Protein AF-0000000075751344 (afdb_homodimer)

Nearest PDB structures (foldseek):
  6lii-assembly2_D  TM=8.776E-01  e=1.766E-27  Homo sapiens
  4rvu-assembly2_B  TM=8.689E-01  e=5.226E-27  Mycobacterium tuberculosis H37Rv
  6eow-assembly1_A  TM=7.547E-01  e=1.156E-22  Rubus idaeus
  4we3-assembly2_D  TM=7.555E-01  e=1.988E-22  Zingiber officinale
  4we3-assembly1_B  TM=7.635E-01  e=4.621E-22  Zingiber officinale

Radius of gyration: 28.81 Å; Cα contacts (8 Å, |Δi|>4): 1585; chains: 2; bounding box: 51×82×68 Å

Solvent-accessible surface area (backbone atoms only — not comparable to full-atom values): 33315 Å² total; per-residue (Å²): 71,51,28,44,42,46,53,87,71,36,44,60,49,81,29,49,43,79,40,82,44,82,68,81,80,71,48,50,66,20,27,33,27,40,33,41,11,23,27,64,54,73,64,49,55,38,39,38,54,66,72,46,90,73,46,86,87,30,62,91,32,45,34,37,14,21,8,28,28,32,65,42,72,27,79,36,95,68,64,71,93,66,46,74,66,43,47,30,23,31,50,42,70,29,26,32,41,26,45,52,33,64,32,50,58,76,40,53,40,79,47,62,84,88,53,52,49,57,62,46,8,55,38,38,58,31,41,28,48,24,38,33,49,44,51,72,67,53,53,65,56,66,59,36,30,35,34,32,39,56,24,45,38,48,36,27,46,37,30,42,37,50,40,50,76,56,38,37,69,38,32,35,29,31,25,88,37,70,72,45,28,58,52,41,36,72,58,52,26,70,45,52,29,31,57,82,81,42,63,48,68,64,51,49,29,60,75,40,76,67,52,36,32,39,33,36,41,34,42,40,33,35,85,41,50,67,59,47,52,70,40,42,13,73,61,10,28,37,37,33,67,42,44,75,65,32,40,63,32,65,46,70,42,74,52,50,48,34,43,79,30,27,23,33,39,31,18,51,70,65,75,77,47,55,70,71,57,48,37,52,37,45,51,50,23,50,71,72,43,43,64,36,41,74,74,55,79,38,80,80,58,66,56,47,78,40,53,50,92,44,43,34,58,53,46,48,48,62,71,63,69,71,61,60,31,31,42,28,28,32,62,125,72,50,27,46,42,46,52,88,71,37,45,61,48,81,29,49,42,79,39,81,44,84,69,79,78,70,48,78,54,20,28,34,28,38,33,41,11,24,26,66,53,72,65,49,56,37,40,38,54,66,73,46,92,73,45,86,87,30,62,90,31,47,33,36,13,21,9,28,28,32,66,41,72,28,83,38,95,67,66,71,94,64,47,74,65,42,49,30,23,28,49,43,70,30,26,32,41,27,45,53,33,65,32,52,57,77,41,54,39,80,47,61,85,86,56,52,48,57,61,47,8,56,39,40,60,31,40,28,48,25,37,32,50,44,51,73,68,52,53,65,55,65,60,37,31,36,33,31,40,56,25,44,38,48,36,26,48,38,32,41,36,49,42,50,76,55,38,37,68,37,33,36,28,32,26,88,40,70,72,45,28,58,51,41,36,73,58,52,29,69,45,51,30,32,58,83,80,43,64,47,67,63,50,49,28,60,73,40,76,68,52,35,32,40,33,37,42,34,42,38,32,36,85,41,51,66,57,48,52,70,39,42,13,72,62,9,27,35,38,34,66,41,43,76,67,33,40,62,32,65,47,71,42,73,53,50,49,34,44,79,27,27,23,32,40,30,17,50,70,64,76,77,47,54,68,71,57,48,38,52,36,44,52,49,24,50,70,72,43,44,64,38,42,74,73,55,79,38,77,80,57,65,56,47,79,37,52,48,91,44,43,34,58,53,46,48,49,61,70,64,70,72,61,59,30,30,42,28,28,32,61,123

Sequence (664 aa):
MRAIGIKGSKGPATSLFIEEVPKPILEEDEVLVKVKAFGLNRMDITQREGRYPVPPQAGPILGVEFSGTVSEIGGTTDPGDWRVGDEVFGLVYGGAYAEYVRVSRHMLIKKPANWSWEHAAAIPETWITATQALHSVAKFQPGEKVLWHAGASSVSLAGIQLAVAAGASAVYTTVGADEKVEFTQSIGATKSFNYRTSDWLESVKEGTNNGGVDVIIDFVGKDYFTKNLDLAAEDARIVILGMMSGSTLPGPMEIAPILRKRITITGSTLRGRDLRYQIGVKEKMVKTALPGIESGKLQVPIERVFSWKNVSEAHQLLEANTSKGKIVCLVDMRAIGIKGSKGPATSLFIEEVPKPILEEDEVLVKVKAFGLNRMDITQREGRYPVPPQAGPILGVEFSGTVSEIGGTTDPGDWRVGDEVFGLVYGGAYAEYVRVSRHMLIKKPANWSWEHAAAIPETWITATQALHSVAKFQPGEKVLWHAGASSVSLAGIQLAVAAGASAVYTTVGADEKVEFTQSIGATKSFNYRTSDWLESVKEGTNNGGVDVIIDFVGKDYFTKNLDLAAEDARIVILGMMSGSTLPGPMEIAPILRKRITITGSTLRGRDLRYQIGVKEKMVKTALPGIESGKLQVPIERVFSWKNVSEAHQLLEANTSKGKIVCLVD

Structure (mmCIF, N/CA/C/O backbone):
data_AF-0000000075751344-model_v1
#
loop_
_entity.id
_entity.type
_entity.pdbx_description
1 polymer 'Pc22g07320 protein'
#
loop_
_atom_site.group_PDB
_atom_site.id
_atom_site.type_symbol
_atom_site.label_atom_id
_atom_site.label_alt_id
_atom_site.label_comp_id
_atom_site.label_asym_id
_atom_site.label_entity_id
_atom_site.label_seq_id
_atom_site.pdbx_PDB_ins_code
_atom_site.Cartn_x
_atom_site.Cartn_y
_atom_site.Cartn_z
_atom_site.occupancy
_atom_site.B_iso_or_equiv
_atom_site.auth_seq_id
_atom_site.auth_comp_id
_atom_site.auth_asym_id
_atom_site.auth_atom_id
_atom_site.pdbx_PDB_model_num
ATOM 1 N N . MET A 1 1 ? -17.812 32.969 23.344 1 97.62 1 MET A N 1
ATOM 2 C CA . MET A 1 1 ? -16.375 33.094 23.109 1 97.62 1 MET A CA 1
ATOM 3 C C . MET A 1 1 ? -16.109 33.656 21.719 1 97.62 1 MET A C 1
ATOM 5 O O . MET A 1 1 ? -16.969 33.594 20.844 1 97.62 1 MET A O 1
ATOM 9 N N . ARG A 1 2 ? -14.984 34.219 21.578 1 98.44 2 ARG A N 1
ATOM 10 C CA . ARG A 1 2 ? -14.594 34.656 20.234 1 98.44 2 ARG A CA 1
ATOM 11 C C . ARG A 1 2 ? -13.992 33.5 19.438 1 98.44 2 ARG A C 1
ATOM 13 O O . ARG A 1 2 ? -13.328 32.625 19.984 1 98.44 2 ARG A O 1
ATOM 20 N N . ALA A 1 3 ? -14.258 33.5 18.188 1 98.75 3 ALA A N 1
ATOM 21 C CA . ALA A 1 3 ? -13.703 32.531 17.234 1 98.75 3 ALA A CA 1
ATOM 22 C C . ALA A 1 3 ? -13.602 33.125 15.836 1 98.75 3 ALA A C 1
ATOM 24 O O . ALA A 1 3 ? -14.156 34.219 15.578 1 98.75 3 ALA A O 1
ATOM 25 N N . ILE A 1 4 ? -12.836 32.562 15.031 1 98.81 4 ILE A N 1
ATOM 26 C CA . ILE A 1 4 ? -12.75 33 13.641 1 98.81 4 ILE A CA 1
ATOM 27 C C . ILE A 1 4 ? -13.898 32.406 12.844 1 98.81 4 ILE A C 1
ATOM 29 O O . ILE A 1 4 ? -14.039 31.172 12.758 1 98.81 4 ILE A O 1
ATOM 33 N N . GLY A 1 5 ? -14.734 33.188 12.344 1 98.12 5 GLY A N 1
ATOM 34 C CA . GLY A 1 5 ? -15.781 32.781 11.422 1 98.12 5 GLY A CA 1
ATOM 35 C C . GLY A 1 5 ? -15.43 33.062 9.969 1 98.12 5 GLY A C 1
ATOM 36 O O . GLY A 1 5 ? -14.375 33.625 9.672 1 98.12 5 GLY A O 1
ATOM 37 N N . ILE A 1 6 ? -16.219 32.562 9.062 1 98.19 6 ILE A N 1
ATOM 38 C CA . ILE A 1 6 ? -16.109 32.781 7.629 1 98.19 6 ILE A CA 1
ATOM 39 C C . ILE A 1 6 ? -17.391 33.438 7.113 1 98.19 6 ILE A C 1
ATOM 41 O O . ILE A 1 6 ? -18.453 32.812 7.086 1 98.19 6 ILE A O 1
ATOM 45 N N . LYS A 1 7 ? -17.281 34.688 6.641 1 97.38 7 LYS A N 1
ATOM 46 C CA . LYS A 1 7 ? -18.453 35.344 6.066 1 97.38 7 LYS A CA 1
ATOM 47 C C . LYS A 1 7 ? -19.031 34.531 4.922 1 97.38 7 LYS A C 1
ATOM 49 O O . LYS A 1 7 ? -18.312 34.156 3.986 1 97.38 7 LYS A O 1
ATOM 54 N N . GLY A 1 8 ? -20.297 34.188 5.004 1 95.62 8 GLY A N 1
ATOM 55 C CA . GLY A 1 8 ? -20.953 33.406 3.961 1 95.62 8 GLY A CA 1
ATOM 56 C C . GLY A 1 8 ? -20.594 31.938 4.008 1 95.62 8 GLY A C 1
ATOM 57 O O . GLY A 1 8 ? -20.844 31.203 3.045 1 95.62 8 GLY A O 1
ATOM 58 N N . SER A 1 9 ? -19.891 31.453 4.938 1 94.69 9 SER A N 1
ATOM 59 C CA . SER A 1 9 ? -19.578 30.062 5.234 1 94.69 9 SER A CA 1
ATOM 60 C C . SER A 1 9 ? -18.359 29.594 4.445 1 94.69 9 SER A C 1
ATOM 62 O O . SER A 1 9 ? -17.703 28.625 4.828 1 94.69 9 SER A O 1
ATOM 64 N N . LYS A 1 10 ? -18.141 30.188 3.303 1 97.06 10 LYS A N 1
ATOM 65 C CA . LYS A 1 10 ? -16.922 29.922 2.52 1 97.06 10 LYS A CA 1
ATOM 66 C C . LYS A 1 10 ? -16.484 31.172 1.758 1 97.06 10 LYS A C 1
ATOM 68 O O . LYS A 1 10 ? -17.297 32.062 1.473 1 97.06 10 LYS A O 1
ATOM 73 N N . GLY A 1 11 ? -15.188 31.234 1.441 1 97.31 11 GLY A N 1
ATOM 74 C CA . GLY A 1 11 ? -14.711 32.375 0.691 1 97.31 11 GLY A CA 1
ATOM 75 C C . GLY A 1 11 ? -13.203 32.562 0.779 1 97.31 11 GLY A C 1
ATOM 76 O O . GLY A 1 11 ? -12.492 31.688 1.267 1 97.31 11 GLY A O 1
ATOM 77 N N . PRO A 1 12 ? -12.734 33.656 0.2 1 98.12 12 PRO A N 1
ATOM 78 C CA . PRO A 1 12 ? -11.305 33.969 0.258 1 98.12 12 PRO A CA 1
ATOM 79 C C . PRO A 1 12 ? -10.836 34.344 1.668 1 98.12 12 PRO A C 1
ATOM 81 O O . PRO A 1 12 ? -11.648 34.375 2.598 1 98.12 12 PRO A O 1
ATOM 84 N N . ALA A 1 13 ? -9.594 34.531 1.846 1 98.56 13 ALA A N 1
ATOM 85 C CA . ALA A 1 13 ? -9.016 34.875 3.146 1 98.56 13 ALA A CA 1
ATOM 86 C C . ALA A 1 13 ? -9.711 36.062 3.77 1 98.56 13 ALA A C 1
ATOM 88 O O . ALA A 1 13 ? -9.859 36.156 4.992 1 98.56 13 ALA A O 1
ATOM 89 N N . THR A 1 14 ? -10.18 36.969 2.947 1 98.19 14 THR A N 1
ATOM 90 C CA . THR A 1 14 ? -10.789 38.219 3.412 1 98.19 14 THR A CA 1
ATOM 91 C C . THR A 1 14 ? -12.172 37.938 4.004 1 98.19 14 THR A C 1
ATOM 93 O O . THR A 1 14 ? -12.781 38.812 4.602 1 98.19 14 THR A O 1
ATOM 96 N N . SER A 1 15 ? -12.641 36.75 3.877 1 98.38 15 SER A N 1
ATOM 97 C CA . SER A 1 15 ? -13.93 36.406 4.445 1 98.38 15 SER A CA 1
ATOM 98 C C . SER A 1 15 ? -13.812 36.062 5.926 1 98.38 15 SER A C 1
ATOM 100 O O . SER A 1 15 ? -14.82 35.875 6.613 1 98.38 15 SER A O 1
ATOM 102 N N . LEU A 1 16 ? -12.641 35.906 6.41 1 98.69 16 LEU A N 1
ATOM 103 C CA . LEU A 1 16 ? -12.422 35.562 7.809 1 98.69 16 LEU A CA 1
ATOM 104 C C . LEU A 1 16 ? -12.648 36.75 8.719 1 98.69 16 LEU A C 1
ATOM 106 O O . LEU A 1 16 ? -12.258 37.875 8.375 1 98.69 16 LEU A O 1
ATOM 110 N N . PHE A 1 17 ? -13.258 36.469 9.836 1 98 17 PHE A N 1
ATOM 111 C CA . PHE A 1 17 ? -13.516 37.531 10.797 1 98 17 PHE A CA 1
ATOM 112 C C . PHE A 1 17 ? -13.719 36.969 12.195 1 98 17 PHE A C 1
ATOM 114 O O . PHE A 1 17 ? -14.031 35.781 12.344 1 98 17 PHE A O 1
ATOM 121 N N . ILE A 1 18 ? -13.547 37.75 13.211 1 98.31 18 ILE A N 1
ATOM 122 C CA . ILE A 1 18 ? -13.789 37.344 14.586 1 98.31 18 ILE A CA 1
ATOM 123 C C . ILE A 1 18 ? -15.266 37.5 14.922 1 98.31 18 ILE A C 1
ATOM 125 O O . ILE A 1 18 ? -15.844 38.562 14.68 1 98.31 18 ILE A O 1
ATOM 129 N N . GLU A 1 19 ? -15.844 36.531 15.414 1 97.81 19 GLU A N 1
ATOM 130 C CA . GLU A 1 19 ? -17.234 36.562 15.852 1 97.81 19 GLU A CA 1
ATOM 131 C C . GLU A 1 19 ? -17.406 35.938 17.234 1 97.81 19 GLU A C 1
ATOM 133 O O . GLU A 1 19 ? -16.5 35.25 17.719 1 97.81 19 GLU A O 1
ATOM 138 N N . GLU A 1 20 ? -18.531 36.312 17.828 1 98.19 20 GLU A N 1
ATOM 139 C CA . GLU A 1 20 ? -18.906 35.688 19.094 1 98.19 20 GLU A CA 1
ATOM 140 C C . GLU A 1 20 ? -19.75 34.438 18.844 1 98.19 20 GLU A C 1
ATOM 142 O O . GLU A 1 20 ? -20.75 34.5 18.125 1 98.19 20 GLU A O 1
ATOM 147 N N . VAL A 1 21 ? -19.312 33.344 19.406 1 97.56 21 VAL A N 1
ATOM 148 C CA . VAL A 1 21 ? -20.016 32.062 19.297 1 97.56 21 VAL A CA 1
ATOM 149 C C . VAL A 1 21 ? -20.109 31.406 20.656 1 97.56 21 VAL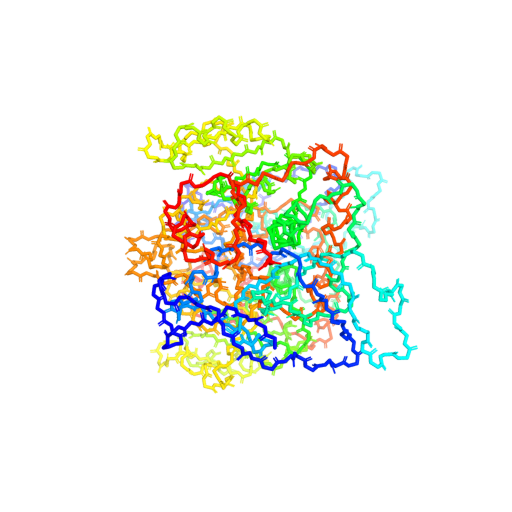 A C 1
ATOM 151 O O . VAL A 1 21 ? -19.422 31.797 21.609 1 97.56 21 VAL A O 1
ATOM 154 N N . PRO A 1 22 ? -20.984 30.422 20.797 1 96.25 22 PRO A N 1
ATOM 155 C CA . PRO A 1 22 ? -21.047 29.719 22.078 1 96.25 22 PRO A CA 1
ATOM 156 C C . PRO A 1 22 ? -19.766 28.953 22.391 1 96.25 22 PRO A C 1
ATOM 158 O O . PRO A 1 22 ? -19.141 28.391 21.5 1 96.25 22 PRO A O 1
ATOM 161 N N . LYS A 1 23 ? -19.453 28.953 23.641 1 95.88 23 LYS A N 1
ATOM 162 C CA . LYS A 1 23 ? -18.359 28.109 24.109 1 95.88 23 LYS A CA 1
ATOM 163 C C . LYS A 1 23 ? -18.688 26.625 23.922 1 95.88 23 LYS A C 1
ATOM 165 O O . LYS A 1 23 ? -19.828 26.203 24.109 1 95.88 23 LYS A O 1
ATOM 170 N N . PRO A 1 24 ? -17.719 25.812 23.609 1 94.5 24 PRO A N 1
ATOM 171 C CA . PRO A 1 24 ? -18 24.391 23.422 1 94.5 24 PRO A CA 1
ATOM 172 C C . PRO A 1 24 ? -18.438 23.703 24.703 1 94.5 24 PRO A C 1
ATOM 174 O O . PRO A 1 24 ? -17.922 24.031 25.781 1 94.5 24 PRO A O 1
ATOM 177 N N . ILE A 1 25 ? -19.281 22.766 24.5 1 90.19 25 ILE A N 1
ATOM 178 C CA . ILE A 1 25 ? -19.703 21.938 25.625 1 90.19 25 ILE A CA 1
ATOM 179 C C . ILE A 1 25 ? -18.844 20.688 25.688 1 90.19 25 ILE A C 1
ATOM 181 O O . ILE A 1 25 ? -18.672 19.984 24.688 1 90.19 25 ILE A O 1
ATOM 185 N N . LEU A 1 26 ? -18.406 20.391 26.875 1 91.44 26 LEU A N 1
ATOM 186 C CA . LEU A 1 26 ? -17.484 19.281 27.047 1 91.44 26 LEU A CA 1
ATOM 187 C C . LEU A 1 26 ? -18.25 17.953 27.125 1 91.44 26 LEU A C 1
ATOM 189 O O . LEU A 1 26 ? -19.297 17.875 27.75 1 91.44 26 LEU A O 1
ATOM 193 N N . GLU A 1 27 ? -17.703 17.062 26.453 1 87.12 27 GLU A N 1
ATOM 194 C CA . GLU A 1 27 ? -18.078 15.672 26.703 1 87.12 27 GLU A CA 1
ATOM 195 C C . GLU A 1 27 ? -17.203 15.039 27.781 1 87.12 27 GLU A C 1
ATOM 197 O O . GLU A 1 27 ? -16.234 15.656 28.234 1 87.12 27 GLU A O 1
ATOM 202 N N . GLU A 1 28 ? -17.531 13.867 28.281 1 82.06 28 GLU A N 1
ATOM 203 C CA . GLU A 1 28 ? -16.875 13.227 29.422 1 82.06 28 GLU A CA 1
ATOM 204 C C . GLU A 1 28 ? -15.375 13.109 29.203 1 82.06 28 GLU A C 1
ATOM 206 O O . GLU A 1 28 ? -14.586 13.375 30.125 1 82.06 28 GLU A O 1
ATOM 211 N N . ASP A 1 29 ? -14.797 12.773 28.062 1 87.88 29 ASP A N 1
ATOM 212 C CA . ASP A 1 29 ? -13.375 12.523 27.875 1 87.88 29 ASP A CA 1
ATOM 213 C C . ASP A 1 29 ? -12.695 13.703 27.188 1 87.88 29 ASP A C 1
ATOM 215 O O . ASP A 1 29 ? -11.594 13.57 26.656 1 87.88 29 ASP A O 1
ATOM 219 N N . GLU A 1 30 ? -13.266 14.859 27.5 1 93.25 30 GLU A N 1
ATOM 220 C CA . GLU A 1 30 ? -12.727 16.047 26.828 1 93.25 30 GLU A CA 1
ATOM 221 C C . GLU A 1 30 ? -12.25 17.078 27.844 1 93.25 30 GLU A C 1
ATOM 223 O O . GLU A 1 30 ? -12.656 17.047 29.016 1 93.25 30 GLU A O 1
ATOM 228 N N . VAL A 1 31 ? -11.367 17.875 27.469 1 94.88 31 VAL A N 1
ATOM 229 C CA . VAL A 1 31 ? -10.828 19.016 28.219 1 94.88 31 VAL A CA 1
ATOM 230 C C . VAL A 1 31 ? -11.039 20.297 27.422 1 94.88 31 VAL A C 1
ATOM 232 O O . VAL A 1 31 ? -10.914 20.297 26.188 1 94.88 31 VAL A O 1
ATOM 235 N N . LEU A 1 32 ? -11.406 21.281 28.172 1 96.44 32 LEU A N 1
ATOM 236 C CA . LEU A 1 32 ? -11.461 22.609 27.547 1 96.44 32 LEU A CA 1
ATOM 237 C C . LEU A 1 32 ? -10.141 23.344 27.719 1 96.44 32 LEU A C 1
ATOM 239 O O . LEU A 1 32 ? -9.617 23.438 28.828 1 96.44 32 LEU A O 1
ATOM 243 N N . VAL A 1 33 ? -9.633 23.812 26.672 1 98.38 33 VAL A N 1
ATOM 244 C CA . VAL A 1 33 ? -8.367 24.531 26.703 1 98.38 33 VAL A CA 1
ATOM 245 C C . VAL A 1 33 ? -8.578 25.984 26.281 1 98.38 33 VAL A C 1
ATOM 247 O O . VAL A 1 33 ? -9.25 26.25 25.281 1 98.38 33 VAL A O 1
ATOM 250 N N . LYS A 1 34 ? -8.094 26.906 27.062 1 98.81 34 LYS A N 1
ATOM 251 C CA . LYS A 1 34 ? -7.984 28.297 26.625 1 98.81 34 LYS A CA 1
ATOM 252 C C . LYS A 1 34 ? -6.809 28.484 25.672 1 98.81 34 LYS A C 1
ATOM 254 O O . LYS A 1 34 ? -5.648 28.391 26.078 1 98.81 34 LYS A O 1
ATOM 259 N N . VAL A 1 35 ? -7.098 28.766 24.453 1 98.94 35 VAL A N 1
ATOM 260 C CA . VAL A 1 35 ? -6.094 28.75 23.391 1 98.94 35 VAL A CA 1
ATOM 261 C C . VAL A 1 35 ? -5.219 30 23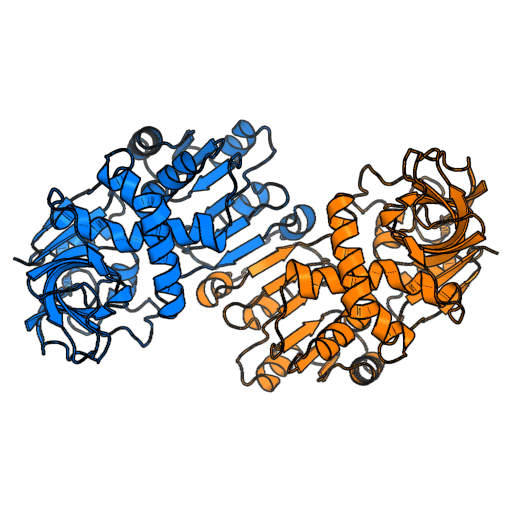.5 1 98.94 35 VAL A C 1
ATOM 263 O O . VAL A 1 35 ? -5.73 31.125 23.656 1 98.94 35 VAL A O 1
ATOM 266 N N . LYS A 1 36 ? -3.957 29.797 23.438 1 98.94 36 LYS A N 1
ATOM 267 C CA . LYS A 1 36 ? -2.996 30.891 23.391 1 98.94 36 LYS A CA 1
ATOM 268 C C . LYS A 1 36 ? -2.494 31.109 21.969 1 98.94 36 LYS A C 1
ATOM 270 O O . LYS A 1 36 ? -2.27 32.25 21.547 1 98.94 36 LYS A O 1
ATOM 275 N N . ALA A 1 37 ? -2.303 30.062 21.234 1 98.94 37 ALA A N 1
ATOM 276 C CA . ALA A 1 37 ? -1.836 30.109 19.859 1 98.94 37 ALA A CA 1
ATOM 277 C C . ALA A 1 37 ? -2.371 28.938 19.062 1 98.94 37 ALA A C 1
ATOM 279 O O . ALA A 1 37 ? -2.717 27.891 19.625 1 98.94 37 ALA A O 1
ATOM 280 N N . PHE A 1 38 ? -2.531 29.094 17.766 1 98.94 38 PHE A N 1
ATOM 281 C CA . PHE A 1 38 ? -2.859 28 16.875 1 98.94 38 PHE A CA 1
ATOM 282 C C . PHE A 1 38 ? -2.047 28.094 15.586 1 98.94 38 PHE A C 1
ATOM 284 O O . PHE A 1 38 ? -1.62 29.188 15.188 1 98.94 38 PHE A O 1
ATOM 291 N N . GLY A 1 39 ? -1.73 26.953 15 1 98.75 39 GLY A N 1
ATOM 292 C CA . GLY A 1 39 ? -1.002 26.906 13.742 1 98.75 39 GLY A CA 1
ATOM 293 C C . GLY A 1 39 ? -1.911 26.844 12.531 1 98.75 39 GLY A C 1
ATOM 294 O O . GLY A 1 39 ? -3.062 26.406 12.633 1 98.75 39 GLY A O 1
ATOM 295 N N . LEU A 1 40 ? -1.413 27.328 11.414 1 98.56 40 LEU A N 1
ATOM 296 C CA . LEU A 1 40 ? -2.135 27.266 10.148 1 98.56 40 LEU A CA 1
ATOM 297 C C . LEU A 1 40 ? -1.632 26.109 9.297 1 98.56 40 LEU A C 1
ATOM 299 O O . LEU A 1 40 ? -0.447 25.766 9.336 1 98.56 40 LEU A O 1
ATOM 303 N N . ASN A 1 41 ? -2.471 25.531 8.539 1 97.06 41 ASN A N 1
ATOM 304 C CA . ASN A 1 41 ? -2.174 24.453 7.602 1 97.06 41 ASN A CA 1
ATOM 305 C C . ASN A 1 41 ? -2.838 24.688 6.246 1 97.06 41 ASN A C 1
ATOM 307 O O . ASN A 1 41 ? -3.865 25.375 6.164 1 97.06 41 ASN A O 1
ATOM 311 N N . ARG A 1 42 ? -2.289 24.109 5.25 1 94.06 42 ARG A N 1
ATOM 312 C CA . ARG A 1 42 ? -2.855 24.234 3.91 1 94.06 42 ARG A CA 1
ATOM 313 C C . ARG A 1 42 ? -4.305 23.766 3.881 1 94.06 42 ARG A C 1
ATOM 315 O O . ARG A 1 42 ? -5.133 24.328 3.16 1 94.06 42 ARG A O 1
ATOM 322 N N . MET A 1 43 ? -4.605 22.766 4.617 1 94.94 43 MET A N 1
ATOM 323 C CA . MET A 1 43 ? -5.969 22.234 4.641 1 94.94 43 MET A CA 1
ATOM 324 C C . MET A 1 43 ? -6.949 23.297 5.148 1 94.94 43 MET A C 1
ATOM 326 O O . MET A 1 43 ? -8.133 23.266 4.801 1 94.94 43 MET A O 1
ATOM 330 N N . ASP A 1 44 ? -6.516 24.281 5.973 1 97.56 44 ASP A N 1
ATOM 331 C CA . ASP A 1 44 ? -7.379 25.359 6.438 1 97.56 44 ASP A CA 1
ATOM 332 C C . ASP A 1 44 ? -7.871 26.219 5.273 1 97.56 44 ASP A C 1
ATOM 334 O O . ASP A 1 44 ? -9.016 26.672 5.27 1 97.56 44 ASP A O 1
ATOM 338 N N . ILE A 1 45 ? -6.973 26.422 4.293 1 96.62 45 ILE A N 1
ATOM 339 C CA . ILE A 1 45 ? -7.332 27.188 3.102 1 96.62 45 ILE A CA 1
ATOM 340 C C . ILE A 1 45 ? -8.414 26.438 2.322 1 96.62 45 ILE A C 1
ATOM 342 O O . ILE A 1 45 ? -9.445 27.031 1.974 1 96.62 45 ILE A O 1
ATOM 346 N N . THR A 1 46 ? -8.109 25.141 2.109 1 95.25 46 THR A N 1
ATOM 347 C CA . THR A 1 46 ? -9.031 24.328 1.319 1 95.25 46 THR A CA 1
ATOM 348 C C . THR A 1 46 ? -10.391 24.234 2.008 1 95.25 46 THR A C 1
ATOM 350 O O . THR A 1 46 ? -11.438 24.266 1.347 1 95.25 46 THR A O 1
ATOM 353 N N . GLN A 1 47 ? -10.352 24.094 3.297 1 96.88 47 GLN A N 1
ATOM 354 C CA . GLN A 1 47 ? -11.602 24.047 4.051 1 96.88 47 GLN A CA 1
ATOM 355 C C . GLN A 1 47 ? -12.328 25.375 3.992 1 96.88 47 GLN A C 1
ATOM 357 O O . GLN A 1 47 ? -13.539 25.422 3.766 1 96.88 47 GLN A O 1
ATOM 362 N N . ARG A 1 48 ? -11.648 26.438 4.195 1 97.94 48 ARG A N 1
ATOM 363 C CA . ARG A 1 48 ? -12.227 27.781 4.133 1 97.94 48 ARG A CA 1
ATOM 364 C C . ARG A 1 48 ? -12.93 28.016 2.799 1 97.94 48 ARG A C 1
ATOM 366 O O . ARG A 1 48 ? -13.992 28.625 2.752 1 97.94 48 ARG A O 1
ATOM 373 N N . GLU A 1 49 ? -12.367 27.453 1.797 1 97.06 49 GLU A N 1
ATOM 374 C CA . GLU A 1 49 ? -12.883 27.641 0.443 1 97.06 49 GLU A CA 1
ATOM 375 C C . GLU A 1 49 ? -14.008 26.656 0.144 1 97.06 49 GLU A C 1
ATOM 377 O O . GLU A 1 49 ? -14.594 26.688 -0.94 1 97.06 49 GLU A O 1
ATOM 382 N N . GLY A 1 50 ? -14.266 25.75 1.022 1 95.12 50 GLY A N 1
ATOM 383 C CA . GLY A 1 50 ? -15.352 24.812 0.854 1 95.12 50 GLY A CA 1
ATOM 384 C C . GLY A 1 50 ? -14.969 23.594 0.025 1 95.12 50 GLY A C 1
ATOM 385 O O . GLY A 1 50 ? -15.836 22.906 -0.524 1 95.12 50 GLY A O 1
ATOM 386 N N . ARG A 1 51 ? -13.688 23.312 -0.07 1 92.25 51 ARG A N 1
ATOM 387 C CA . ARG A 1 51 ? -13.219 22.266 -0.968 1 92.25 51 ARG A CA 1
ATOM 388 C C . ARG A 1 51 ? -12.555 21.141 -0.189 1 92.25 51 ARG A C 1
ATOM 390 O O . ARG A 1 51 ? -11.75 20.391 -0.743 1 92.25 51 ARG A O 1
ATOM 397 N N . TYR A 1 52 ? -12.773 21.031 1.049 1 92.44 52 TYR A N 1
ATOM 398 C CA . TYR A 1 52 ? -12.156 20.031 1.92 1 92.44 52 TYR A CA 1
ATOM 399 C C . TYR A 1 52 ? -13.203 19.109 2.514 1 92.44 52 TYR A C 1
ATOM 401 O O . TYR A 1 52 ? -14.266 19.562 2.949 1 92.44 52 TYR A O 1
ATOM 409 N N . PRO A 1 53 ? -12.898 17.781 2.463 1 90.06 53 PRO A N 1
ATOM 410 C CA . PRO A 1 53 ? -13.812 16.859 3.129 1 90.06 53 PRO A CA 1
ATOM 411 C C . PRO A 1 53 ? -13.711 16.906 4.652 1 90.06 53 PRO A C 1
ATOM 413 O O . PRO A 1 53 ? -12.945 16.156 5.246 1 90.06 53 PRO A O 1
ATOM 416 N N . VAL A 1 54 ? -14.477 17.672 5.32 1 93.56 54 VAL A N 1
ATOM 417 C CA . VAL A 1 54 ? -14.43 17.859 6.766 1 93.56 54 VAL A CA 1
ATOM 418 C C . VAL A 1 54 ? -15.023 16.656 7.473 1 93.56 54 VAL A C 1
ATOM 420 O O . VAL A 1 54 ? -16.141 16.234 7.168 1 93.56 54 VAL A O 1
ATOM 423 N N . PRO A 1 55 ? -14.258 16.078 8.367 1 94.94 55 PRO A N 1
ATOM 424 C CA . PRO A 1 55 ? -14.859 14.945 9.078 1 94.94 55 PRO A CA 1
ATOM 425 C C . PRO A 1 55 ? -16.031 15.359 9.953 1 94.94 55 PRO A C 1
ATOM 427 O O . PRO A 1 55 ? -16.109 16.516 10.398 1 94.94 55 PRO A O 1
ATOM 430 N N . PRO A 1 56 ? -16.891 14.438 10.227 1 91.81 56 PRO A N 1
ATOM 431 C CA . PRO A 1 56 ? -18.109 14.766 10.992 1 91.81 56 PRO A CA 1
ATOM 432 C C . PRO A 1 56 ? -17.797 15.25 12.406 1 91.81 56 PRO A C 1
ATOM 434 O O . PRO A 1 56 ? -18.578 15.984 13 1 91.81 56 PRO A O 1
ATOM 437 N N . GLN A 1 57 ? -16.672 14.914 12.898 1 90.19 57 GLN A N 1
ATOM 438 C CA . GLN A 1 57 ? -16.281 15.281 14.25 1 90.19 57 GLN A CA 1
ATOM 439 C C . GLN A 1 57 ? -15.914 16.766 14.344 1 90.19 57 GLN A C 1
ATOM 441 O O . GLN A 1 57 ? -15.82 17.312 15.445 1 90.19 57 GLN A O 1
ATOM 446 N N . ALA A 1 58 ? -15.766 17.281 13.117 1 92.94 58 ALA A N 1
ATOM 447 C CA . ALA A 1 58 ? -15.273 18.641 13.109 1 92.94 58 ALA A CA 1
ATOM 448 C C . ALA A 1 58 ? -16.422 19.656 13.109 1 92.94 58 ALA A C 1
ATOM 450 O O . ALA A 1 58 ? -17.469 19.406 12.5 1 92.94 58 ALA A O 1
ATOM 451 N N . GLY A 1 59 ? -16.422 20.734 13.781 1 89.88 59 GLY A N 1
ATOM 452 C CA . GLY A 1 59 ? -17.344 21.859 13.711 1 89.88 59 GLY A CA 1
ATOM 453 C C . GLY A 1 59 ? -16.953 22.891 12.656 1 89.88 59 GLY A C 1
ATOM 454 O O . GLY A 1 59 ? -16.016 22.656 11.883 1 89.88 59 GLY A O 1
ATOM 455 N N . PRO A 1 60 ? -17.625 23.906 12.586 1 92.12 60 PRO A N 1
ATOM 456 C CA . PRO A 1 60 ? -17.422 24.906 11.539 1 92.12 60 PRO A CA 1
ATOM 457 C C . PRO A 1 60 ? -16.188 25.75 11.773 1 92.12 60 PRO A C 1
ATOM 459 O O . PRO A 1 60 ? -15.688 26.406 10.844 1 92.12 60 PRO A O 1
ATOM 462 N N . ILE A 1 61 ? -15.719 25.812 13 1 97.5 61 ILE A N 1
ATOM 463 C CA . ILE A 1 61 ? -14.562 26.641 13.305 1 97.5 61 ILE A CA 1
ATOM 464 C C . ILE A 1 61 ? -13.297 25.969 12.789 1 97.5 61 ILE A C 1
ATOM 466 O O . ILE A 1 61 ? -13.078 24.766 13.023 1 97.5 61 ILE A O 1
ATOM 470 N N . LEU A 1 62 ? -12.406 26.688 12.07 1 98.38 62 LEU A N 1
ATOM 471 C CA . LEU A 1 62 ? -11.195 26.172 11.438 1 98.38 62 LEU A CA 1
ATOM 472 C C . LEU A 1 62 ? -10.148 25.828 12.484 1 98.38 62 LEU A C 1
ATOM 474 O O . LEU A 1 62 ? -10.289 26.172 13.656 1 98.38 62 LEU A O 1
ATOM 478 N N . GLY A 1 63 ? -9.117 25.172 11.969 1 98.62 63 GLY A N 1
ATOM 479 C CA . GLY A 1 63 ? -7.91 24.953 12.75 1 98.62 63 GLY A CA 1
ATOM 480 C C . GLY A 1 63 ? -7.879 23.594 13.43 1 98.62 63 GLY A C 1
ATOM 481 O O . GLY A 1 63 ? -8.867 23.172 14.023 1 98.62 63 GLY A O 1
ATOM 482 N N . VAL A 1 64 ? -6.66 22.984 13.438 1 98.81 64 VAL A N 1
ATOM 483 C CA . VAL A 1 64 ? -6.617 21.609 13.93 1 98.81 64 VAL A CA 1
ATOM 484 C C . VAL A 1 64 ? -5.547 21.484 15.008 1 98.81 64 VAL A C 1
ATOM 486 O O . VAL A 1 64 ? -5.363 20.406 15.586 1 98.81 64 VAL A O 1
ATOM 489 N N . GLU A 1 65 ? -4.781 22.516 15.297 1 98.94 65 GLU A N 1
ATOM 490 C CA . GLU A 1 65 ? -3.725 22.438 16.297 1 98.94 65 GLU A CA 1
ATOM 491 C C . GLU A 1 65 ? -3.652 23.703 17.125 1 98.94 65 GLU A C 1
ATOM 493 O O . GLU A 1 65 ? -4.059 24.781 16.672 1 98.94 65 GLU A O 1
ATOM 498 N N . PHE A 1 66 ? -3.107 23.547 18.375 1 98.94 66 PHE A N 1
ATOM 499 C CA . PHE A 1 66 ? -3.154 24.672 19.297 1 98.94 66 PHE A CA 1
ATOM 500 C C . PHE A 1 66 ? -2.158 24.469 20.438 1 98.94 66 PHE A C 1
ATOM 502 O O . PHE A 1 66 ? -1.598 23.391 20.594 1 98.94 66 PHE A O 1
ATOM 509 N N . SER A 1 67 ? -1.91 25.516 21.141 1 98.94 67 SER A N 1
ATOM 510 C CA . SER A 1 67 ? -1.35 25.516 22.484 1 98.94 67 SER A CA 1
ATOM 511 C C . SER A 1 67 ? -2.154 26.406 23.422 1 98.94 67 SER A C 1
ATOM 513 O O . SER A 1 67 ? -2.836 27.328 22.969 1 98.94 67 SER A O 1
ATOM 515 N N . GLY A 1 68 ? -2.148 26.078 24.641 1 98.88 68 GLY A N 1
ATOM 516 C CA . GLY A 1 68 ? -2.902 26.859 25.609 1 98.88 68 GLY A CA 1
ATOM 517 C C . GLY A 1 68 ? -2.898 26.266 27 1 98.88 68 GLY A C 1
ATOM 518 O O . GLY A 1 68 ? -1.986 25.516 27.359 1 98.88 68 GLY A O 1
ATOM 519 N N . THR A 1 69 ? -3.895 26.719 27.797 1 98.69 69 THR A N 1
ATOM 520 C CA . THR A 1 69 ? -3.994 26.25 29.172 1 98.69 69 THR A CA 1
ATOM 521 C C . THR A 1 69 ? -5.32 25.547 29.422 1 98.69 69 THR A C 1
ATOM 523 O O . THR A 1 69 ? -6.363 25.969 28.922 1 98.69 69 THR A O 1
ATOM 526 N N . VAL A 1 70 ? -5.211 24.438 30.172 1 97.38 70 VAL A N 1
ATOM 527 C CA . VAL A 1 70 ? -6.434 23.734 30.547 1 97.38 70 VAL A CA 1
ATOM 528 C C . VAL A 1 70 ? -7.324 24.656 31.375 1 97.38 70 VAL A C 1
ATOM 530 O O . VAL A 1 70 ? -6.891 25.203 32.375 1 97.38 70 VAL A O 1
ATOM 533 N N . SER A 1 71 ? -8.531 24.797 30.906 1 96.75 71 SER A N 1
ATOM 534 C CA . SER A 1 71 ? -9.453 25.688 31.594 1 96.75 71 SER A CA 1
ATOM 535 C C . SER A 1 71 ? -10.531 24.906 32.344 1 96.75 71 SER A C 1
ATOM 537 O O . SER A 1 71 ? -11.055 25.391 33.344 1 96.75 71 SER A O 1
ATOM 539 N N . GLU A 1 72 ? -10.938 23.828 31.781 1 93.38 72 GLU A N 1
ATOM 540 C CA . GLU A 1 72 ? -11.969 22.969 32.375 1 93.38 72 GLU A CA 1
ATOM 541 C C . GLU A 1 72 ? -11.727 21.5 32 1 93.38 72 GLU A C 1
ATOM 543 O O . GLU A 1 72 ? -11.219 21.188 30.938 1 93.38 72 GLU A O 1
ATOM 548 N N . ILE A 1 73 ? -12.008 20.656 32.906 1 91.31 73 ILE A N 1
ATOM 549 C CA . ILE A 1 73 ? -11.914 19.219 32.688 1 91.31 73 ILE A CA 1
ATOM 550 C C . ILE A 1 73 ? -13.305 18.594 32.719 1 91.31 73 ILE A C 1
ATOM 552 O O . ILE A 1 73 ? -14.078 18.828 33.625 1 91.31 73 ILE A O 1
ATOM 556 N N . GLY A 1 74 ? -13.625 17.969 31.641 1 83.06 74 GLY A N 1
ATOM 557 C CA . GLY A 1 74 ? -14.93 17.344 31.562 1 83.06 74 GLY A CA 1
ATOM 558 C C . GLY A 1 74 ? -15.156 16.312 32.656 1 83.06 74 GLY A C 1
ATOM 559 O O . GLY A 1 74 ? -14.227 15.953 33.375 1 83.06 74 GLY A O 1
ATOM 560 N N . GLY A 1 75 ? -16.469 15.953 32.875 1 71.88 75 GLY A N 1
ATOM 561 C CA . GLY A 1 75 ? -16.969 15.125 33.969 1 71.88 75 GLY A CA 1
ATOM 562 C C . GLY A 1 75 ? -16.328 13.75 34 1 71.88 75 GLY A C 1
ATOM 563 O O . GLY A 1 75 ? -16.969 12.766 34.375 1 71.88 75 GLY A O 1
ATOM 564 N N . THR A 1 76 ? -15.086 13.648 33.438 1 62.25 76 THR A N 1
ATOM 565 C CA . THR A 1 76 ? -14.578 12.289 33.531 1 62.25 76 THR A CA 1
ATOM 566 C C . THR A 1 76 ? -14.219 11.938 34.969 1 62.25 76 THR A C 1
ATOM 568 O O . THR A 1 76 ? -13.898 12.812 35.781 1 62.25 76 THR A O 1
ATOM 571 N N . THR A 1 77 ? -14.68 10.734 35.5 1 53.47 77 THR A N 1
ATOM 572 C CA . THR A 1 77 ? -14.328 10.172 36.812 1 53.47 77 THR A CA 1
ATOM 573 C C . THR A 1 77 ? -12.812 10.102 36.969 1 53.47 77 THR A C 1
ATOM 575 O O . THR A 1 77 ? -12.305 10.008 38.094 1 53.47 77 THR A O 1
ATOM 578 N N . ASP A 1 78 ? -12.086 10.086 35.875 1 61.12 78 ASP A N 1
ATOM 579 C CA . ASP A 1 78 ? -10.633 9.969 35.969 1 61.12 78 ASP A CA 1
ATOM 580 C C . ASP A 1 78 ? -9.938 10.945 35.031 1 61.12 78 ASP A C 1
ATOM 582 O O . ASP A 1 78 ? -9.664 10.609 33.875 1 61.12 78 ASP A O 1
ATOM 586 N N . PRO A 1 79 ? -9.828 12.172 35.438 1 62.97 79 PRO A N 1
ATOM 587 C CA . PRO A 1 79 ? -9.203 13.195 34.594 1 62.97 79 PRO A CA 1
ATOM 588 C C . PRO A 1 79 ? -7.777 12.828 34.188 1 62.97 79 PRO A C 1
ATOM 590 O O . PRO A 1 79 ? -7.172 13.523 33.375 1 62.97 79 PRO A O 1
ATOM 593 N N . GLY A 1 80 ? -7.324 11.742 34.625 1 69.25 80 GLY A N 1
ATOM 594 C CA . GLY A 1 80 ? -5.918 11.43 34.406 1 69.25 80 GLY A CA 1
ATOM 595 C C . GLY A 1 80 ? -4.98 12.453 35.031 1 69.25 80 GLY A C 1
ATOM 596 O O . GLY A 1 80 ? -5.184 12.883 36.156 1 69.25 80 GLY A O 1
ATOM 597 N N . ASP A 1 81 ? -3.949 12.852 34.344 1 80.62 81 ASP A N 1
ATOM 598 C CA . ASP A 1 81 ?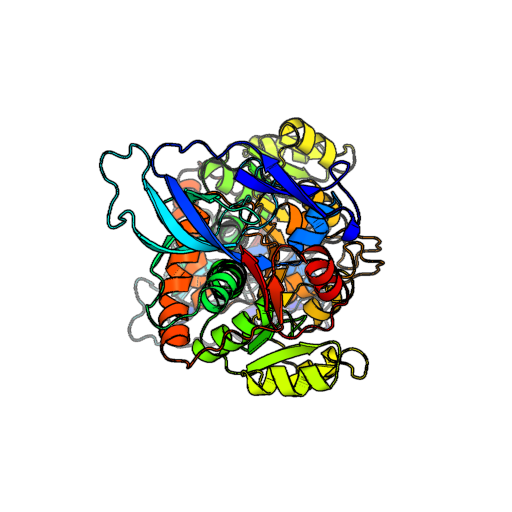 -2.869 13.672 34.875 1 80.62 81 ASP A CA 1
ATOM 599 C C . ASP A 1 81 ? -3.105 15.156 34.594 1 80.62 81 ASP A C 1
ATOM 601 O O . ASP A 1 81 ? -2.229 15.984 34.812 1 80.62 81 ASP A O 1
ATOM 605 N N . TRP A 1 82 ? -4.32 15.523 34.094 1 92.31 82 TRP A N 1
ATOM 606 C CA . TRP A 1 82 ? -4.488 16.922 33.688 1 92.31 82 TRP A CA 1
ATOM 607 C C . TRP A 1 82 ? -5.152 17.734 34.781 1 92.31 82 TRP A C 1
ATOM 609 O O . TRP A 1 82 ? -6.055 17.25 35.469 1 92.31 82 TRP A O 1
ATOM 619 N N . ARG A 1 83 ? -4.746 18.938 34.906 1 94 83 ARG A N 1
ATOM 620 C CA . ARG A 1 83 ? -5.301 19.891 35.875 1 94 83 ARG A CA 1
ATOM 621 C C . ARG A 1 83 ? -5.547 21.25 35.219 1 94 83 ARG A C 1
ATOM 623 O O . ARG A 1 83 ? -4.84 21.625 34.281 1 94 83 ARG A O 1
ATOM 630 N N . VAL A 1 84 ? -6.574 21.828 35.781 1 95.31 84 VAL A N 1
ATOM 631 C CA . VAL A 1 84 ? -6.789 23.203 35.344 1 95.31 84 VAL A CA 1
ATOM 632 C C . VAL A 1 84 ? -5.508 24.016 35.562 1 95.31 84 VAL A C 1
ATOM 634 O O . VAL A 1 84 ? -4.863 23.922 36.594 1 95.31 84 VAL A O 1
ATOM 637 N N . GLY A 1 85 ? -5.098 24.75 34.5 1 97.06 85 GLY A N 1
ATOM 638 C CA . GLY A 1 85 ? -3.881 25.531 34.562 1 97.06 85 GLY A CA 1
ATOM 639 C C . GLY A 1 85 ? -2.711 24.891 33.844 1 97.06 85 GLY A C 1
ATOM 640 O O . GLY A 1 85 ? -1.713 25.547 33.562 1 97.06 85 GLY A O 1
ATOM 641 N N . ASP A 1 86 ? -2.762 23.578 33.594 1 97.69 86 ASP A N 1
ATOM 642 C CA . ASP A 1 86 ? -1.697 22.906 32.844 1 97.69 86 ASP A CA 1
ATOM 643 C C . ASP A 1 86 ? -1.478 23.562 31.5 1 97.69 86 ASP A C 1
ATOM 645 O O . ASP A 1 86 ? -2.438 23.922 30.812 1 97.69 86 ASP A O 1
ATOM 649 N N . GLU A 1 87 ? -0.201 23.812 31.109 1 98.69 87 GLU A N 1
ATOM 650 C CA . GLU A 1 87 ? 0.155 24.297 29.781 1 98.69 87 GLU A CA 1
ATOM 651 C C . GLU A 1 87 ? 0.271 23.125 28.797 1 98.69 87 GLU A C 1
ATOM 653 O O . GLU A 1 87 ? 1.035 22.188 29.016 1 98.69 87 GLU A O 1
ATOM 658 N N . VAL A 1 88 ? -0.491 23.188 27.703 1 98.69 88 VAL A N 1
ATOM 659 C CA . VAL A 1 88 ? -0.627 22.031 26.828 1 98.69 88 VAL A CA 1
ATOM 660 C C . VAL A 1 88 ? -0.625 22.469 25.375 1 98.69 88 VAL A C 1
ATOM 662 O O . VAL A 1 88 ? -0.733 23.656 25.078 1 98.69 88 VAL A O 1
ATOM 665 N N . PHE A 1 89 ? -0.402 21.641 24.5 1 98.88 89 PHE A N 1
ATOM 666 C CA . PHE A 1 89 ? -0.678 21.719 23.078 1 98.88 89 PHE A CA 1
ATOM 667 C C . PHE A 1 89 ? -1.247 20.422 22.547 1 98.88 89 PHE A C 1
ATOM 669 O O . PHE A 1 89 ? -1.235 19.406 23.25 1 98.88 89 PHE A O 1
ATOM 676 N N . GLY A 1 90 ? -1.859 20.453 21.406 1 98.75 90 GLY A N 1
ATOM 677 C CA . GLY A 1 90 ? -2.518 19.234 20.938 1 98.75 90 GLY A CA 1
ATOM 678 C C . GLY A 1 90 ? -3.139 19.391 19.562 1 98.75 90 GLY A C 1
ATOM 679 O O . GLY A 1 90 ? -2.951 20.422 18.906 1 98.75 90 GLY A O 1
ATOM 680 N N . LEU A 1 91 ? -3.76 18.328 19.109 1 98.81 91 LEU A N 1
ATOM 681 C CA . LEU A 1 91 ? -4.418 18.203 17.812 1 98.81 91 LEU A CA 1
ATOM 682 C C . LEU A 1 91 ? -5.906 17.922 17.984 1 98.81 91 LEU A C 1
ATOM 684 O O . LEU A 1 91 ? -6.301 17.156 18.859 1 98.81 91 LEU A O 1
ATOM 688 N N . VAL A 1 92 ? -6.699 18.578 17.203 1 98.44 92 VAL A N 1
ATOM 689 C CA . VAL A 1 92 ? -8.148 18.422 17.203 1 98.44 92 VAL A CA 1
ATOM 690 C C . VAL A 1 92 ? -8.656 18.234 15.773 1 98.44 92 VAL A C 1
ATOM 692 O O . VAL A 1 92 ? -7.914 18.469 14.82 1 98.44 92 VAL A O 1
ATOM 695 N N . TYR A 1 93 ? -9.891 17.812 15.648 1 98 93 TYR A N 1
ATOM 696 C CA . TYR A 1 93 ? -10.508 17.672 14.328 1 98 93 TYR A CA 1
ATOM 697 C C . TYR A 1 93 ? -10.836 19.047 13.742 1 98 93 TYR A C 1
ATOM 699 O O . TYR A 1 93 ? -10.984 19.188 12.523 1 98 93 TYR A O 1
ATOM 707 N N . GLY A 1 94 ? -11.047 20.047 14.57 1 97.88 94 GLY A N 1
ATOM 708 C CA . GLY A 1 94 ? -11.406 21.422 14.258 1 97.88 94 GLY A CA 1
ATOM 709 C C . GLY A 1 94 ? -11.695 22.25 15.484 1 97.88 94 GLY A C 1
ATOM 710 O O . GLY A 1 94 ? -11.828 21.719 16.594 1 97.88 94 GLY A O 1
ATOM 711 N N . GLY A 1 95 ? -11.68 23.609 15.312 1 98 95 GLY A N 1
ATOM 712 C CA . GLY A 1 95 ? -12.117 24.469 16.391 1 98 95 GLY A CA 1
ATOM 713 C C . GLY A 1 95 ? -10.984 25.266 17.016 1 98 95 GLY A C 1
ATOM 714 O O . GLY A 1 95 ? -11.219 26.109 17.891 1 98 95 GLY A O 1
ATOM 715 N N . ALA A 1 96 ? -9.781 25.094 16.516 1 98.75 96 ALA A N 1
ATOM 716 C CA . ALA A 1 96 ? -8.625 25.703 17.172 1 98.75 96 ALA A CA 1
ATOM 717 C C . ALA A 1 96 ? -8.594 27.203 16.953 1 98.75 96 ALA A C 1
ATOM 719 O O . ALA A 1 96 ? -7.969 27.938 17.719 1 98.75 96 ALA A O 1
ATOM 720 N N . TYR A 1 97 ? -9.211 27.641 15.867 1 98.88 97 TYR A N 1
ATOM 721 C CA . TYR A 1 97 ? -9.273 29.078 15.586 1 98.88 97 TYR A CA 1
ATOM 722 C C . TYR A 1 97 ? -10.266 29.766 16.516 1 98.88 97 TYR A C 1
ATOM 724 O O . TYR A 1 97 ? -11.211 30.406 16.062 1 98.88 97 TYR A O 1
ATOM 732 N N . ALA A 1 98 ? -10.039 29.688 17.875 1 98.81 98 ALA A N 1
ATOM 733 C CA . ALA A 1 98 ? -10.977 30.234 18.859 1 98.81 98 ALA A CA 1
ATOM 734 C C . ALA A 1 98 ? -10.281 30.469 20.188 1 98.81 98 ALA A C 1
ATOM 736 O O . ALA A 1 98 ? -9.141 30.047 20.391 1 98.81 98 ALA A O 1
ATOM 737 N N . GLU A 1 99 ? -10.969 31.172 21.047 1 98.81 99 GLU A N 1
ATOM 738 C CA . GLU A 1 99 ? -10.445 31.422 22.391 1 98.81 99 GLU A CA 1
ATOM 739 C C . GLU A 1 99 ? -10.391 30.141 23.203 1 98.81 99 GLU A C 1
ATOM 741 O O . GLU A 1 99 ? -9.531 30 24.078 1 98.81 99 GLU A O 1
ATOM 746 N N . TYR A 1 100 ? -11.344 29.234 22.922 1 98.62 100 TYR A N 1
ATOM 747 C CA . TYR A 1 100 ? -11.398 27.953 23.609 1 98.62 100 TYR A CA 1
ATOM 748 C C . TYR A 1 100 ? -11.602 26.812 22.609 1 98.62 100 TYR A C 1
ATOM 750 O O . TYR A 1 100 ? -12.289 26.984 21.594 1 98.62 100 TYR A O 1
ATOM 758 N N . VAL A 1 101 ? -11.094 25.672 22.922 1 98.31 101 VAL A N 1
ATOM 759 C CA . VAL A 1 101 ? -11.266 24.5 22.094 1 98.31 101 VAL A CA 1
ATOM 760 C C . VAL A 1 101 ? -11.445 23.266 22.969 1 98.31 101 VAL A C 1
ATOM 762 O O . VAL A 1 101 ? -10.781 23.125 24 1 98.31 101 VAL A O 1
ATOM 765 N N . ARG A 1 102 ? -12.383 22.469 22.703 1 96.5 102 ARG A N 1
ATOM 766 C CA . ARG A 1 102 ? -12.508 21.172 23.375 1 96.5 102 ARG A CA 1
ATOM 767 C C . ARG A 1 102 ? -11.648 20.125 22.703 1 96.5 102 ARG A C 1
ATOM 769 O O . ARG A 1 102 ? -11.523 20.094 21.469 1 96.5 102 ARG A O 1
ATOM 776 N N . VAL A 1 103 ? -11.016 19.281 23.453 1 96.56 103 VAL A N 1
ATOM 777 C CA . VAL A 1 103 ? -10.078 18.297 22.938 1 96.56 103 VAL A CA 1
ATOM 778 C C . VAL A 1 103 ? -10.125 17.031 23.797 1 96.56 103 VAL A C 1
ATOM 780 O O . VAL A 1 103 ? -10.297 17.125 25.016 1 96.56 103 VAL A O 1
ATOM 783 N N . SER A 1 104 ? -10.023 15.875 23.141 1 95.19 104 SER A N 1
ATOM 784 C CA . SER A 1 104 ? -9.828 14.664 23.922 1 95.19 104 SER A CA 1
ATOM 785 C C . SER A 1 104 ? -8.602 14.773 24.812 1 95.19 104 SER A C 1
ATOM 787 O O . SER A 1 104 ? -7.527 15.18 24.375 1 95.19 104 SER A O 1
ATOM 789 N N . ARG A 1 105 ? -8.727 14.391 26.031 1 94.06 105 ARG A N 1
ATOM 790 C CA . ARG A 1 105 ? -7.598 14.461 26.953 1 94.06 105 ARG A CA 1
ATOM 791 C C . ARG A 1 105 ? -6.426 13.625 26.453 1 94.06 105 ARG A C 1
ATOM 793 O O . ARG A 1 105 ? -5.27 13.914 26.766 1 94.06 105 ARG A O 1
ATOM 800 N N . HIS A 1 106 ? -6.691 12.594 25.547 1 95.25 106 HIS A N 1
ATOM 801 C CA . HIS A 1 106 ? -5.664 11.688 25.047 1 95.25 106 HIS A CA 1
ATOM 802 C C . HIS A 1 106 ? -4.871 12.336 23.906 1 95.25 106 HIS A C 1
ATOM 804 O O . HIS A 1 106 ? -3.82 11.82 23.516 1 95.25 106 HIS A O 1
ATOM 810 N N . MET A 1 107 ? -5.332 13.484 23.438 1 97.56 107 MET A N 1
ATOM 811 C CA . MET A 1 107 ? -4.648 14.156 22.328 1 97.56 107 MET A CA 1
ATOM 812 C C . MET A 1 107 ? -3.836 15.344 22.844 1 97.56 107 MET A C 1
ATOM 814 O O . MET A 1 107 ? -3.197 16.047 22.062 1 97.56 107 MET A O 1
ATOM 818 N N . LEU A 1 108 ? -3.828 15.523 24.141 1 97.25 108 LEU A N 1
ATOM 819 C CA . LEU A 1 108 ? -3.053 16.594 24.75 1 97.25 108 LEU A CA 1
ATOM 820 C C . LEU A 1 108 ? -1.616 16.156 25 1 97.25 108 LEU A C 1
ATOM 822 O O . LEU A 1 108 ? -1.369 14.984 25.312 1 97.25 108 LEU A O 1
ATOM 826 N N . ILE A 1 109 ? -0.759 17.062 24.891 1 98.44 109 ILE A N 1
ATOM 827 C CA . ILE A 1 109 ? 0.646 16.922 25.25 1 98.44 109 ILE A CA 1
ATOM 828 C C . ILE A 1 109 ? 1.048 18.062 26.203 1 98.44 109 ILE A C 1
ATOM 830 O O . ILE A 1 109 ? 0.69 19.219 25.984 1 98.44 109 ILE A O 1
ATOM 834 N N . LYS A 1 110 ? 1.745 17.734 27.219 1 97.94 110 LYS A N 1
ATOM 835 C CA . LYS A 1 110 ? 2.238 18.766 28.125 1 97.94 110 LYS A CA 1
ATOM 836 C C . LYS A 1 110 ? 3.252 19.656 27.422 1 97.94 110 LYS A C 1
ATOM 838 O O . LYS A 1 110 ? 4.16 19.188 26.75 1 97.94 110 LYS A O 1
ATOM 843 N N . LYS A 1 111 ? 3.109 20.891 27.578 1 98.5 111 LYS A N 1
ATOM 844 C CA . LYS A 1 111 ? 4.062 21.828 27 1 98.5 111 LYS A CA 1
ATOM 845 C C . LYS A 1 111 ? 5.301 21.969 27.875 1 98.5 111 LYS A C 1
ATOM 847 O O . LYS A 1 111 ? 5.191 22.266 29.062 1 98.5 111 LYS A O 1
ATOM 852 N N . PRO A 1 112 ? 6.457 21.75 27.328 1 97.94 112 PRO A N 1
ATOM 853 C CA . PRO A 1 112 ? 7.645 22.094 28.109 1 97.94 112 PRO A CA 1
ATOM 854 C C . PRO A 1 112 ? 7.66 23.562 28.547 1 97.94 112 PRO A C 1
ATOM 856 O O . PRO A 1 112 ? 7.258 24.438 27.781 1 97.94 112 PRO A O 1
ATOM 859 N N . ALA A 1 113 ? 8.156 23.844 29.672 1 96.31 113 ALA A N 1
ATOM 860 C CA . ALA A 1 113 ? 8.055 25.156 30.297 1 96.31 113 ALA A CA 1
ATOM 861 C C . ALA A 1 113 ? 8.812 26.203 29.5 1 96.31 113 ALA A C 1
ATOM 863 O O . ALA A 1 113 ? 8.414 27.375 29.453 1 96.31 113 ALA A O 1
ATOM 864 N N . ASN A 1 114 ? 9.828 25.781 28.875 1 96.5 114 ASN A N 1
ATOM 865 C CA . ASN A 1 114 ? 10.68 26.734 28.188 1 96.5 114 ASN A CA 1
ATOM 866 C C . ASN A 1 114 ? 10.18 27.016 26.766 1 96.5 114 ASN A C 1
ATOM 868 O O . ASN A 1 114 ? 10.766 27.828 26.047 1 96.5 114 ASN A O 1
ATOM 872 N N . TRP A 1 115 ? 9.133 26.391 26.328 1 98.44 115 TRP A N 1
ATOM 873 C CA . TRP A 1 115 ? 8.609 26.609 24.984 1 98.44 115 TRP A CA 1
ATOM 874 C C . TRP A 1 115 ? 7.668 27.812 24.969 1 98.44 115 TRP A C 1
ATOM 876 O O . TRP A 1 115 ? 6.887 28.016 25.906 1 98.44 115 TRP A O 1
ATOM 886 N N . SER A 1 116 ? 7.797 28.625 23.938 1 98.75 116 SER A N 1
ATOM 887 C CA . SER A 1 116 ? 6.758 29.609 23.672 1 98.75 116 SER A CA 1
ATOM 888 C C . SER A 1 116 ? 5.465 28.953 23.219 1 98.75 116 SER A C 1
ATOM 890 O O . SER A 1 116 ? 5.465 27.781 22.812 1 98.75 116 SER A O 1
ATOM 892 N N . TRP A 1 117 ? 4.344 29.656 23.328 1 98.81 117 TRP A N 1
ATOM 893 C CA . TRP A 1 117 ? 3.051 29.156 22.859 1 98.81 117 TRP A CA 1
ATOM 894 C C . TRP A 1 117 ? 3.064 28.906 21.359 1 98.81 117 TRP A C 1
ATOM 896 O O . TRP A 1 117 ? 2.512 27.922 20.891 1 98.81 117 TRP A O 1
ATOM 906 N N . GLU A 1 118 ? 3.713 29.844 20.609 1 98.62 118 GLU A N 1
ATOM 907 C CA . GLU A 1 118 ? 3.768 29.703 19.156 1 98.62 118 GLU A CA 1
ATOM 908 C C . GLU A 1 118 ? 4.574 28.484 18.75 1 98.62 118 GLU A C 1
ATOM 910 O O . GLU A 1 118 ? 4.195 27.766 17.812 1 98.62 118 GLU A O 1
ATOM 915 N N . HIS A 1 119 ? 5.664 28.219 19.484 1 98.62 119 HIS A N 1
ATOM 916 C CA . HIS A 1 119 ? 6.477 27.047 19.203 1 98.62 119 HIS A CA 1
ATOM 917 C C . HIS A 1 119 ? 5.676 25.766 19.422 1 98.62 119 HIS A C 1
ATOM 919 O O . HIS A 1 119 ? 5.688 24.875 18.562 1 98.62 119 HIS A O 1
ATOM 925 N N . ALA A 1 120 ? 4.98 25.703 20.484 1 98.88 120 ALA A N 1
ATOM 926 C CA . ALA A 1 120 ? 4.207 24.516 20.828 1 98.88 120 ALA A CA 1
ATOM 927 C C . ALA A 1 120 ? 3.074 24.297 19.828 1 98.88 120 ALA A C 1
ATOM 929 O O . ALA A 1 120 ? 2.836 23.172 19.375 1 98.88 120 ALA A O 1
ATOM 930 N N . ALA A 1 121 ? 2.402 25.344 19.406 1 98.88 121 ALA A N 1
ATOM 931 C CA . ALA A 1 121 ? 1.252 25.25 18.516 1 98.88 121 ALA A CA 1
ATOM 932 C C . ALA A 1 121 ? 1.68 24.828 17.109 1 98.88 121 ALA A C 1
ATOM 934 O O . ALA A 1 121 ? 0.854 24.391 16.312 1 98.88 121 ALA A O 1
ATOM 935 N N . ALA A 1 122 ? 2.975 24.984 16.812 1 98.75 122 ALA A N 1
ATOM 936 C CA . ALA A 1 122 ? 3.496 24.734 15.469 1 98.75 122 ALA A CA 1
ATOM 937 C C . ALA A 1 122 ? 3.822 23.25 15.281 1 98.75 122 ALA A C 1
ATOM 939 O O . ALA A 1 122 ? 4.199 22.828 14.18 1 98.75 122 ALA A O 1
ATOM 940 N N . ILE A 1 123 ? 3.562 22.391 16.25 1 98.81 123 ILE A N 1
ATOM 941 C CA . ILE A 1 123 ? 4.156 21.047 16.234 1 98.81 123 ILE A CA 1
ATOM 942 C C . ILE A 1 123 ? 3.096 20.016 15.875 1 98.81 123 ILE A C 1
ATOM 944 O O . ILE A 1 123 ? 3.32 19.172 15.008 1 98.81 123 ILE A O 1
ATOM 948 N N . PRO A 1 124 ? 1.916 19.953 16.484 1 98.81 124 PRO A N 1
ATOM 949 C CA . PRO A 1 124 ? 1.066 18.766 16.469 1 98.81 124 PRO A CA 1
ATOM 950 C C . PRO A 1 124 ? 0.745 18.266 15.062 1 98.81 124 PRO A C 1
ATOM 952 O O . PRO A 1 124 ? 1.117 17.156 14.695 1 98.81 124 PRO A O 1
ATOM 955 N N . GLU A 1 125 ? 0.157 19.109 14.242 1 98.69 125 GLU A N 1
ATOM 956 C CA . GLU A 1 125 ? -0.367 18.656 12.961 1 98.69 125 GLU A CA 1
ATOM 957 C C . GLU A 1 125 ? 0.754 18.156 12.055 1 98.69 125 GLU A C 1
ATOM 959 O O . GLU A 1 125 ? 0.689 17.047 11.531 1 98.69 125 GLU A O 1
ATOM 964 N N . THR A 1 126 ? 1.828 18.906 11.867 1 98.19 126 THR A N 1
ATOM 965 C CA . THR A 1 126 ? 2.85 18.594 10.875 1 98.19 126 THR A CA 1
ATOM 966 C C . THR A 1 126 ? 3.717 17.422 11.328 1 98.19 126 THR A C 1
ATOM 968 O O . THR A 1 126 ? 4.035 16.531 10.539 1 98.19 126 THR A O 1
ATOM 971 N N . TRP A 1 127 ? 4.062 17.406 12.648 1 98.81 127 TRP A N 1
ATOM 972 C CA . TRP A 1 127 ? 4.941 16.344 13.125 1 98.81 127 TRP A CA 1
ATOM 973 C C . TRP A 1 127 ? 4.18 15.023 13.281 1 98.81 127 TRP A C 1
ATOM 975 O O . TRP A 1 127 ? 4.73 13.953 13.031 1 98.81 127 TRP A O 1
ATOM 985 N N . ILE A 1 128 ? 2.9 15.102 13.68 1 98.94 128 ILE A N 1
ATOM 986 C CA . ILE A 1 128 ? 2.088 13.891 13.727 1 98.94 128 ILE A CA 1
ATOM 987 C C . ILE A 1 128 ? 1.868 13.352 12.32 1 98.94 128 ILE A C 1
ATOM 989 O O . ILE A 1 128 ? 1.993 12.148 12.078 1 98.94 128 ILE A O 1
ATOM 993 N N . THR A 1 129 ? 1.619 14.219 11.352 1 98.88 129 THR A N 1
ATOM 994 C CA . THR A 1 129 ? 1.422 13.82 9.961 1 98.88 129 THR A CA 1
ATOM 995 C C . THR A 1 129 ? 2.693 13.195 9.391 1 98.88 129 THR A C 1
ATOM 997 O O . THR A 1 129 ? 2.645 12.148 8.75 1 98.88 129 THR A O 1
ATOM 1000 N N . ALA A 1 130 ? 3.84 13.852 9.602 1 98.88 130 ALA A N 1
ATOM 1001 C CA . ALA A 1 130 ? 5.109 13.328 9.109 1 98.88 130 ALA A CA 1
ATOM 1002 C C . ALA A 1 130 ? 5.434 11.977 9.734 1 98.88 130 ALA A C 1
ATOM 1004 O O . ALA A 1 130 ? 5.906 11.062 9.047 1 98.88 130 ALA A O 1
ATOM 1005 N N . THR A 1 131 ? 5.18 11.891 11.055 1 98.88 131 THR A N 1
ATOM 1006 C CA . THR A 1 131 ? 5.398 10.625 11.758 1 98.88 131 THR A CA 1
ATOM 1007 C C . THR A 1 131 ? 4.504 9.531 11.188 1 98.88 131 THR A C 1
ATOM 1009 O O . THR A 1 131 ? 4.957 8.406 10.953 1 98.88 131 THR A O 1
ATOM 1012 N N . GLN A 1 132 ? 3.275 9.891 10.977 1 98.88 132 GLN A N 1
ATOM 1013 C CA . GLN A 1 132 ? 2.346 8.938 10.375 1 98.88 132 GLN A CA 1
ATOM 1014 C C . GLN A 1 132 ? 2.861 8.445 9.031 1 98.88 132 GLN A C 1
ATOM 1016 O O . GLN A 1 132 ? 2.938 7.238 8.789 1 98.88 132 GLN A O 1
ATOM 1021 N N . ALA A 1 133 ? 3.215 9.344 8.172 1 98.94 133 ALA A N 1
ATOM 1022 C CA . ALA A 1 133 ? 3.617 9.016 6.805 1 98.94 133 ALA A CA 1
ATOM 1023 C C . ALA A 1 133 ? 4.871 8.148 6.797 1 98.94 133 ALA A C 1
ATOM 1025 O O . ALA A 1 133 ? 4.906 7.102 6.141 1 98.94 133 ALA A O 1
ATOM 1026 N N . LEU A 1 134 ? 5.879 8.531 7.562 1 98.94 134 LEU A N 1
ATOM 1027 C CA . LEU A 1 134 ? 7.191 7.898 7.512 1 98.94 134 LEU A CA 1
ATOM 1028 C C . LEU A 1 134 ? 7.18 6.555 8.242 1 98.94 134 LEU A C 1
ATOM 1030 O O . LEU A 1 134 ? 7.676 5.555 7.715 1 98.94 134 LEU A O 1
ATOM 1034 N N . HIS A 1 135 ? 6.586 6.566 9.43 1 98.62 135 HIS A N 1
ATOM 1035 C CA . HIS A 1 135 ? 6.754 5.402 10.289 1 98.62 135 HIS A CA 1
ATOM 1036 C C . HIS A 1 135 ? 5.543 4.48 10.219 1 98.62 135 HIS A C 1
ATOM 1038 O O . HIS A 1 135 ? 5.688 3.262 10.109 1 98.62 135 HIS A O 1
ATOM 1044 N N . SER A 1 136 ? 4.34 5.023 10.297 1 98.31 136 SER A N 1
ATOM 1045 C CA . SER A 1 136 ? 3.15 4.188 10.398 1 98.31 136 SER A CA 1
ATOM 1046 C C . SER A 1 136 ? 2.723 3.67 9.023 1 98.31 136 SER A C 1
ATOM 1048 O O . SER A 1 136 ? 2.275 2.529 8.898 1 98.31 136 SER A O 1
ATOM 1050 N N . VAL A 1 137 ? 2.873 4.496 7.984 1 98.81 137 VAL A N 1
ATOM 1051 C CA . VAL A 1 137 ? 2.369 4.129 6.664 1 98.81 137 VAL A CA 1
ATOM 1052 C C . VAL A 1 137 ? 3.502 3.549 5.824 1 98.81 137 VAL A C 1
ATOM 1054 O O . VAL A 1 137 ? 3.42 2.406 5.367 1 98.81 137 VAL A O 1
ATOM 1057 N N . ALA A 1 138 ? 4.617 4.262 5.684 1 98.88 138 ALA A N 1
ATOM 1058 C CA . ALA A 1 138 ? 5.719 3.812 4.84 1 98.88 138 ALA A CA 1
ATOM 1059 C C . ALA A 1 138 ? 6.539 2.73 5.539 1 98.88 138 ALA A C 1
ATOM 1061 O O . ALA A 1 138 ? 7.305 2.012 4.895 1 98.88 138 ALA A O 1
ATOM 1062 N N . LYS A 1 139 ? 6.441 2.689 6.93 1 98.62 139 LYS A N 1
ATOM 1063 C CA . LYS A 1 139 ? 7.184 1.715 7.723 1 98.62 139 LYS A CA 1
ATOM 1064 C C . LYS A 1 139 ? 8.68 1.772 7.414 1 98.62 139 LYS A C 1
ATOM 1066 O O . LYS A 1 139 ? 9.305 0.739 7.184 1 98.62 139 LYS A O 1
ATOM 1071 N N . PHE A 1 140 ? 9.164 2.971 7.383 1 98.75 140 PHE A N 1
ATOM 1072 C CA . PHE A 1 140 ? 10.562 3.27 7.09 1 98.75 140 PHE A CA 1
ATOM 1073 C C . PHE A 1 140 ? 11.492 2.424 7.957 1 98.75 140 PHE A C 1
ATOM 1075 O O . PHE A 1 140 ? 11.195 2.166 9.125 1 98.75 140 PHE A O 1
ATOM 1082 N N . GLN A 1 141 ? 12.625 2.004 7.363 1 98.75 141 GLN A N 1
ATOM 1083 C CA . GLN A 1 141 ? 13.695 1.307 8.07 1 98.75 141 GLN A CA 1
ATOM 1084 C C . GLN A 1 141 ? 15.023 2.049 7.926 1 98.75 141 GLN A C 1
ATOM 1086 O O . GLN A 1 141 ? 15.297 2.646 6.883 1 98.75 141 GLN A O 1
ATOM 1091 N N . PRO A 1 142 ? 15.836 2.01 9.039 1 98.69 142 PRO A N 1
ATOM 1092 C CA . PRO A 1 142 ? 17.156 2.627 8.922 1 98.69 142 PRO A CA 1
ATOM 1093 C C . PRO A 1 142 ? 17.938 2.127 7.711 1 98.69 142 PRO A C 1
ATOM 1095 O O . PRO A 1 142 ? 17.875 0.942 7.375 1 98.69 142 PRO A O 1
ATOM 1098 N N . GLY A 1 143 ? 18.656 3.045 7.059 1 98.75 143 GLY A N 1
ATOM 1099 C CA . GLY A 1 143 ? 19.453 2.693 5.895 1 98.75 143 GLY A CA 1
ATOM 1100 C C . GLY A 1 143 ? 18.734 2.959 4.582 1 98.75 143 GLY A C 1
ATOM 1101 O O . GLY A 1 143 ? 19.375 2.984 3.521 1 98.75 143 GLY A O 1
ATOM 1102 N N . GLU A 1 144 ? 17.438 3.201 4.582 1 98.88 144 GLU A N 1
ATOM 1103 C CA . GLU A 1 144 ? 16.672 3.455 3.373 1 98.88 144 GLU A CA 1
ATOM 1104 C C . GLU A 1 144 ? 16.844 4.891 2.891 1 98.88 144 GLU A C 1
ATOM 1106 O O . GLU A 1 144 ? 17.203 5.773 3.672 1 98.88 144 GLU A O 1
ATOM 1111 N N . LYS A 1 145 ? 16.688 5.102 1.609 1 98.88 145 LYS A N 1
ATOM 1112 C CA . LYS A 1 145 ? 16.656 6.426 0.994 1 98.88 145 LYS A CA 1
ATOM 1113 C C . LYS A 1 145 ? 15.234 6.969 0.93 1 98.88 145 LYS A C 1
ATOM 1115 O O . LYS A 1 145 ? 14.297 6.234 0.594 1 98.88 145 LYS A O 1
ATOM 1120 N N . VAL A 1 146 ? 15.086 8.266 1.248 1 98.88 146 VAL A N 1
ATOM 1121 C CA . VAL A 1 146 ? 13.75 8.859 1.329 1 98.88 146 VAL A CA 1
ATOM 1122 C C . VAL A 1 146 ? 13.695 10.117 0.465 1 98.88 146 VAL A C 1
ATOM 1124 O O . VAL A 1 146 ? 14.648 10.891 0.421 1 98.88 146 VAL A O 1
ATOM 1127 N N . LEU A 1 147 ? 12.594 10.305 -0.231 1 98.94 147 LEU A N 1
ATOM 1128 C CA . LEU A 1 147 ? 12.297 11.531 -0.963 1 98.94 147 LEU A CA 1
ATOM 1129 C C . LEU A 1 147 ? 11.039 12.195 -0.413 1 98.94 147 LEU A C 1
ATOM 1131 O O . LEU A 1 147 ? 9.953 11.609 -0.445 1 98.94 147 LEU A O 1
ATOM 1135 N N . TRP A 1 148 ? 11.164 13.375 0.148 1 98.88 148 TRP A N 1
ATOM 1136 C CA . TRP A 1 148 ? 10.055 14.227 0.576 1 98.88 148 TRP A CA 1
ATOM 1137 C C . TRP A 1 148 ? 9.789 15.336 -0.437 1 98.88 148 TRP A C 1
ATOM 1139 O O . TRP A 1 148 ? 10.547 16.312 -0.514 1 98.88 148 TRP A O 1
ATOM 1149 N N . HIS A 1 149 ? 8.75 15.195 -1.195 1 98.62 149 HIS A N 1
ATOM 1150 C CA . HIS A 1 149 ? 8.406 16.297 -2.088 1 98.62 149 HIS A CA 1
ATOM 1151 C C . HIS A 1 149 ? 7.891 17.5 -1.308 1 98.62 149 HIS A C 1
ATOM 1153 O O . HIS A 1 149 ? 7.562 17.391 -0.124 1 98.62 149 HIS A O 1
ATOM 1159 N N . ALA A 1 150 ? 7.824 18.688 -2.064 1 96.88 150 ALA A N 1
ATOM 1160 C CA . ALA A 1 150 ? 7.422 19.938 -1.42 1 96.88 150 ALA A CA 1
ATOM 1161 C C . ALA A 1 150 ? 8.219 20.172 -0.14 1 96.88 150 ALA A C 1
ATOM 1163 O O . ALA A 1 150 ? 7.641 20.406 0.922 1 96.88 150 ALA A O 1
ATOM 1164 N N . GLY A 1 151 ? 9.5 20.156 -0.277 1 97.19 151 GLY A N 1
ATOM 1165 C CA . GLY A 1 151 ? 10.445 20.016 0.82 1 97.19 151 GLY A CA 1
ATOM 1166 C C . GLY A 1 151 ? 10.375 21.141 1.824 1 97.19 151 GLY A C 1
ATOM 1167 O O . GLY A 1 151 ? 10.797 21 2.971 1 97.19 151 GLY A O 1
ATOM 1168 N N . ALA A 1 152 ? 9.852 22.297 1.39 1 95.38 152 ALA A N 1
ATOM 1169 C CA . ALA A 1 152 ? 9.812 23.438 2.295 1 95.38 152 ALA A CA 1
ATOM 1170 C C . ALA A 1 152 ? 8.477 23.516 3.031 1 95.38 152 ALA A C 1
ATOM 1172 O O . ALA A 1 152 ? 8.266 24.422 3.846 1 95.38 152 ALA A O 1
ATOM 1173 N N . SER A 1 153 ? 7.594 22.609 2.68 1 95.5 153 SER A N 1
ATOM 1174 C CA . SER A 1 153 ? 6.375 22.531 3.48 1 95.5 153 SER A CA 1
ATOM 1175 C C . SER A 1 153 ? 6.684 22.141 4.922 1 95.5 153 SER A C 1
ATOM 1177 O O . SER A 1 153 ? 7.68 21.469 5.188 1 95.5 153 SER A O 1
ATOM 1179 N N . SER A 1 154 ? 5.801 22.547 5.84 1 96.75 154 SER A N 1
ATOM 1180 C CA . SER A 1 154 ? 6.035 22.266 7.25 1 96.75 154 SER A CA 1
ATOM 1181 C C . SER A 1 154 ? 6.047 20.766 7.523 1 96.75 154 SER A C 1
ATOM 1183 O O . SER A 1 154 ? 6.812 20.297 8.367 1 96.75 154 SER A O 1
ATOM 1185 N N . VAL A 1 155 ? 5.223 19.984 6.812 1 98.12 155 VAL A N 1
ATOM 1186 C CA . VAL A 1 155 ? 5.203 18.547 6.992 1 98.12 155 VAL A CA 1
ATOM 1187 C C . VAL A 1 155 ? 6.52 17.938 6.496 1 98.12 155 VAL A C 1
ATOM 1189 O O . VAL A 1 155 ? 7.129 17.125 7.184 1 98.12 155 VAL A O 1
ATOM 1192 N N . SER A 1 156 ? 7 18.375 5.359 1 98.44 156 SER A N 1
ATOM 1193 C CA . SER A 1 156 ? 8.227 17.812 4.801 1 98.44 156 SER A CA 1
ATOM 1194 C C . SER A 1 156 ? 9.445 18.234 5.609 1 98.44 156 SER A C 1
ATOM 1196 O O . SER A 1 156 ? 10.414 17.484 5.738 1 98.44 156 SER A O 1
ATOM 1198 N N . LEU A 1 157 ? 9.406 19.484 6.117 1 98.5 157 LEU A N 1
ATOM 1199 C CA . LEU A 1 157 ? 10.492 19.891 7 1 98.5 157 LEU A CA 1
ATOM 1200 C C . LEU A 1 157 ? 10.578 18.984 8.219 1 98.5 157 LEU A C 1
ATOM 1202 O O . LEU A 1 157 ? 11.672 18.562 8.617 1 98.5 157 LEU A O 1
ATOM 1206 N N . ALA A 1 158 ? 9.43 18.656 8.812 1 98.75 158 ALA A N 1
ATOM 1207 C CA . ALA A 1 158 ? 9.398 17.688 9.891 1 98.75 158 ALA A CA 1
ATOM 1208 C C . ALA A 1 158 ? 9.867 16.312 9.414 1 98.75 158 ALA A C 1
ATOM 1210 O O . ALA A 1 158 ? 10.688 15.672 10.062 1 98.75 158 ALA A O 1
ATOM 1211 N N . GLY A 1 159 ? 9.391 15.891 8.242 1 98.88 159 GLY A N 1
ATOM 1212 C CA . GLY A 1 159 ? 9.695 14.578 7.691 1 98.88 159 GLY A CA 1
ATOM 1213 C C . GLY A 1 159 ? 11.172 14.391 7.383 1 98.88 159 GLY A C 1
ATOM 1214 O O . GLY A 1 159 ? 11.727 13.32 7.641 1 98.88 159 GLY A O 1
ATOM 1215 N N . ILE A 1 160 ? 11.805 15.43 6.797 1 98.88 160 ILE A N 1
ATOM 1216 C CA . ILE A 1 160 ? 13.234 15.391 6.496 1 98.88 160 ILE A CA 1
ATOM 1217 C C . ILE A 1 160 ? 14.023 15.109 7.773 1 98.88 160 ILE A C 1
ATOM 1219 O O . ILE A 1 160 ? 14.852 14.203 7.809 1 98.88 160 ILE A O 1
ATOM 1223 N N . GLN A 1 161 ? 13.719 15.812 8.797 1 98.88 161 GLN A N 1
ATOM 1224 C CA . GLN A 1 161 ? 14.445 15.664 10.055 1 98.88 161 GLN A CA 1
ATOM 1225 C C . GLN A 1 161 ? 14.172 14.305 10.695 1 98.88 161 GLN A C 1
ATOM 1227 O O . GLN A 1 161 ? 15.078 13.664 11.219 1 98.88 161 GLN A O 1
ATOM 1232 N N . LEU A 1 162 ? 12.898 13.852 10.641 1 98.88 162 LEU A N 1
ATOM 1233 C CA . LEU A 1 162 ? 12.539 12.539 11.18 1 98.88 162 LEU A CA 1
ATOM 1234 C C . LEU A 1 162 ? 13.297 11.43 10.445 1 98.88 162 LEU A C 1
ATOM 1236 O O . LEU A 1 162 ? 13.766 10.477 11.078 1 98.88 162 LEU A O 1
ATOM 1240 N N . ALA A 1 163 ? 13.367 11.531 9.133 1 98.94 163 ALA A N 1
ATOM 1241 C CA . ALA A 1 163 ? 14.062 10.523 8.336 1 98.94 163 ALA A CA 1
ATOM 1242 C C . ALA A 1 163 ? 15.539 10.445 8.727 1 98.94 163 ALA A C 1
ATOM 1244 O O . ALA A 1 163 ? 16.078 9.352 8.914 1 98.94 163 ALA A O 1
ATOM 1245 N N . VAL A 1 164 ? 16.172 11.625 8.852 1 98.88 164 VAL A N 1
ATOM 1246 C CA . VAL A 1 164 ? 17.562 11.672 9.25 1 98.88 164 VAL A CA 1
ATOM 1247 C C . VAL A 1 164 ? 17.734 11.039 10.633 1 98.88 164 VAL A C 1
ATOM 1249 O O . VAL A 1 164 ? 18.594 10.18 10.828 1 98.88 164 VAL A O 1
ATOM 1252 N N . ALA A 1 165 ? 16.891 11.438 11.547 1 98.56 165 ALA A N 1
ATOM 1253 C CA . ALA A 1 165 ? 16.984 10.945 12.922 1 98.56 165 ALA A CA 1
ATOM 1254 C C . ALA A 1 165 ? 16.766 9.438 12.977 1 98.56 165 ALA A C 1
ATOM 1256 O O . ALA A 1 165 ? 17.312 8.758 13.852 1 98.56 165 ALA A O 1
ATOM 1257 N N . ALA A 1 166 ? 16.016 8.922 12.062 1 98.5 166 ALA A N 1
ATOM 1258 C CA . ALA A 1 166 ? 15.672 7.504 12.055 1 98.5 166 ALA A CA 1
ATOM 1259 C C . ALA A 1 166 ? 16.734 6.688 11.328 1 98.5 166 ALA A C 1
ATOM 1261 O O . ALA A 1 166 ? 16.656 5.457 11.266 1 98.5 166 ALA A O 1
ATOM 1262 N N . GLY A 1 167 ? 17.688 7.34 10.727 1 98.69 167 GLY A N 1
ATOM 1263 C CA . GLY A 1 167 ? 18.812 6.617 10.172 1 98.69 167 GLY A CA 1
ATOM 1264 C C . GLY A 1 167 ? 18.75 6.473 8.664 1 98.69 167 GLY A C 1
ATOM 1265 O O . GLY A 1 167 ? 19.297 5.531 8.094 1 98.69 167 GLY A O 1
ATOM 1266 N N . ALA A 1 168 ? 18.109 7.379 7.969 1 98.81 168 ALA A N 1
ATOM 1267 C CA . ALA A 1 168 ? 18.094 7.352 6.508 1 98.81 168 ALA A CA 1
ATOM 1268 C C . ALA A 1 168 ? 19.516 7.457 5.938 1 98.81 168 ALA A C 1
ATOM 1270 O O . ALA A 1 168 ? 20.328 8.219 6.445 1 98.81 168 ALA A O 1
ATOM 1271 N N . SER A 1 169 ? 19.797 6.676 4.879 1 98.69 169 SER A N 1
ATOM 1272 C CA . SER A 1 169 ? 21.094 6.77 4.223 1 98.69 169 SER A CA 1
ATOM 1273 C C . SER A 1 169 ? 21.188 8.008 3.336 1 98.69 169 SER A C 1
ATOM 1275 O O . SER A 1 169 ? 22.266 8.539 3.105 1 98.69 169 SER A O 1
ATOM 1277 N N . ALA A 1 170 ? 20.031 8.453 2.85 1 98.75 170 ALA A N 1
ATOM 1278 C CA . ALA A 1 170 ? 19.922 9.695 2.086 1 98.75 170 ALA A CA 1
ATOM 1279 C C . ALA A 1 170 ? 18.5 10.25 2.158 1 98.75 170 ALA A C 1
ATOM 1281 O O . ALA A 1 170 ? 17.531 9.492 2.189 1 98.75 170 ALA A O 1
ATOM 1282 N N . VAL A 1 171 ? 18.406 11.523 2.223 1 98.88 171 VAL A N 1
ATOM 1283 C CA . VAL A 1 171 ? 17.125 12.234 2.178 1 98.88 171 VAL A CA 1
ATOM 1284 C C . VAL A 1 171 ? 17.141 13.25 1.04 1 98.88 171 VAL A C 1
ATOM 1286 O O . VAL A 1 171 ? 17.953 14.18 1.043 1 98.88 171 VAL A O 1
ATOM 1289 N N . TYR A 1 172 ? 16.266 13.07 0.073 1 98.81 172 TYR A N 1
ATOM 1290 C CA . TYR A 1 172 ? 16.125 13.984 -1.052 1 98.81 172 TYR A CA 1
ATOM 1291 C C . TYR A 1 172 ? 14.844 14.805 -0.921 1 98.81 172 TYR A C 1
ATOM 1293 O O . TYR A 1 172 ? 13.898 14.391 -0.24 1 98.81 172 TYR A O 1
ATOM 1301 N N . THR A 1 173 ? 14.836 15.984 -1.495 1 98.5 173 THR A N 1
ATOM 1302 C CA . THR A 1 173 ? 13.609 16.766 -1.481 1 98.5 173 THR A CA 1
ATOM 1303 C C . THR A 1 173 ? 13.516 17.656 -2.721 1 98.5 173 THR A C 1
ATOM 1305 O O . THR A 1 173 ? 14.523 17.922 -3.383 1 98.5 173 THR A O 1
ATOM 1308 N N . THR A 1 174 ? 12.328 17.969 -3.127 1 98.25 174 THR A N 1
ATOM 1309 C CA . THR A 1 174 ? 12.07 18.938 -4.184 1 98.25 174 THR A CA 1
ATOM 1310 C C . THR A 1 174 ? 11.477 20.219 -3.607 1 98.25 174 THR A C 1
ATOM 1312 O O . THR A 1 174 ? 10.664 20.188 -2.684 1 98.25 174 THR A O 1
ATOM 1315 N N . VAL A 1 175 ? 11.93 21.344 -4.102 1 97.25 175 VAL A N 1
ATOM 1316 C CA . VAL A 1 175 ? 11.453 22.641 -3.639 1 97.25 175 VAL A CA 1
ATOM 1317 C C . VAL A 1 175 ? 11.227 23.562 -4.832 1 97.25 175 VAL A C 1
ATOM 1319 O O . VAL A 1 175 ? 11.625 23.25 -5.957 1 97.25 175 VAL A O 1
ATOM 1322 N N . GLY A 1 176 ? 10.57 24.734 -4.594 1 95.06 176 GLY A N 1
ATOM 1323 C CA . GLY A 1 176 ? 10.172 25.609 -5.688 1 95.06 176 GLY A CA 1
ATOM 1324 C C . GLY A 1 176 ? 11.039 26.844 -5.816 1 95.06 176 GLY A C 1
ATOM 1325 O O . GLY A 1 176 ? 10.75 27.734 -6.613 1 95.06 176 GLY A O 1
ATOM 1326 N N . ALA A 1 177 ? 12.102 26.984 -4.98 1 95.06 177 ALA A N 1
ATOM 1327 C CA . ALA A 1 177 ? 12.984 28.141 -5.004 1 95.06 177 ALA A CA 1
ATOM 1328 C C . ALA A 1 177 ? 14.391 27.766 -4.535 1 95.06 177 ALA A C 1
ATOM 1330 O O . ALA A 1 177 ? 14.562 26.844 -3.744 1 95.06 177 ALA A O 1
ATOM 1331 N N . ASP A 1 178 ? 15.367 28.516 -5.027 1 95.31 178 ASP A N 1
ATOM 1332 C CA . ASP A 1 178 ? 16.766 28.219 -4.711 1 95.31 178 ASP A CA 1
ATOM 1333 C C . ASP A 1 178 ? 17.031 28.406 -3.221 1 95.31 178 ASP A C 1
ATOM 1335 O O . ASP A 1 178 ? 17.812 27.656 -2.623 1 95.31 178 ASP A O 1
ATOM 1339 N N . GLU A 1 179 ? 16.453 29.422 -2.691 1 94.81 179 GLU A N 1
ATOM 1340 C CA . GLU A 1 179 ? 16.656 29.672 -1.27 1 94.81 179 GLU A CA 1
ATOM 1341 C C . GLU A 1 179 ? 16.156 28.516 -0.424 1 94.81 179 GLU A C 1
ATOM 1343 O O . GLU A 1 179 ? 16.688 28.234 0.655 1 94.81 179 GLU A O 1
ATOM 1348 N N . LYS A 1 180 ? 15.203 27.797 -0.912 1 96.56 180 LYS A N 1
ATOM 1349 C CA . LYS A 1 180 ? 14.633 26.656 -0.192 1 96.56 180 LYS A CA 1
ATOM 1350 C C . LYS A 1 180 ? 15.547 25.438 -0.287 1 96.56 180 LYS A C 1
ATOM 1352 O O . LYS A 1 180 ? 15.484 24.547 0.561 1 96.56 180 LYS A O 1
ATOM 1357 N N . VAL A 1 181 ? 16.344 25.406 -1.337 1 97.56 181 VAL A N 1
ATOM 1358 C CA . VAL A 1 181 ? 17.344 24.344 -1.46 1 97.56 181 VAL A CA 1
ATOM 1359 C C . VAL A 1 181 ? 18.312 24.406 -0.282 1 97.56 181 VAL A C 1
ATOM 1361 O O . VAL A 1 181 ? 18.5 23.406 0.431 1 97.56 181 VAL A O 1
ATOM 1364 N N . GLU A 1 182 ? 18.844 25.562 -0.036 1 96.81 182 GLU A N 1
ATOM 1365 C CA . GLU A 1 182 ? 19.797 25.75 1.052 1 96.81 182 GLU A CA 1
ATOM 1366 C C . GLU A 1 182 ? 19.156 25.469 2.408 1 96.81 182 GLU A C 1
ATOM 1368 O O . GLU A 1 182 ? 19.75 24.812 3.262 1 96.81 182 GLU A O 1
ATOM 1373 N N . PHE A 1 183 ? 18.016 25.953 2.545 1 96.94 183 PHE A N 1
ATOM 1374 C CA . PHE A 1 183 ? 17.312 25.828 3.82 1 96.94 183 PHE A CA 1
ATOM 1375 C C . PHE A 1 183 ? 17.062 24.359 4.148 1 96.94 183 PHE A C 1
ATOM 1377 O O . PHE A 1 183 ? 17.375 23.891 5.25 1 96.94 183 PHE A O 1
ATOM 1384 N N . THR A 1 184 ? 16.5 23.562 3.199 1 98.19 184 THR A N 1
ATOM 1385 C CA . THR A 1 184 ? 16.156 22.172 3.459 1 98.19 184 THR A CA 1
ATOM 1386 C C . THR A 1 184 ? 17.422 21.344 3.689 1 98.19 184 THR A C 1
ATOM 1388 O O . THR A 1 184 ? 17.406 20.406 4.496 1 98.19 184 THR A O 1
ATOM 1391 N N . GLN A 1 185 ? 18.5 21.672 3.008 1 98.31 185 GLN A N 1
ATOM 1392 C CA . GLN A 1 185 ? 19.75 20.984 3.252 1 98.31 185 GLN A CA 1
ATOM 1393 C C . GLN A 1 185 ? 20.312 21.312 4.637 1 98.31 185 GLN A C 1
ATOM 1395 O O . GLN A 1 185 ? 20.891 20.453 5.297 1 98.31 185 GLN A O 1
ATOM 1400 N N . SER A 1 186 ? 20.062 22.516 5.07 1 97.19 186 SER A N 1
ATOM 1401 C CA . SER A 1 186 ? 20.531 22.922 6.391 1 97.19 186 SER A CA 1
ATOM 1402 C C . SER A 1 186 ? 19.812 22.172 7.496 1 97.19 186 SER A C 1
ATOM 1404 O O . SER A 1 186 ? 20.328 22.031 8.609 1 97.19 186 SER A O 1
ATOM 1406 N N . ILE A 1 187 ? 18.641 21.672 7.145 1 96.25 187 ILE A N 1
ATOM 1407 C CA . ILE A 1 187 ? 17.891 20.984 8.188 1 96.25 187 ILE A CA 1
ATOM 1408 C C . ILE A 1 187 ? 18.031 19.469 8.031 1 96.25 187 ILE A C 1
ATOM 1410 O O . ILE A 1 187 ? 17.422 18.703 8.773 1 96.25 187 ILE A O 1
ATOM 1414 N N . GLY A 1 188 ? 18.781 19 7.02 1 98.06 188 GLY A N 1
ATOM 1415 C CA . GLY A 1 188 ? 19.109 17.578 7.055 1 98.06 188 GLY A CA 1
ATOM 1416 C C . GLY A 1 188 ? 19.016 16.906 5.695 1 98.06 188 GLY A C 1
ATOM 1417 O O . GLY A 1 188 ? 19.5 15.789 5.512 1 98.06 188 GLY A O 1
ATOM 1418 N N . ALA A 1 189 ? 18.406 17.531 4.695 1 98.69 189 ALA A N 1
ATOM 1419 C CA . ALA A 1 189 ? 18.328 16.906 3.379 1 98.69 189 ALA A CA 1
ATOM 1420 C C . ALA A 1 189 ? 19.703 16.656 2.791 1 98.69 189 ALA A C 1
ATOM 1422 O O . ALA A 1 189 ? 20.578 17.531 2.852 1 98.69 189 ALA A O 1
ATOM 1423 N N . THR A 1 190 ? 19.922 15.469 2.26 1 98.56 190 THR A N 1
ATOM 1424 C CA . THR A 1 190 ? 21.156 15.148 1.576 1 98.56 190 THR A CA 1
ATOM 1425 C C . THR A 1 190 ? 21.328 15.984 0.313 1 98.56 190 THR A C 1
ATOM 1427 O O . THR A 1 190 ? 22.406 16.516 0.042 1 98.56 190 THR A O 1
ATOM 1430 N N . LYS A 1 191 ? 20.297 16.094 -0.417 1 98.19 191 LYS A N 1
ATOM 1431 C CA . LYS A 1 191 ? 20.25 16.938 -1.618 1 98.19 191 LYS A CA 1
ATOM 1432 C C . LYS A 1 191 ? 18.828 17.406 -1.899 1 98.19 191 LYS A C 1
ATOM 1434 O O . LYS A 1 191 ? 17.875 16.641 -1.769 1 98.19 191 LYS A O 1
ATOM 1439 N N . SER A 1 192 ? 18.719 18.641 -2.223 1 98.19 192 SER A N 1
ATOM 1440 C CA . SER A 1 192 ? 17.453 19.266 -2.586 1 98.19 192 SER A CA 1
ATOM 1441 C C . SER A 1 192 ? 17.5 19.812 -4.008 1 98.19 192 SER A C 1
ATOM 1443 O O . SER A 1 192 ? 18.547 20.25 -4.484 1 98.19 192 SER A O 1
ATOM 1445 N N . PHE A 1 193 ? 16.344 19.781 -4.656 1 98.19 193 PHE A N 1
ATOM 1446 C CA . PHE A 1 193 ? 16.297 20.156 -6.059 1 98.19 193 PHE A CA 1
ATOM 1447 C C . PHE A 1 193 ? 15.195 21.188 -6.309 1 98.19 193 PHE A C 1
ATOM 1449 O O . PHE A 1 193 ? 14.039 20.938 -5.969 1 98.19 193 PHE A O 1
ATOM 1456 N N . ASN A 1 194 ? 15.555 22.328 -6.871 1 97.81 194 ASN A N 1
ATOM 1457 C CA . ASN A 1 194 ? 14.57 23.266 -7.398 1 97.81 194 ASN A CA 1
ATOM 1458 C C . ASN A 1 194 ? 13.938 22.75 -8.688 1 97.81 194 ASN A C 1
ATOM 1460 O O . ASN A 1 194 ? 14.562 22.781 -9.742 1 97.81 194 ASN A O 1
ATOM 1464 N N . TYR A 1 195 ? 12.695 22.312 -8.562 1 95.88 195 TYR A N 1
ATOM 1465 C CA . TYR A 1 195 ? 12.055 21.609 -9.664 1 95.88 195 TYR A CA 1
ATOM 1466 C C . TYR A 1 195 ? 11.781 22.547 -10.836 1 95.88 195 TYR A C 1
ATOM 1468 O O . TYR A 1 195 ? 11.461 22.094 -11.938 1 95.88 195 TYR A O 1
ATOM 1476 N N . ARG A 1 196 ? 11.906 23.859 -10.625 1 95.19 196 ARG A N 1
ATOM 1477 C CA . ARG A 1 196 ? 11.688 24.844 -11.672 1 95.19 196 ARG A CA 1
ATOM 1478 C C . ARG A 1 196 ? 12.922 24.984 -12.562 1 95.19 196 ARG A C 1
ATOM 1480 O O . ARG A 1 196 ? 12.82 25.406 -13.711 1 95.19 196 ARG A O 1
ATOM 1487 N N . THR A 1 197 ? 14.055 24.641 -12.008 1 95.69 197 THR A N 1
ATOM 1488 C CA . THR A 1 197 ? 15.289 24.953 -12.727 1 95.69 197 THR A CA 1
ATOM 1489 C C . THR A 1 197 ? 16.109 23.672 -12.961 1 95.69 197 THR A C 1
ATOM 1491 O O . THR A 1 197 ? 17.172 23.719 -13.586 1 95.69 197 THR A O 1
ATOM 1494 N N . SER A 1 198 ? 15.648 22.609 -12.406 1 93.88 198 SER A N 1
ATOM 1495 C CA . SER A 1 198 ? 16.375 21.359 -12.609 1 93.88 198 SER A CA 1
ATOM 1496 C C . SER A 1 198 ? 15.422 20.188 -12.805 1 93.88 198 SER A C 1
ATOM 1498 O O . SER A 1 198 ? 14.242 20.266 -12.453 1 93.88 198 SER A O 1
ATOM 1500 N N . ASP A 1 199 ? 15.953 19.141 -13.453 1 96.81 199 ASP A N 1
ATOM 1501 C CA . ASP A 1 199 ? 15.25 17.875 -13.539 1 96.81 199 ASP A CA 1
ATOM 1502 C C . ASP A 1 199 ? 15.516 17 -12.312 1 96.81 199 ASP A C 1
ATOM 1504 O O . ASP A 1 199 ? 16.484 16.25 -12.281 1 96.81 199 ASP A O 1
ATOM 1508 N N . TRP A 1 200 ? 14.688 17.094 -11.352 1 97.31 200 TRP A N 1
ATOM 1509 C CA . TRP A 1 200 ? 14.922 16.406 -10.078 1 97.31 200 TRP A CA 1
ATOM 1510 C C . TRP A 1 200 ? 14.945 14.898 -10.258 1 97.31 200 TRP A C 1
ATOM 1512 O O . TRP A 1 200 ? 15.68 14.195 -9.562 1 97.31 200 TRP A O 1
ATOM 1522 N N . LEU A 1 201 ? 14.094 14.375 -11.18 1 98 201 LEU A N 1
ATOM 1523 C CA . LEU A 1 201 ? 14.016 12.938 -11.406 1 98 201 LEU A CA 1
ATOM 1524 C C . LEU A 1 201 ? 15.367 12.375 -11.836 1 98 201 LEU A C 1
ATOM 1526 O O . LEU A 1 201 ? 15.891 11.453 -11.203 1 98 201 LEU A O 1
ATOM 1530 N N . GLU A 1 202 ? 15.914 12.898 -12.852 1 97.56 202 GLU A N 1
ATOM 1531 C CA . GLU A 1 202 ? 17.203 12.438 -13.352 1 97.56 202 GLU A CA 1
ATOM 1532 C C . GLU A 1 202 ? 18.312 12.633 -12.312 1 97.56 202 GLU A C 1
ATOM 1534 O O . GLU A 1 202 ? 19.203 11.797 -12.18 1 97.56 202 GLU A O 1
ATOM 1539 N N . SER A 1 203 ? 18.234 13.75 -11.594 1 96.31 203 SER A N 1
ATOM 1540 C CA . SER A 1 203 ? 19.234 14.031 -10.57 1 96.31 203 SER A CA 1
ATOM 1541 C C . SER A 1 203 ? 19.188 12.977 -9.461 1 96.31 203 SER A C 1
ATOM 1543 O O . SER A 1 203 ? 20.234 12.508 -9.008 1 96.31 203 SER A O 1
ATOM 1545 N N . VAL A 1 204 ? 18 12.625 -9 1 97.56 204 VAL A N 1
ATOM 1546 C CA . VAL A 1 204 ? 17.906 11.625 -7.945 1 97.56 204 VAL A CA 1
ATOM 1547 C C . VAL A 1 204 ? 18.344 10.258 -8.484 1 97.56 204 VAL A C 1
ATOM 1549 O O . VAL A 1 204 ? 19 9.492 -7.781 1 97.56 204 VAL A O 1
ATOM 1552 N N . LYS A 1 205 ? 17.922 9.938 -9.727 1 97.5 205 LYS A N 1
ATOM 1553 C CA . LYS A 1 205 ? 18.375 8.688 -10.344 1 97.5 205 LYS A CA 1
ATOM 1554 C C . LYS A 1 205 ? 19.891 8.586 -10.359 1 97.5 205 LYS A C 1
ATOM 1556 O O . LYS A 1 205 ? 20.453 7.555 -9.992 1 97.5 205 LYS A O 1
ATOM 1561 N N . GLU A 1 206 ? 20.547 9.688 -10.742 1 94.81 206 GLU A N 1
ATOM 1562 C CA . GLU A 1 206 ? 22 9.734 -10.766 1 94.81 206 GLU A CA 1
ATOM 1563 C C . GLU A 1 206 ? 22.578 9.586 -9.359 1 94.81 206 GLU A C 1
ATOM 1565 O O . GLU A 1 206 ? 23.531 8.828 -9.156 1 94.81 206 GLU A O 1
ATOM 1570 N N . GLY A 1 207 ? 22 10.273 -8.469 1 93.94 207 GLY A N 1
ATOM 1571 C CA . GLY A 1 207 ? 22.484 10.258 -7.094 1 93.94 207 GLY A CA 1
ATOM 1572 C C . GLY A 1 207 ? 22.328 8.898 -6.43 1 93.94 207 GLY A C 1
ATOM 1573 O O . GLY A 1 207 ? 22.969 8.625 -5.414 1 93.94 207 GLY A O 1
ATOM 1574 N N . THR A 1 208 ? 21.453 8.023 -6.949 1 96.62 208 THR A N 1
ATOM 1575 C CA . THR A 1 208 ? 21.219 6.707 -6.371 1 96.62 208 THR A CA 1
ATOM 1576 C C . THR A 1 208 ? 21.781 5.609 -7.266 1 96.62 208 THR A C 1
ATOM 1578 O O . THR A 1 208 ? 21.438 4.434 -7.109 1 96.62 208 THR A O 1
ATOM 1581 N N . ASN A 1 209 ? 22.562 5.93 -8.281 1 95.5 209 ASN A N 1
ATOM 1582 C CA . ASN A 1 209 ? 23.109 4.996 -9.258 1 95.5 209 ASN A CA 1
ATOM 1583 C C . ASN A 1 209 ? 22.016 4.156 -9.914 1 95.5 209 ASN A C 1
ATOM 1585 O O . ASN A 1 209 ? 22.141 2.932 -10 1 95.5 209 ASN A O 1
ATOM 1589 N N . ASN A 1 210 ? 20.875 4.828 -10.109 1 94.62 210 ASN A N 1
ATOM 1590 C CA . ASN A 1 210 ? 19.703 4.27 -10.789 1 94.62 210 ASN A CA 1
ATOM 1591 C C . ASN A 1 210 ? 19.016 3.211 -9.938 1 94.62 210 ASN A C 1
ATOM 1593 O O . ASN A 1 210 ? 18.234 2.406 -10.461 1 94.62 210 ASN A O 1
ATOM 1597 N N . GLY A 1 211 ? 19.266 3.162 -8.711 1 96.44 211 GLY A N 1
ATOM 1598 C CA . GLY A 1 211 ? 18.625 2.236 -7.793 1 96.44 211 GLY A CA 1
ATOM 1599 C C . GLY A 1 211 ? 17.297 2.748 -7.266 1 96.44 211 GLY A C 1
ATOM 1600 O O . GLY A 1 211 ? 16.5 1.978 -6.73 1 96.44 211 GLY A O 1
ATOM 1601 N N . GLY A 1 212 ? 17.094 4.113 -7.348 1 98.19 212 GLY A N 1
ATOM 1602 C CA . GLY A 1 212 ? 15.852 4.723 -6.902 1 98.19 212 GLY A CA 1
ATOM 1603 C C . GLY A 1 212 ? 15.82 4.977 -5.406 1 98.19 212 GLY A C 1
ATOM 1604 O O . GLY A 1 212 ? 16.859 4.953 -4.742 1 98.19 212 GLY A O 1
ATOM 1605 N N . VAL A 1 213 ? 14.664 5.348 -4.91 1 98.81 213 VAL A N 1
ATOM 1606 C CA . VAL A 1 213 ? 14.484 5.625 -3.488 1 98.81 213 VAL A CA 1
ATOM 1607 C C . VAL A 1 213 ? 13.461 4.656 -2.896 1 98.81 213 VAL A C 1
ATOM 1609 O O . VAL A 1 213 ? 12.539 4.215 -3.59 1 98.81 213 VAL A O 1
ATOM 1612 N N . ASP A 1 214 ? 13.586 4.348 -1.605 1 98.94 214 ASP A N 1
ATOM 1613 C CA . ASP A 1 214 ? 12.797 3.318 -0.934 1 98.94 214 ASP A CA 1
ATOM 1614 C C . ASP A 1 214 ? 11.461 3.875 -0.465 1 98.94 214 ASP A C 1
ATOM 1616 O O . ASP A 1 214 ? 10.469 3.143 -0.38 1 98.94 214 ASP A O 1
ATOM 1620 N N . VAL A 1 215 ? 11.422 5.152 -0.103 1 98.94 215 VAL A N 1
ATOM 1621 C CA . VAL A 1 215 ? 10.219 5.805 0.392 1 98.94 215 VAL A CA 1
ATOM 1622 C C . VAL A 1 215 ? 10.031 7.148 -0.307 1 98.94 215 VAL A C 1
ATOM 1624 O O . VAL A 1 215 ? 10.969 7.949 -0.384 1 98.94 215 VAL A O 1
ATOM 1627 N N . ILE A 1 216 ? 8.898 7.391 -0.866 1 99 216 ILE A N 1
ATOM 1628 C CA . ILE A 1 216 ? 8.531 8.672 -1.466 1 99 216 ILE A CA 1
ATOM 1629 C C . ILE A 1 216 ? 7.281 9.219 -0.787 1 99 216 ILE A C 1
ATOM 1631 O O . ILE A 1 216 ? 6.25 8.547 -0.734 1 99 216 ILE A O 1
ATOM 1635 N N . ILE A 1 217 ? 7.352 10.391 -0.244 1 98.94 217 ILE A N 1
ATOM 1636 C CA . ILE A 1 217 ? 6.203 11.109 0.297 1 98.94 217 ILE A CA 1
ATOM 1637 C C . ILE A 1 217 ? 5.781 12.211 -0.674 1 98.94 217 ILE A C 1
ATOM 1639 O O . ILE A 1 217 ? 6.543 13.141 -0.938 1 98.94 217 ILE A O 1
ATOM 1643 N N . ASP A 1 218 ? 4.559 12.102 -1.157 1 98.81 218 ASP A N 1
ATOM 1644 C CA . ASP A 1 218 ? 4.129 12.93 -2.275 1 98.81 218 ASP A CA 1
ATOM 1645 C C . ASP A 1 218 ? 2.947 13.812 -1.883 1 98.81 218 ASP A C 1
ATOM 1647 O O . ASP A 1 218 ? 1.938 13.312 -1.376 1 98.81 218 ASP A O 1
ATOM 1651 N N . PHE A 1 219 ? 3.045 15.086 -2.125 1 97.25 219 PHE A N 1
ATOM 1652 C CA . PHE A 1 219 ? 1.999 16.078 -1.909 1 97.25 219 PHE A CA 1
ATOM 1653 C C . PHE A 1 219 ? 1.502 16.641 -3.236 1 97.25 219 PHE A C 1
ATOM 1655 O O . PHE A 1 219 ? 0.529 17.391 -3.273 1 97.25 219 PHE A O 1
ATOM 1662 N N . VAL A 1 220 ? 2.125 16.234 -4.301 1 97.06 220 VAL A N 1
ATOM 1663 C CA . VAL A 1 220 ? 1.979 16.938 -5.574 1 97.06 220 VAL A CA 1
ATOM 1664 C C . VAL A 1 220 ? 0.909 16.25 -6.422 1 97.06 220 VAL A C 1
ATOM 1666 O O . VAL A 1 220 ? 0.025 16.906 -6.969 1 97.06 220 VAL A O 1
ATOM 1669 N N . GLY A 1 221 ? 0.917 14.922 -6.531 1 96.94 221 GLY A N 1
ATOM 1670 C CA . GLY A 1 221 ? -0.102 14.195 -7.266 1 96.94 221 GLY A CA 1
ATOM 1671 C C . GLY A 1 221 ? 0.173 14.125 -8.758 1 96.94 221 GLY A C 1
ATOM 1672 O O . GLY A 1 221 ? 1.234 13.656 -9.18 1 96.94 221 GLY A O 1
ATOM 1673 N N . LYS A 1 222 ? -0.609 14.766 -9.539 1 97.12 222 LYS A N 1
ATOM 1674 C CA . LYS A 1 222 ? -0.696 14.648 -10.992 1 97.12 222 LYS A CA 1
ATOM 1675 C C . LYS A 1 222 ? 0.684 14.75 -11.641 1 97.12 222 LYS A C 1
ATOM 1677 O O . LYS A 1 222 ? 1.091 13.867 -12.391 1 97.12 222 LYS A O 1
ATOM 1682 N N . ASP A 1 223 ? 1.47 15.742 -11.328 1 96.81 223 ASP A N 1
ATOM 1683 C CA . ASP A 1 223 ? 2.699 16.062 -12.047 1 96.81 223 ASP A CA 1
ATOM 1684 C C . ASP A 1 223 ? 3.822 15.102 -11.664 1 96.81 223 ASP A C 1
ATOM 1686 O O . ASP A 1 223 ? 4.836 15.016 -12.367 1 96.81 223 ASP A O 1
ATOM 1690 N N . TYR A 1 224 ? 3.652 14.375 -10.562 1 97.81 224 TYR A N 1
ATOM 1691 C CA . TYR A 1 224 ? 4.789 13.602 -10.062 1 97.81 224 TYR A CA 1
ATOM 1692 C C . TYR A 1 224 ? 4.465 12.117 -10.016 1 97.81 224 TYR A C 1
ATOM 1694 O O . TYR A 1 224 ? 5.359 11.281 -9.852 1 97.81 224 TYR A O 1
ATOM 1702 N N . PHE A 1 225 ? 3.24 11.727 -10.25 1 98.19 225 PHE A N 1
ATOM 1703 C CA . PHE A 1 225 ? 2.812 10.352 -10.039 1 98.19 225 PHE A CA 1
ATOM 1704 C C . PHE A 1 225 ? 3.646 9.391 -10.867 1 98.19 225 PHE A C 1
ATOM 1706 O O . PHE A 1 225 ? 4.262 8.461 -10.336 1 98.19 225 PHE A O 1
ATOM 1713 N N . THR A 1 226 ? 3.713 9.578 -12.195 1 97.19 226 THR A N 1
ATOM 1714 C CA . THR A 1 226 ? 4.457 8.711 -13.094 1 97.19 226 THR A CA 1
ATOM 1715 C C . THR A 1 226 ? 5.953 8.789 -12.812 1 97.19 226 THR A C 1
ATOM 1717 O O . THR A 1 226 ? 6.66 7.777 -12.883 1 97.19 226 THR A O 1
ATOM 1720 N N . LYS A 1 227 ? 6.449 9.992 -12.516 1 97.81 227 LYS A N 1
ATOM 1721 C CA . LYS A 1 227 ? 7.855 10.172 -12.18 1 97.81 227 LYS A CA 1
ATOM 1722 C C . LYS A 1 227 ? 8.219 9.375 -10.922 1 97.81 227 LYS A C 1
ATOM 1724 O O . LYS A 1 227 ? 9.305 8.789 -10.852 1 97.81 227 LYS A O 1
ATOM 1729 N N . ASN A 1 228 ? 7.305 9.391 -9.953 1 98.69 228 ASN A N 1
ATOM 1730 C CA . ASN A 1 228 ? 7.527 8.633 -8.727 1 98.69 228 ASN A CA 1
ATOM 1731 C C . ASN A 1 228 ? 7.617 7.133 -9.008 1 98.69 228 ASN A C 1
ATOM 1733 O O . ASN A 1 228 ? 8.469 6.441 -8.438 1 98.69 228 ASN A O 1
ATOM 1737 N N . LEU A 1 229 ? 6.77 6.625 -9.891 1 98.44 229 LEU A N 1
ATOM 1738 C CA . LEU A 1 229 ? 6.82 5.211 -10.25 1 98.44 229 LEU A CA 1
ATOM 1739 C C . LEU A 1 229 ? 8.148 4.871 -10.922 1 98.44 229 LEU A C 1
ATOM 1741 O O . LEU A 1 229 ? 8.703 3.795 -10.688 1 98.44 229 LEU A O 1
ATOM 1745 N N . ASP A 1 230 ? 8.57 5.742 -11.742 1 97.88 230 ASP A N 1
ATOM 1746 C CA . ASP A 1 230 ? 9.828 5.547 -12.461 1 97.88 230 ASP A CA 1
ATOM 1747 C C . ASP A 1 230 ? 11.016 5.547 -11.492 1 97.88 230 ASP A C 1
ATOM 1749 O O . ASP A 1 230 ? 11.93 4.738 -11.633 1 97.88 230 ASP A O 1
ATOM 1753 N N . LEU A 1 231 ? 10.969 6.363 -10.5 1 98.62 231 LEU A N 1
ATOM 1754 C CA . LEU A 1 231 ? 12.078 6.59 -9.57 1 98.62 231 LEU A CA 1
ATOM 1755 C C . LEU A 1 231 ? 12.094 5.531 -8.477 1 98.62 231 LEU A C 1
ATOM 1757 O O . LEU A 1 231 ? 13.148 5.238 -7.906 1 98.62 231 LEU A O 1
ATOM 1761 N N . ALA A 1 232 ? 10.945 5 -8.094 1 98.88 232 ALA A N 1
ATOM 1762 C CA . ALA A 1 232 ? 10.805 4.105 -6.949 1 98.88 232 ALA A CA 1
ATOM 1763 C C . ALA A 1 232 ? 11.742 2.91 -7.07 1 98.88 232 ALA A C 1
ATOM 1765 O O . ALA A 1 232 ? 11.906 2.342 -8.148 1 98.88 232 ALA A O 1
ATOM 1766 N N . ALA A 1 233 ? 12.406 2.549 -5.977 1 98.81 233 ALA A N 1
ATOM 1767 C CA . ALA A 1 233 ? 13.203 1.327 -5.902 1 98.81 233 ALA A CA 1
ATOM 1768 C C . ALA A 1 233 ? 12.312 0.092 -5.848 1 98.81 233 ALA A C 1
ATOM 1770 O O . ALA A 1 233 ? 11.094 0.207 -5.711 1 98.81 233 ALA A O 1
ATOM 1771 N N . GLU A 1 234 ? 12.898 -1.065 -6.059 1 97.94 234 GLU A N 1
ATOM 1772 C CA . GLU A 1 234 ? 12.18 -2.311 -5.801 1 97.94 234 GLU A CA 1
ATOM 1773 C C . GLU A 1 234 ? 11.625 -2.346 -4.375 1 97.94 234 GLU A C 1
ATOM 1775 O O . GLU A 1 234 ? 12.32 -1.981 -3.428 1 97.94 234 GLU A O 1
ATOM 1780 N N . ASP A 1 235 ? 10.336 -2.68 -4.195 1 98.56 235 ASP A N 1
ATOM 1781 C CA . ASP A 1 235 ? 9.633 -2.799 -2.918 1 98.56 235 ASP A CA 1
ATOM 1782 C C . ASP A 1 235 ? 9.43 -1.431 -2.273 1 98.56 235 ASP A C 1
ATOM 1784 O O . ASP A 1 235 ? 9.234 -1.332 -1.061 1 98.56 235 ASP A O 1
ATOM 1788 N N . ALA A 1 236 ? 9.578 -0.342 -3.092 1 98.94 236 ALA A N 1
ATOM 1789 C CA . ALA A 1 236 ? 9.422 1.009 -2.559 1 98.94 236 ALA A CA 1
ATOM 1790 C C . ALA A 1 236 ? 7.992 1.249 -2.082 1 98.94 236 ALA A C 1
ATOM 1792 O O . ALA A 1 236 ? 7.062 0.564 -2.516 1 98.94 236 ALA A O 1
ATOM 1793 N N . ARG A 1 237 ? 7.828 2.197 -1.165 1 98.94 237 ARG A N 1
ATOM 1794 C CA . ARG A 1 237 ? 6.539 2.695 -0.696 1 98.94 237 ARG A CA 1
ATOM 1795 C C . ARG A 1 237 ? 6.355 4.168 -1.057 1 98.94 237 ARG A C 1
ATOM 1797 O O . ARG A 1 237 ? 7.211 4.996 -0.75 1 98.94 237 ARG A O 1
ATOM 1804 N N . ILE A 1 238 ? 5.324 4.453 -1.733 1 98.94 238 ILE A N 1
ATOM 1805 C CA . ILE A 1 238 ? 4.922 5.812 -2.07 1 98.94 238 ILE A CA 1
ATOM 1806 C C . ILE A 1 238 ? 3.693 6.207 -1.251 1 98.94 238 ILE A C 1
ATOM 1808 O O . ILE A 1 238 ? 2.654 5.543 -1.32 1 98.94 238 ILE A O 1
ATOM 1812 N N . VAL A 1 239 ? 3.789 7.234 -0.466 1 98.94 239 VAL A N 1
ATOM 1813 C CA . VAL A 1 239 ? 2.682 7.734 0.344 1 98.94 239 VAL A CA 1
ATOM 1814 C C . VAL A 1 239 ? 2.174 9.055 -0.23 1 98.94 239 VAL A C 1
ATOM 1816 O O . VAL A 1 239 ? 2.928 10.023 -0.327 1 98.94 239 VAL A O 1
ATOM 1819 N N . ILE A 1 240 ? 0.955 9.102 -0.6 1 98.88 240 ILE A N 1
ATOM 1820 C CA . ILE A 1 240 ? 0.326 10.297 -1.152 1 98.88 240 ILE A CA 1
ATOM 1821 C C . ILE A 1 240 ? -0.435 11.039 -0.053 1 98.88 240 ILE A C 1
ATOM 1823 O O . ILE A 1 240 ? -1.377 10.492 0.53 1 98.88 240 ILE A O 1
ATOM 1827 N N . LEU A 1 241 ? -0.07 12.258 0.187 1 98.44 241 LEU A N 1
ATOM 1828 C CA . LEU A 1 241 ? -0.668 13.039 1.261 1 98.44 241 LEU A CA 1
ATOM 1829 C C . LEU A 1 241 ? -1.459 14.219 0.699 1 98.44 241 LEU A C 1
ATOM 1831 O O . LEU A 1 241 ? -2.176 14.898 1.437 1 98.44 241 LEU A O 1
ATOM 1835 N N . GLY A 1 242 ? -1.304 14.492 -0.547 1 96.62 242 GLY A N 1
ATOM 1836 C CA . GLY A 1 242 ? -1.981 15.594 -1.214 1 96.62 242 GLY A CA 1
ATOM 1837 C C . GLY A 1 242 ? -1.931 15.5 -2.727 1 96.62 242 GLY A C 1
ATOM 1838 O O . GLY A 1 242 ? -1.297 14.594 -3.275 1 96.62 242 GLY A O 1
ATOM 1839 N N . MET A 1 243 ? -2.535 16.375 -3.381 1 96.25 243 MET A N 1
ATOM 1840 C CA . MET A 1 243 ? -2.594 16.453 -4.836 1 96.25 243 MET A CA 1
ATOM 1841 C C . MET A 1 243 ? -2.584 17.922 -5.293 1 96.25 243 MET A C 1
ATOM 1843 O O . MET A 1 243 ? -3.486 18.359 -6.012 1 96.25 243 MET A O 1
ATOM 1847 N N . MET A 1 244 ? -1.503 18.547 -4.973 1 93.5 244 MET A N 1
ATOM 1848 C CA . MET A 1 244 ? -1.378 19.984 -5.156 1 93.5 244 MET A CA 1
ATOM 1849 C C . MET A 1 244 ? -1.444 20.359 -6.637 1 93.5 244 MET A C 1
ATOM 1851 O O . MET A 1 244 ? -1.86 21.469 -6.984 1 93.5 244 MET A O 1
ATOM 1855 N N . SER A 1 245 ? -1.056 19.469 -7.535 1 95.69 245 SER A N 1
ATOM 1856 C CA . SER A 1 245 ? -1.077 19.75 -8.969 1 95.69 245 SER A CA 1
ATOM 1857 C C . SER A 1 245 ? -2.305 19.141 -9.633 1 95.69 245 SER A C 1
ATOM 1859 O O . SER A 1 245 ? -2.41 19.125 -10.859 1 95.69 245 SER A O 1
ATOM 1861 N N . GLY A 1 246 ? -3.154 18.609 -8.836 1 95.88 246 GLY A N 1
ATOM 1862 C CA . GLY A 1 246 ? -4.344 17.969 -9.375 1 95.88 246 GLY A CA 1
ATOM 1863 C C . GLY A 1 246 ? -4.297 16.453 -9.289 1 95.88 246 GLY A C 1
ATOM 1864 O O . GLY A 1 246 ? -3.301 15.883 -8.836 1 95.88 246 GLY A O 1
ATOM 1865 N N . SER A 1 247 ? -5.43 15.867 -9.688 1 96.94 247 SER A N 1
ATOM 1866 C CA . SER A 1 247 ? -5.574 14.422 -9.508 1 96.94 247 SER A CA 1
ATOM 1867 C C . SER A 1 247 ? -5.852 13.727 -10.836 1 96.94 247 SER A C 1
ATOM 1869 O O . SER A 1 247 ? -5.922 12.5 -10.898 1 96.94 247 SER A O 1
ATOM 1871 N N . THR A 1 248 ? -5.98 14.445 -11.922 1 97.44 248 THR A N 1
ATOM 1872 C CA . THR A 1 248 ? -6.281 13.867 -13.227 1 97.44 248 THR A CA 1
ATOM 1873 C C . THR A 1 248 ? -5.004 13.68 -14.039 1 97.44 248 THR A C 1
ATOM 1875 O O . THR A 1 248 ? -4.391 14.648 -14.484 1 97.44 248 THR A O 1
ATOM 1878 N N . LEU A 1 249 ? -4.695 12.461 -14.195 1 96.31 249 LEU A N 1
ATOM 1879 C CA . LEU A 1 249 ? -3.531 12.156 -15.023 1 96.31 249 LEU A CA 1
ATOM 1880 C C . LEU A 1 249 ? -3.887 12.203 -16.5 1 96.31 249 LEU A C 1
ATOM 1882 O O . LEU A 1 249 ? -4.875 11.602 -16.938 1 96.31 249 LEU A O 1
ATOM 1886 N N . PRO A 1 250 ? -3.207 12.914 -17.312 1 91.94 250 PRO A N 1
ATOM 1887 C CA . PRO A 1 250 ? -3.551 13.031 -18.734 1 91.94 250 PRO A CA 1
ATOM 1888 C C . PRO A 1 250 ? -3.373 11.719 -19.5 1 91.94 250 PRO A C 1
ATOM 1890 O O . PRO A 1 250 ? -4.148 11.414 -20.406 1 91.94 250 PRO A O 1
ATOM 1893 N N . GLY A 1 251 ? -2.531 10.781 -19.25 1 84.38 251 GLY A N 1
ATOM 1894 C CA . GLY A 1 251 ? -2.197 9.555 -19.969 1 84.38 251 GLY A CA 1
ATOM 1895 C C . GLY A 1 251 ? -1.408 9.805 -21.234 1 84.38 251 GLY A C 1
ATOM 1896 O O . GLY A 1 251 ? -1.168 10.961 -21.609 1 84.38 251 GLY A O 1
ATOM 1897 N N . PRO A 1 252 ? -0.998 8.922 -21.969 1 93.94 252 PRO A N 1
ATOM 1898 C CA . PRO A 1 252 ? -0.956 7.566 -21.422 1 93.94 252 PRO A CA 1
ATOM 1899 C C . PRO A 1 252 ? -0.038 7.449 -20.203 1 93.94 252 PRO A C 1
ATOM 1901 O O . PRO A 1 252 ? 0.881 8.258 -20.031 1 93.94 252 PRO A O 1
ATOM 1904 N N . MET A 1 253 ? -0.338 6.523 -19.297 1 93.5 253 MET A N 1
ATOM 1905 C CA . MET A 1 253 ? 0.447 6.242 -18.094 1 93.5 253 MET A CA 1
ATOM 1906 C C . MET A 1 253 ? 0.79 4.758 -18.016 1 93.5 253 MET A C 1
ATOM 1908 O O . MET A 1 253 ? -0.066 3.906 -18.25 1 93.5 253 MET A O 1
ATOM 1912 N N . GLU A 1 254 ? 2.047 4.477 -17.688 1 96.25 254 GLU A N 1
ATOM 1913 C CA . GLU A 1 254 ? 2.488 3.096 -17.531 1 96.25 254 GLU A CA 1
ATOM 1914 C C . GLU A 1 254 ? 2.426 2.658 -16.062 1 96.25 254 GLU A C 1
ATOM 1916 O O . GLU A 1 254 ? 3.041 3.281 -15.195 1 96.25 254 GLU A O 1
ATOM 1921 N N . ILE A 1 255 ? 1.732 1.567 -15.789 1 97.5 255 ILE A N 1
ATOM 1922 C CA . ILE A 1 255 ? 1.624 1.104 -14.414 1 97.5 255 ILE A CA 1
ATOM 1923 C C . ILE A 1 255 ? 2.477 -0.148 -14.219 1 97.5 255 ILE A C 1
ATOM 1925 O O . ILE A 1 255 ? 2.518 -0.717 -13.125 1 97.5 255 ILE A O 1
ATOM 1929 N N . ALA A 1 256 ? 3.285 -0.562 -15.203 1 97.62 256 ALA A N 1
ATOM 1930 C CA . ALA A 1 256 ? 4.121 -1.761 -15.156 1 97.62 256 ALA A CA 1
ATOM 1931 C C . ALA A 1 256 ? 5.082 -1.715 -13.977 1 97.62 256 ALA A C 1
ATOM 1933 O O . ALA A 1 256 ? 5.328 -2.736 -13.328 1 97.62 256 ALA A O 1
ATOM 1934 N N . PRO A 1 257 ? 5.625 -0.5 -13.648 1 98.19 257 PRO A N 1
ATOM 1935 C CA . PRO A 1 257 ? 6.578 -0.453 -12.539 1 98.19 257 PRO A CA 1
ATOM 1936 C C . PRO A 1 257 ? 5.969 -0.91 -11.211 1 98.19 257 PRO A C 1
ATOM 1938 O O . PRO A 1 257 ? 6.672 -1.451 -10.359 1 98.19 257 PRO A O 1
ATOM 1941 N N . ILE A 1 258 ? 4.652 -0.697 -11.023 1 98.81 258 ILE A N 1
ATOM 1942 C CA . ILE A 1 258 ? 4.008 -1.104 -9.781 1 98.81 258 ILE A CA 1
ATOM 1943 C C . ILE A 1 258 ? 4.223 -2.6 -9.555 1 98.81 258 ILE A C 1
ATOM 1945 O O . ILE A 1 258 ? 4.605 -3.02 -8.461 1 98.81 258 ILE A O 1
ATOM 1949 N N . LEU A 1 259 ? 4.039 -3.361 -10.586 1 98.19 259 LEU A N 1
ATOM 1950 C CA . LEU A 1 259 ? 4.191 -4.809 -10.477 1 98.19 259 LEU A CA 1
ATOM 1951 C C . LEU A 1 259 ? 5.664 -5.203 -10.539 1 98.19 259 LEU A C 1
ATOM 1953 O O . LEU A 1 259 ? 6.141 -5.965 -9.688 1 98.19 259 LEU A O 1
ATOM 1957 N N . ARG A 1 260 ? 6.418 -4.707 -11.508 1 96.69 260 ARG A N 1
ATOM 1958 C CA . ARG A 1 260 ? 7.801 -5.102 -11.766 1 96.69 260 ARG A CA 1
ATOM 1959 C C . ARG A 1 260 ? 8.68 -4.852 -10.539 1 96.69 260 ARG A C 1
ATOM 1961 O O . ARG A 1 260 ? 9.57 -5.641 -10.242 1 96.69 260 ARG A O 1
ATOM 1968 N N . LYS A 1 261 ? 8.375 -3.74 -9.844 1 98 261 LYS A N 1
ATOM 1969 C CA . LYS A 1 261 ? 9.211 -3.344 -8.711 1 98 261 LYS A CA 1
ATOM 1970 C C . LYS A 1 261 ? 8.516 -3.625 -7.387 1 98 261 LYS A C 1
ATOM 1972 O O . LYS A 1 261 ? 9.055 -3.328 -6.32 1 98 261 LYS A O 1
ATOM 1977 N N . ARG A 1 262 ? 7.316 -4.137 -7.445 1 98.5 262 ARG A N 1
ATOM 1978 C CA . ARG A 1 262 ? 6.523 -4.438 -6.258 1 98.5 262 ARG A CA 1
ATOM 1979 C C . ARG A 1 262 ? 6.34 -3.191 -5.395 1 98.5 262 ARG A C 1
ATOM 1981 O O . ARG A 1 262 ? 6.562 -3.232 -4.184 1 98.5 262 ARG A O 1
ATOM 1988 N N . ILE A 1 263 ? 5.941 -2.098 -6.055 1 98.94 263 ILE A N 1
ATOM 1989 C CA . ILE A 1 263 ? 5.723 -0.821 -5.383 1 98.94 263 ILE A CA 1
ATOM 1990 C C . ILE A 1 263 ?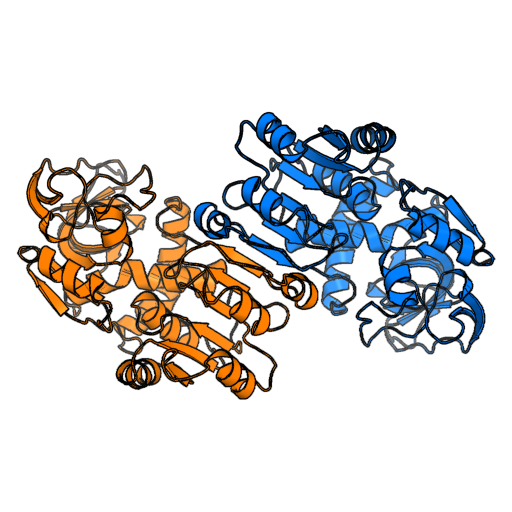 4.41 -0.869 -4.602 1 98.94 263 ILE A C 1
ATOM 1992 O O . ILE A 1 263 ? 3.432 -1.466 -5.055 1 98.94 263 ILE A O 1
ATOM 1996 N N . THR A 1 264 ? 4.375 -0.255 -3.443 1 98.94 264 THR A N 1
ATOM 1997 C CA . THR A 1 264 ? 3.154 -0.001 -2.684 1 98.94 264 THR A CA 1
ATOM 1998 C C . THR A 1 264 ? 2.818 1.487 -2.684 1 98.94 264 THR A C 1
ATOM 2000 O O . THR A 1 264 ? 3.645 2.316 -2.297 1 98.94 264 THR A O 1
ATOM 2003 N N . ILE A 1 265 ? 1.688 1.845 -3.17 1 98.94 265 ILE A N 1
ATOM 2004 C CA . ILE A 1 265 ? 1.168 3.209 -3.172 1 98.94 265 ILE A CA 1
ATOM 2005 C C . ILE A 1 265 ? 0.025 3.326 -2.166 1 98.94 265 ILE A C 1
ATOM 2007 O O . ILE A 1 265 ? -0.938 2.559 -2.217 1 98.94 265 ILE A O 1
ATOM 2011 N N . THR A 1 266 ? 0.088 4.262 -1.243 1 98.94 266 THR A N 1
ATOM 2012 C CA . THR A 1 266 ? -0.947 4.422 -0.227 1 98.94 266 THR A CA 1
ATOM 2013 C C . THR A 1 266 ? -1.375 5.879 -0.113 1 98.94 266 THR A C 1
ATOM 2015 O O . THR A 1 266 ? -0.534 6.77 0.029 1 98.94 266 THR A O 1
ATOM 2018 N N . GLY A 1 267 ? -2.666 6.141 -0.267 1 98.88 267 GLY A N 1
ATOM 2019 C CA . GLY A 1 267 ? -3.188 7.41 0.207 1 98.88 267 GLY A CA 1
ATOM 2020 C C . GLY A 1 267 ? -3.348 7.465 1.715 1 98.88 267 GLY A C 1
ATOM 2021 O O . GLY A 1 267 ? -3.803 6.5 2.332 1 98.88 267 GLY A O 1
ATOM 2022 N N . SER A 1 268 ? -2.961 8.578 2.322 1 98.56 268 SER A N 1
ATOM 2023 C CA . SER A 1 268 ? -3.053 8.648 3.777 1 98.56 268 SER A CA 1
ATOM 2024 C C . SER A 1 268 ? -3.59 10 4.234 1 98.56 268 SER A C 1
ATOM 2026 O O . SER A 1 268 ? -3.158 11.039 3.746 1 98.56 268 SER A O 1
ATOM 2028 N N . THR A 1 269 ? -4.512 9.969 5.121 1 97.62 269 THR A N 1
ATOM 2029 C CA . THR A 1 269 ? -5.035 11.148 5.809 1 97.62 269 THR A CA 1
ATOM 2030 C C . THR A 1 269 ? -4.938 10.977 7.32 1 97.62 269 THR A C 1
ATOM 2032 O O . THR A 1 269 ? -4.953 9.852 7.828 1 97.62 269 THR A O 1
ATOM 2035 N N . LEU A 1 270 ? -4.773 12.016 8.008 1 97.94 270 LEU A N 1
ATOM 2036 C CA . LEU A 1 270 ? -4.734 11.984 9.469 1 97.94 270 LEU A CA 1
ATOM 2037 C C . LEU A 1 270 ? -6.059 12.453 10.055 1 97.94 270 LEU A C 1
ATOM 2039 O O . LEU A 1 270 ? -6.664 11.742 10.867 1 97.94 270 LEU A O 1
ATOM 2043 N N . ARG A 1 271 ? -6.586 13.57 9.586 1 97.5 271 ARG A N 1
ATOM 2044 C CA . ARG A 1 271 ? -7.75 14.219 10.188 1 97.5 271 ARG A CA 1
ATOM 2045 C C . ARG A 1 271 ? -8.984 13.32 10.086 1 97.5 271 ARG A C 1
ATOM 2047 O O . ARG A 1 271 ? -9.805 13.281 11 1 97.5 271 ARG A O 1
ATOM 2054 N N . GLY A 1 272 ? -9.078 12.578 9.039 1 95.31 272 GLY A N 1
ATOM 2055 C CA . GLY A 1 272 ? -10.25 11.758 8.797 1 95.31 272 GLY A CA 1
ATOM 2056 C C . GLY A 1 272 ? -10.227 10.438 9.547 1 95.31 272 GLY A C 1
ATOM 2057 O O . GLY A 1 272 ? -11.18 9.656 9.477 1 95.31 272 GLY A O 1
ATOM 2058 N N . ARG A 1 273 ? -9.164 10.172 10.32 1 97.38 273 ARG A N 1
ATOM 2059 C CA . ARG A 1 273 ? -9.055 8.93 11.078 1 97.38 273 ARG A CA 1
ATOM 2060 C C . ARG A 1 273 ? -9.805 9.023 12.406 1 97.38 273 ARG A C 1
ATOM 2062 O O . ARG A 1 273 ? -10.047 10.117 12.906 1 97.38 273 ARG A O 1
ATOM 2069 N N . ASP A 1 274 ? -10.133 7.91 12.969 1 96.94 274 ASP A N 1
ATOM 2070 C CA . ASP A 1 274 ? -10.82 7.914 14.258 1 96.94 274 ASP A CA 1
ATOM 2071 C C . ASP A 1 274 ? -9.867 8.289 15.391 1 96.94 274 ASP A C 1
ATOM 2073 O O . ASP A 1 274 ? -8.656 8.375 15.18 1 96.94 274 ASP A O 1
ATOM 2077 N N . LEU A 1 275 ? -10.422 8.484 16.5 1 96.94 275 LEU A N 1
ATOM 2078 C CA . LEU A 1 275 ? -9.672 9 17.641 1 96.94 275 LEU A CA 1
ATOM 2079 C C . LEU A 1 275 ? -8.602 8.008 18.078 1 96.94 275 LEU A C 1
ATOM 2081 O O . LEU A 1 275 ? -7.477 8.398 18.391 1 96.94 275 LEU A O 1
ATOM 2085 N N . ARG A 1 276 ? -8.914 6.727 18.141 1 97.81 276 ARG A N 1
ATOM 2086 C CA . ARG A 1 276 ? -7.957 5.715 18.562 1 97.81 276 ARG A CA 1
ATOM 2087 C C . ARG A 1 276 ? -6.711 5.73 17.688 1 97.81 276 ARG A C 1
ATOM 2089 O O . ARG A 1 276 ? -5.59 5.652 18.188 1 97.81 276 ARG A O 1
ATOM 2096 N N . TYR A 1 277 ? -6.961 5.82 16.375 1 98.19 277 TYR A N 1
ATOM 2097 C CA . TYR A 1 277 ? -5.848 5.887 15.438 1 98.19 277 TYR A CA 1
ATOM 2098 C C . TYR A 1 277 ? -5 7.129 15.68 1 98.19 277 TYR A C 1
ATOM 2100 O O . TYR A 1 277 ? -3.771 7.051 15.742 1 98.19 277 TYR A O 1
ATOM 2108 N N . GLN A 1 278 ? -5.621 8.289 15.805 1 98.44 278 GLN A N 1
ATOM 2109 C CA . GLN A 1 278 ? -4.895 9.539 16 1 98.44 278 GLN A CA 1
ATOM 2110 C C . GLN A 1 278 ? -4.062 9.5 17.281 1 98.44 278 GLN A C 1
ATOM 2112 O O . GLN A 1 278 ? -2.926 9.977 17.297 1 98.44 278 GLN A O 1
ATOM 2117 N N . ILE A 1 279 ? -4.656 8.922 18.344 1 98.38 279 ILE A N 1
ATOM 2118 C CA . ILE A 1 279 ? -3.938 8.797 19.609 1 98.38 279 ILE A CA 1
ATOM 2119 C C . ILE A 1 279 ? -2.664 7.977 19.406 1 98.38 279 ILE A C 1
ATOM 2121 O O . ILE A 1 279 ? -1.591 8.359 19.875 1 98.38 279 ILE A O 1
ATOM 2125 N N . GLY A 1 280 ? -2.791 6.895 18.656 1 98.75 280 GLY A N 1
ATOM 2126 C CA . GLY A 1 280 ? -1.634 6.055 18.391 1 98.75 280 GLY A CA 1
ATOM 2127 C C . GLY A 1 280 ? -0.517 6.785 17.672 1 98.75 280 GLY A C 1
ATOM 2128 O O . GLY A 1 280 ? 0.654 6.652 18.031 1 98.75 280 GLY A O 1
ATOM 2129 N N . VAL A 1 281 ? -0.845 7.555 16.641 1 98.75 281 VAL A N 1
ATOM 2130 C CA . VAL A 1 281 ? 0.169 8.266 15.875 1 98.75 281 VAL A CA 1
ATOM 2131 C C . VAL A 1 281 ? 0.769 9.383 16.719 1 98.75 281 VAL A C 1
ATOM 2133 O O . VAL A 1 281 ? 1.973 9.648 16.656 1 98.75 281 VAL A O 1
ATOM 2136 N N . LYS A 1 282 ? -0.097 10.07 17.469 1 98.75 282 LYS A N 1
ATOM 2137 C CA . LYS A 1 282 ? 0.391 11.102 18.375 1 98.75 282 LYS A CA 1
ATOM 2138 C C . LYS A 1 282 ? 1.398 10.531 19.359 1 98.75 282 LYS A C 1
ATOM 2140 O O . LYS A 1 282 ? 2.453 11.125 19.594 1 98.75 282 LYS A O 1
ATOM 2145 N N . GLU A 1 283 ? 1.093 9.383 19.938 1 98.75 283 GLU A N 1
ATOM 2146 C CA . GLU A 1 283 ? 2.002 8.742 20.891 1 98.75 283 GLU A CA 1
ATOM 2147 C C . GLU A 1 283 ? 3.326 8.375 20.219 1 98.75 283 GLU A C 1
ATOM 2149 O O . GLU A 1 283 ? 4.391 8.516 20.828 1 98.75 283 GLU A O 1
ATOM 2154 N N . LYS A 1 284 ? 3.26 7.926 19.047 1 98.62 284 LYS A N 1
ATOM 2155 C CA . LYS A 1 284 ? 4.473 7.617 18.297 1 98.62 284 LYS A CA 1
ATOM 2156 C C . LYS A 1 284 ? 5.305 8.875 18.062 1 98.62 284 LYS A C 1
ATOM 2158 O O . LYS A 1 284 ? 6.531 8.852 18.188 1 98.62 284 LYS A O 1
ATOM 2163 N N . MET A 1 285 ? 4.656 9.938 17.703 1 98.81 285 MET A N 1
ATOM 2164 C CA . MET A 1 285 ? 5.344 11.211 17.484 1 98.81 285 MET A CA 1
ATOM 2165 C C . MET A 1 285 ? 6.012 11.688 18.766 1 98.81 285 MET A C 1
ATOM 2167 O O . MET A 1 285 ? 7.164 12.125 18.75 1 98.81 285 MET A O 1
ATOM 2171 N N . VAL A 1 286 ? 5.277 11.586 19.844 1 98.69 286 VAL A N 1
ATOM 2172 C CA . VAL A 1 286 ? 5.816 12 21.141 1 98.69 286 VAL A CA 1
ATOM 2173 C C . VAL A 1 286 ? 7.07 11.195 21.453 1 98.69 286 VAL A C 1
ATOM 2175 O O . VAL A 1 286 ? 8.078 11.75 21.891 1 98.69 286 VAL A O 1
ATOM 2178 N N . LYS A 1 287 ? 7.027 9.93 21.172 1 98 287 LYS A N 1
ATOM 2179 C CA . LYS A 1 287 ? 8.141 9.039 21.469 1 98 287 LYS A CA 1
ATOM 2180 C C . LYS A 1 287 ? 9.32 9.297 20.531 1 98 287 LYS A C 1
ATOM 2182 O O . LYS A 1 287 ? 10.477 9.312 20.969 1 98 287 LYS A O 1
ATOM 2187 N N . THR A 1 288 ? 9.047 9.594 19.281 1 97.12 288 THR A N 1
ATOM 2188 C CA . THR A 1 288 ? 10.109 9.57 18.281 1 97.12 288 THR A CA 1
ATOM 2189 C C . THR A 1 288 ? 10.648 10.984 18.031 1 97.12 288 THR A C 1
ATOM 2191 O O . THR A 1 288 ? 11.812 11.148 17.656 1 97.12 288 THR A O 1
ATOM 2194 N N . ALA A 1 289 ? 9.812 12.023 18.25 1 98.25 289 ALA A N 1
ATOM 2195 C CA . ALA A 1 289 ? 10.195 13.352 17.781 1 98.25 289 ALA A CA 1
ATOM 2196 C C . ALA A 1 289 ? 10.336 14.32 18.953 1 98.25 289 ALA A C 1
ATOM 2198 O O . ALA A 1 289 ? 11.234 15.172 18.969 1 98.25 289 ALA A O 1
ATOM 2199 N N . LEU A 1 290 ? 9.547 14.195 19.969 1 98.19 290 LEU A N 1
ATOM 2200 C CA . LEU A 1 290 ? 9.414 15.227 20.984 1 98.19 290 LEU A CA 1
ATOM 2201 C C . LEU A 1 290 ? 10.727 15.414 21.75 1 98.19 290 LEU A C 1
ATOM 2203 O O . LEU A 1 290 ? 11.156 16.547 21.984 1 98.19 290 LEU A O 1
ATOM 2207 N N . PRO A 1 291 ? 11.453 14.328 22.172 1 98.06 291 PRO A N 1
ATOM 2208 C CA . PRO A 1 291 ? 12.727 14.531 22.859 1 98.06 291 PRO A CA 1
ATOM 2209 C C . PRO A 1 291 ? 13.734 15.328 22.031 1 98.06 291 PRO A C 1
ATOM 2211 O O . PRO A 1 291 ? 14.453 16.172 22.562 1 98.06 291 PRO A O 1
ATOM 2214 N N . GLY A 1 292 ? 13.75 15.031 20.75 1 98.25 292 GLY A N 1
ATOM 2215 C CA . GLY A 1 292 ? 14.633 15.766 19.859 1 98.25 292 GLY A CA 1
ATOM 2216 C C . GLY A 1 292 ? 14.25 17.234 19.703 1 98.25 292 GLY A C 1
ATOM 2217 O O . GLY A 1 292 ? 15.125 18.094 19.594 1 98.25 292 GLY A O 1
ATOM 2218 N N . ILE A 1 293 ? 12.969 17.469 19.656 1 98.56 293 ILE A N 1
ATOM 2219 C CA . ILE A 1 293 ? 12.508 18.844 19.578 1 98.56 293 ILE A CA 1
ATOM 2220 C C . ILE A 1 293 ? 12.852 19.594 20.859 1 98.56 293 ILE A C 1
ATOM 2222 O O . ILE A 1 293 ? 13.344 20.719 20.812 1 98.56 293 ILE A O 1
ATOM 2226 N N . GLU A 1 294 ? 12.672 18.969 21.953 1 97.81 294 GLU A N 1
ATOM 2227 C CA . GLU A 1 294 ? 12.945 19.562 23.25 1 97.81 294 GLU A CA 1
ATOM 2228 C C . GLU A 1 294 ? 14.43 19.891 23.406 1 97.81 294 GLU A C 1
ATOM 2230 O O . GLU A 1 294 ? 14.789 20.922 23.969 1 97.81 294 GLU A O 1
ATOM 2235 N N . SER A 1 295 ? 15.289 19 22.938 1 97 295 SER A N 1
ATOM 2236 C CA . SER A 1 295 ? 16.734 19.172 23.078 1 97 295 SER A CA 1
ATOM 2237 C C . SER A 1 295 ? 17.266 20.172 22.047 1 97 295 SER A C 1
ATOM 2239 O O . SER A 1 295 ? 18.406 20.625 22.141 1 97 295 SER A O 1
ATOM 2241 N N . GLY A 1 296 ? 16.453 20.406 21.047 1 96.06 296 GLY A N 1
ATOM 2242 C CA . GLY A 1 296 ? 16.891 21.328 20 1 96.06 296 GLY A CA 1
ATOM 2243 C C . GLY A 1 296 ? 17.547 20.609 18.828 1 96.06 296 GLY A C 1
ATOM 2244 O O . GLY A 1 296 ? 17.859 21.25 17.828 1 96.06 296 GLY A O 1
ATOM 2245 N N . LYS A 1 297 ? 17.656 19.344 18.891 1 97.62 297 LYS A N 1
ATOM 2246 C CA . LYS A 1 297 ? 18.219 18.562 17.797 1 97.62 297 LYS A CA 1
ATOM 2247 C C . LYS A 1 297 ? 17.312 18.594 16.562 1 97.62 297 LYS A C 1
ATOM 2249 O O . LYS A 1 297 ? 17.781 18.516 15.43 1 97.62 297 LYS A O 1
ATOM 2254 N N . LEU A 1 298 ? 16.016 18.625 16.797 1 98.5 298 LEU A N 1
ATOM 2255 C CA . LEU A 1 298 ? 15.016 18.828 15.758 1 98.5 298 LEU A CA 1
ATOM 2256 C C . LEU A 1 298 ? 14.438 20.234 15.805 1 98.5 298 LEU A C 1
ATOM 2258 O O . LEU A 1 298 ? 14.047 20.719 16.875 1 98.5 298 LEU A O 1
ATOM 2262 N N . GLN A 1 299 ? 14.391 20.781 14.695 1 98.12 299 GLN A N 1
ATOM 2263 C CA . GLN A 1 299 ? 13.977 22.172 14.617 1 98.12 299 GLN A CA 1
ATOM 2264 C C . GLN A 1 299 ? 12.516 22.297 14.18 1 98.12 299 GLN A C 1
ATOM 2266 O O . GLN A 1 299 ? 12.031 21.484 13.391 1 98.12 299 GLN A O 1
ATOM 2271 N N . VAL A 1 300 ? 11.859 23.297 14.68 1 98.38 300 VAL A N 1
ATOM 2272 C CA . VAL A 1 300 ? 10.508 23.672 14.297 1 98.38 300 VAL A CA 1
ATOM 2273 C C . VAL A 1 300 ? 10.5 25.078 13.719 1 98.38 300 VAL A C 1
ATOM 2275 O O . VAL A 1 300 ? 10.188 26.047 14.422 1 98.38 300 VAL A O 1
ATOM 2278 N N . PRO A 1 301 ? 10.82 25.172 12.484 1 97.44 301 PRO A N 1
ATOM 2279 C CA . PRO A 1 301 ? 10.891 26.5 11.898 1 97.44 301 PRO A CA 1
ATOM 2280 C C . PRO A 1 301 ? 9.539 27.219 11.891 1 97.44 301 PRO A C 1
ATOM 2282 O O . PRO A 1 301 ? 8.539 26.656 11.445 1 97.44 301 PRO A O 1
ATOM 2285 N N . ILE A 1 302 ? 9.484 28.375 12.398 1 97.75 302 ILE A N 1
ATOM 2286 C CA . ILE A 1 302 ? 8.312 29.25 12.344 1 97.75 302 ILE A CA 1
ATOM 2287 C C . ILE A 1 302 ? 8.578 30.422 11.406 1 97.75 302 ILE A C 1
ATOM 2289 O O . ILE A 1 302 ? 9.508 31.203 11.625 1 97.75 302 ILE A O 1
ATOM 2293 N N . GLU A 1 303 ? 7.797 30.484 10.383 1 96.5 303 GLU A N 1
ATOM 2294 C CA . GLU A 1 303 ? 7.934 31.531 9.375 1 96.5 303 GLU A CA 1
ATOM 2295 C C . GLU A 1 303 ? 7.469 32.875 9.906 1 96.5 303 GLU A C 1
ATOM 2297 O O . GLU A 1 303 ? 8.133 33.906 9.703 1 96.5 303 GLU A O 1
ATOM 2302 N N . ARG A 1 304 ? 6.344 32.906 10.523 1 97.81 304 ARG A N 1
ATOM 2303 C CA . ARG A 1 304 ? 5.738 34.156 10.977 1 97.81 304 ARG A CA 1
ATOM 2304 C C . ARG A 1 304 ? 4.691 33.906 12.055 1 97.81 304 ARG A C 1
ATOM 2306 O O . ARG A 1 304 ? 4.023 32.875 12.047 1 97.81 304 ARG A O 1
ATOM 2313 N N . VAL A 1 305 ? 4.656 34.844 13 1 98.62 305 VAL A N 1
ATOM 2314 C CA . VAL A 1 305 ? 3.617 34.875 14.023 1 98.62 305 VAL A CA 1
ATOM 2315 C C . VAL A 1 305 ? 2.713 36.094 13.836 1 98.62 305 VAL A C 1
ATOM 2317 O O . VAL A 1 305 ? 3.197 37.219 13.703 1 98.62 305 VAL A O 1
ATOM 2320 N N . PHE A 1 306 ? 1.434 35.844 13.773 1 98.81 306 PHE A N 1
ATOM 2321 C CA . PHE A 1 306 ? 0.444 36.906 13.641 1 98.81 306 PHE A CA 1
ATOM 2322 C C . PHE A 1 306 ? -0.436 37 14.883 1 98.81 306 PHE A C 1
ATOM 2324 O O . PHE A 1 306 ? -0.554 36.031 15.625 1 98.81 306 PHE A O 1
ATOM 2331 N N . SER A 1 307 ? -0.998 38.219 15.086 1 98.81 307 SER A N 1
ATOM 2332 C CA . SER A 1 307 ? -2.229 38.25 15.875 1 98.81 307 SER A CA 1
ATOM 2333 C C . SER A 1 307 ? -3.375 37.562 15.125 1 98.81 307 SER A C 1
ATOM 2335 O O . SER A 1 307 ? -3.52 37.75 13.914 1 98.81 307 SER A O 1
ATOM 2337 N N . TRP A 1 308 ? -4.223 36.812 15.805 1 98.69 308 TRP A N 1
ATOM 2338 C CA . TRP A 1 308 ? -5.355 36.188 15.133 1 98.69 308 TRP A CA 1
ATOM 2339 C C . TRP A 1 308 ? -6.297 37.25 14.562 1 98.69 308 TRP A C 1
ATOM 2341 O O . TRP A 1 308 ? -7.145 36.938 13.727 1 98.69 308 TRP A O 1
ATOM 2351 N N . LYS A 1 309 ? -6.164 38.469 14.984 1 98.62 309 LYS A N 1
ATOM 2352 C CA . LYS A 1 309 ? -6.91 39.594 14.406 1 98.62 309 LYS A CA 1
ATOM 2353 C C . LYS A 1 309 ? -6.504 39.812 12.953 1 98.62 309 LYS A C 1
ATOM 2355 O O . LYS A 1 309 ? -7.246 40.438 12.188 1 98.62 309 LYS A O 1
ATOM 2360 N N . ASN A 1 310 ? -5.328 39.344 12.625 1 98.56 310 ASN A N 1
ATOM 2361 C CA . ASN A 1 310 ? -4.809 39.469 11.266 1 98.56 310 ASN A CA 1
ATOM 2362 C C . ASN A 1 310 ? -4.801 38.094 10.562 1 98.56 310 ASN A C 1
ATOM 2364 O O . ASN A 1 310 ? -3.906 37.812 9.766 1 98.56 310 ASN A O 1
ATOM 2368 N N . VAL A 1 311 ? -5.727 37.25 10.922 1 98.69 311 VAL A N 1
ATOM 2369 C CA . VAL A 1 311 ? -5.766 35.875 10.414 1 98.69 311 VAL A CA 1
ATOM 2370 C C . VAL A 1 311 ? -5.91 35.906 8.891 1 98.69 311 VAL A C 1
ATOM 2372 O O . VAL A 1 311 ? -5.387 35 8.203 1 98.69 311 VAL A O 1
ATOM 2375 N N . SER A 1 312 ? -6.566 36.875 8.336 1 98.69 312 SER A N 1
ATOM 2376 C CA . SER A 1 312 ? -6.68 37.031 6.887 1 98.69 312 SER A CA 1
ATOM 2377 C C . SER A 1 312 ? -5.309 37.156 6.23 1 98.69 312 SER A C 1
ATOM 2379 O O . SER A 1 312 ? -5.031 36.5 5.223 1 98.69 312 SER A O 1
ATOM 2381 N N . GLU A 1 313 ? -4.484 37.969 6.797 1 98.38 313 GLU A N 1
ATOM 2382 C CA . GLU A 1 313 ? -3.121 38.156 6.297 1 98.38 313 GLU A CA 1
ATOM 2383 C C . GLU A 1 313 ? -2.322 36.844 6.43 1 98.38 313 GLU A C 1
ATOM 2385 O O . GLU A 1 313 ? -1.516 36.531 5.559 1 98.38 313 GLU A O 1
ATOM 2390 N N . ALA A 1 314 ? -2.529 36.188 7.527 1 98.44 314 ALA A N 1
ATOM 2391 C CA . ALA A 1 314 ? -1.848 34.938 7.742 1 98.44 314 ALA A CA 1
ATOM 2392 C C . ALA A 1 314 ? -2.221 33.906 6.664 1 98.44 314 ALA A C 1
ATOM 2394 O O . ALA A 1 314 ? -1.35 33.25 6.113 1 98.44 314 ALA A O 1
ATOM 2395 N N . HIS A 1 315 ? -3.523 33.812 6.359 1 98.62 315 HIS A N 1
ATOM 2396 C CA . HIS A 1 315 ? -3.977 32.938 5.301 1 98.62 315 HIS A CA 1
ATOM 2397 C C . HIS A 1 315 ? -3.408 33.344 3.947 1 98.62 315 HIS A C 1
ATOM 2399 O O . HIS A 1 315 ? -3.035 32.469 3.139 1 98.62 315 HIS A O 1
ATOM 2405 N N . GLN A 1 316 ? -3.334 34.625 3.686 1 98.38 316 GLN A N 1
ATOM 2406 C CA . GLN A 1 316 ? -2.791 35.094 2.424 1 98.38 316 GLN A CA 1
ATOM 2407 C C . GLN A 1 316 ? -1.316 34.75 2.281 1 98.38 316 GLN A C 1
ATOM 2409 O O . GLN A 1 316 ? -0.865 34.375 1.194 1 98.38 316 GLN A O 1
ATOM 2414 N N . LEU A 1 317 ? -0.608 34.875 3.365 1 97.19 317 LEU A N 1
ATOM 2415 C CA . LEU A 1 317 ? 0.791 34.469 3.332 1 97.19 317 LEU A CA 1
ATOM 2416 C C . LEU A 1 317 ? 0.912 32.969 3.033 1 97.19 317 LEU A C 1
ATOM 2418 O O . LEU A 1 317 ? 1.751 32.562 2.227 1 97.19 317 LEU A O 1
ATOM 2422 N N . LEU A 1 318 ? 0.108 32.156 3.701 1 96.38 318 LEU A N 1
ATOM 2423 C CA . LEU A 1 318 ? 0.11 30.719 3.459 1 96.38 318 LEU A CA 1
ATOM 2424 C C . LEU A 1 318 ? -0.214 30.406 2.002 1 96.38 318 LEU A C 1
ATOM 2426 O O . LEU A 1 318 ? 0.431 29.562 1.382 1 96.38 318 LEU A O 1
ATOM 2430 N N . GLU A 1 319 ? -1.121 31.109 1.395 1 95.38 319 GLU A N 1
ATOM 2431 C CA . GLU A 1 319 ? -1.558 30.922 0.015 1 95.38 319 GLU A CA 1
ATOM 2432 C C . GLU A 1 319 ? -0.449 31.281 -0.97 1 95.38 319 GLU A C 1
ATOM 2434 O O . GLU A 1 319 ? -0.371 30.703 -2.061 1 95.38 319 GLU A O 1
ATOM 2439 N N . ALA A 1 320 ? 0.342 32.219 -0.565 1 92.19 320 ALA A N 1
ATOM 2440 C CA . ALA A 1 320 ? 1.383 32.719 -1.454 1 92.19 320 ALA A CA 1
ATOM 2441 C C . ALA A 1 320 ? 2.467 31.672 -1.687 1 92.19 320 ALA A C 1
ATOM 2443 O O . ALA A 1 320 ? 3.27 31.781 -2.613 1 92.19 320 ALA A O 1
ATOM 2444 N N . ASN A 1 321 ? 2.525 30.594 -0.857 1 86.38 321 ASN A N 1
ATOM 2445 C CA . ASN A 1 321 ? 3.453 29.484 -0.998 1 86.38 321 ASN A CA 1
ATOM 2446 C C . ASN A 1 321 ? 4.902 29.953 -1.016 1 86.38 321 ASN A C 1
ATOM 2448 O O . ASN A 1 321 ? 5.719 29.453 -1.788 1 86.38 321 ASN A O 1
ATOM 2452 N N . THR A 1 322 ? 5.191 30.938 -0.273 1 84.38 322 THR A N 1
ATOM 2453 C CA . THR A 1 322 ? 6.539 31.484 -0.206 1 84.38 322 THR A CA 1
ATOM 2454 C C . THR A 1 322 ? 7.18 31.172 1.146 1 84.38 322 THR A C 1
ATOM 2456 O O . THR A 1 322 ? 8.375 31.422 1.344 1 84.38 322 THR A O 1
ATOM 2459 N N . SER A 1 323 ? 6.453 30.609 1.979 1 83.94 323 SER A N 1
ATOM 2460 C CA . SER A 1 323 ? 6.91 30.438 3.355 1 83.94 323 SER A CA 1
ATOM 2461 C C . SER A 1 323 ? 7.805 29.219 3.502 1 83.94 323 SER A C 1
ATOM 2463 O O . SER A 1 323 ? 7.742 28.297 2.688 1 83.94 323 SER A O 1
ATOM 2465 N N . LYS A 1 324 ? 8.734 29.328 4.445 1 90.81 324 LYS A N 1
ATOM 2466 C CA . LYS A 1 324 ? 9.57 28.234 4.934 1 90.81 324 LYS A CA 1
ATOM 2467 C C . LYS A 1 324 ? 9.32 27.969 6.418 1 90.81 324 LYS A C 1
ATOM 2469 O O . LYS A 1 324 ? 9.891 28.656 7.273 1 90.81 324 LYS A O 1
ATOM 2474 N N . GLY A 1 325 ? 8.391 27.172 6.668 1 94.25 325 GLY A N 1
ATOM 2475 C CA . GLY A 1 325 ? 8.062 26.875 8.055 1 94.25 325 GLY A CA 1
ATOM 2476 C C . GLY A 1 325 ? 6.617 27.188 8.398 1 94.25 325 GLY A C 1
ATOM 2477 O O . GLY A 1 325 ? 5.828 27.547 7.527 1 94.25 325 GLY A O 1
ATOM 2478 N N . LYS A 1 326 ? 6.316 27.172 9.656 1 97.81 326 LYS A N 1
ATOM 2479 C CA . LYS A 1 326 ? 4.945 27.266 10.141 1 97.81 326 LYS A CA 1
ATOM 2480 C C . LYS A 1 326 ? 4.516 28.734 10.273 1 97.81 326 LYS A C 1
ATOM 2482 O O . LYS A 1 326 ? 5.32 29.578 10.656 1 97.81 326 LYS A O 1
ATOM 2487 N N . ILE A 1 327 ? 3.307 28.984 9.953 1 98.56 327 ILE A N 1
ATOM 2488 C CA . ILE A 1 327 ? 2.641 30.234 10.289 1 98.56 327 ILE A CA 1
ATOM 2489 C C . ILE A 1 327 ? 1.715 30.016 11.484 1 98.56 327 ILE A C 1
ATOM 2491 O O . ILE A 1 327 ? 0.937 29.062 11.516 1 98.56 327 ILE A O 1
ATOM 2495 N N . VAL A 1 328 ? 1.861 30.875 12.5 1 98.81 328 VAL A N 1
ATOM 2496 C CA . VAL A 1 328 ? 1.135 30.719 13.75 1 98.81 328 VAL A CA 1
ATOM 2497 C C . VAL A 1 328 ? 0.405 32.031 14.094 1 98.81 328 VAL A C 1
ATOM 2499 O O . VAL A 1 328 ? 0.873 33.125 13.75 1 98.81 328 VAL A O 1
ATOM 2502 N N . CYS A 1 329 ? -0.724 31.891 14.719 1 98.94 329 CYS A N 1
ATOM 2503 C CA . CYS A 1 329 ? -1.453 33.062 15.227 1 98.94 329 CYS A CA 1
ATOM 2504 C C . CYS A 1 329 ? -1.533 33 16.75 1 98.94 329 CYS A C 1
ATOM 2506 O O . CYS A 1 329 ? -1.761 31.953 17.344 1 98.94 329 CYS A O 1
ATOM 2508 N N . LEU A 1 330 ? -1.396 34.125 17.328 1 98.81 330 LEU A N 1
ATOM 2509 C CA . LEU A 1 330 ? -1.659 34.312 18.75 1 98.81 330 LEU A CA 1
ATOM 2510 C C . LEU A 1 330 ? -3.1 34.75 18.984 1 98.81 330 LEU A C 1
ATOM 2512 O O . LEU A 1 330 ? -3.633 35.562 18.234 1 98.81 330 LEU A O 1
ATOM 2516 N N . VAL A 1 331 ? -3.641 34.188 20.016 1 98.69 331 VAL A N 1
ATOM 2517 C CA . VAL A 1 331 ? -4.98 34.594 20.406 1 98.69 331 VAL A CA 1
ATOM 2518 C C . VAL A 1 331 ? -4.883 35.719 21.453 1 98.69 331 VAL A C 1
ATOM 2520 O O . VAL A 1 331 ? -4.836 35.438 22.656 1 98.69 331 VAL A O 1
ATOM 2523 N N . ASP A 1 332 ? -4.891 36.938 21.062 1 96.25 332 ASP A N 1
ATOM 2524 C CA . ASP A 1 332 ? -4.707 38.125 21.922 1 96.25 332 ASP A CA 1
ATOM 2525 C C . ASP A 1 332 ? -5.906 39.062 21.844 1 96.25 332 ASP A C 1
ATOM 2527 O O . ASP A 1 332 ? -6.715 38.969 20.922 1 96.25 332 ASP A O 1
ATOM 2531 N N . MET B 1 1 ? 19.688 -36.25 -18.062 1 97.62 1 MET B N 1
ATOM 2532 C CA . MET B 1 1 ? 18.266 -36.406 -17.797 1 97.62 1 MET B CA 1
ATOM 2533 C C . MET B 1 1 ? 17.438 -35.781 -18.906 1 97.62 1 MET B C 1
ATOM 2535 O O . MET B 1 1 ? 17.938 -34.938 -19.672 1 97.62 1 MET B O 1
ATOM 2539 N N . ARG B 1 2 ? 16.25 -36.188 -19.031 1 98.5 2 ARG B N 1
ATOM 2540 C CA . ARG B 1 2 ? 15.359 -35.562 -19.984 1 98.5 2 ARG B CA 1
ATOM 2541 C C . ARG B 1 2 ? 14.719 -34.312 -19.359 1 98.5 2 ARG B C 1
ATOM 2543 O O . ARG B 1 2 ? 14.438 -34.281 -18.172 1 98.5 2 ARG B O 1
ATOM 2550 N N . ALA B 1 3 ? 14.516 -33.344 -20.156 1 98.75 3 ALA B N 1
ATOM 2551 C CA . ALA B 1 3 ? 13.828 -32.094 -19.781 1 98.75 3 ALA B CA 1
ATOM 2552 C C . ALA B 1 3 ? 13.148 -31.453 -20.984 1 98.75 3 ALA B C 1
ATOM 2554 O O . ALA B 1 3 ? 13.398 -31.859 -22.125 1 98.75 3 ALA B O 1
ATOM 2555 N N . ILE B 1 4 ? 12.266 -30.609 -20.75 1 98.81 4 ILE B N 1
ATOM 2556 C CA . ILE B 1 4 ? 11.633 -29.859 -21.828 1 98.81 4 ILE B CA 1
ATOM 2557 C C . ILE B 1 4 ? 12.516 -28.688 -22.234 1 98.81 4 ILE B C 1
ATOM 2559 O O . ILE B 1 4 ? 12.82 -27.812 -21.406 1 98.81 4 ILE B O 1
ATOM 2563 N N . GLY B 1 5 ? 12.977 -28.688 -23.406 1 98.19 5 GLY B N 1
ATOM 2564 C CA . GLY B 1 5 ? 13.688 -27.562 -23.984 1 98.19 5 GLY B CA 1
ATOM 2565 C C . GLY B 1 5 ? 12.82 -26.703 -24.891 1 98.19 5 GLY B C 1
ATOM 2566 O O . GLY B 1 5 ? 11.656 -27.031 -25.125 1 98.19 5 GLY B O 1
ATOM 2567 N N . ILE B 1 6 ? 13.312 -25.578 -25.297 1 98.19 6 ILE B N 1
ATOM 2568 C CA . ILE B 1 6 ? 12.672 -24.672 -26.25 1 98.19 6 ILE B CA 1
ATOM 2569 C C . ILE B 1 6 ? 13.57 -24.484 -27.469 1 98.19 6 ILE B C 1
ATOM 2571 O O . ILE B 1 6 ? 14.648 -23.891 -27.359 1 98.19 6 ILE B O 1
ATOM 2575 N N . LYS B 1 7 ? 13.094 -24.969 -28.625 1 97.44 7 LYS B N 1
ATOM 2576 C CA . LYS B 1 7 ? 13.867 -24.766 -29.844 1 97.44 7 LYS B CA 1
ATOM 2577 C C . LYS B 1 7 ? 14.141 -23.281 -30.078 1 97.44 7 LYS B C 1
ATOM 2579 O O . LYS B 1 7 ? 13.219 -22.469 -30.094 1 97.44 7 LYS B O 1
ATOM 2584 N N . GLY B 1 8 ? 15.406 -22.922 -30.234 1 95.69 8 GLY B N 1
ATOM 2585 C CA . GLY B 1 8 ? 15.773 -21.531 -30.469 1 95.69 8 GLY B CA 1
ATOM 2586 C C . GLY B 1 8 ? 15.711 -20.688 -29.219 1 95.69 8 GLY B C 1
ATOM 2587 O O . GLY B 1 8 ? 15.734 -19.453 -29.297 1 95.69 8 GLY B O 1
ATOM 2588 N N . SER B 1 9 ? 15.461 -21.172 -28.062 1 94.62 9 SER B N 1
ATOM 2589 C CA . SER B 1 9 ? 15.5 -20.547 -26.75 1 94.62 9 SER B CA 1
ATOM 2590 C C . SER B 1 9 ? 14.18 -19.875 -26.422 1 94.62 9 SER B C 1
ATOM 2592 O O . SER B 1 9 ? 13.859 -19.656 -25.25 1 94.62 9 SER B O 1
ATOM 2594 N N . LYS B 1 10 ? 13.477 -19.422 -27.438 1 97.06 10 LYS B N 1
ATOM 2595 C CA . LYS B 1 10 ? 12.141 -18.875 -27.266 1 97.06 10 LYS B CA 1
ATOM 2596 C C . LYS B 1 10 ? 11.258 -19.188 -28.484 1 97.06 10 LYS B C 1
ATOM 2598 O O . LYS B 1 10 ? 11.766 -19.406 -29.578 1 97.06 10 LYS B O 1
ATOM 2603 N N . GLY B 1 11 ? 9.945 -19.203 -28.234 1 97.25 11 GLY B N 1
ATOM 2604 C CA . GLY B 1 11 ? 9.055 -19.453 -29.359 1 97.25 11 GLY B CA 1
ATOM 2605 C C . GLY B 1 11 ? 7.664 -19.891 -28.938 1 97.25 11 GLY B C 1
ATOM 2606 O O . GLY B 1 11 ? 7.32 -19.812 -27.75 1 97.25 11 GLY B O 1
ATOM 2607 N N . PRO B 1 12 ? 6.84 -20.234 -29.922 1 98.12 12 PRO B N 1
ATOM 2608 C CA . PRO B 1 12 ? 5.488 -20.719 -29.625 1 98.12 12 PRO B CA 1
ATOM 2609 C C . PRO B 1 12 ? 5.484 -22.078 -28.938 1 98.12 12 PRO B C 1
ATOM 2611 O O . PRO B 1 12 ? 6.547 -22.672 -28.734 1 98.12 12 PRO B O 1
ATOM 2614 N N . ALA B 1 13 ? 4.371 -22.562 -28.562 1 98.56 13 ALA B N 1
ATOM 2615 C CA . ALA B 1 13 ? 4.23 -23.828 -27.875 1 98.56 13 ALA B CA 1
ATOM 2616 C C . ALA B 1 13 ? 4.883 -24.969 -28.672 1 98.56 13 ALA B C 1
ATOM 2618 O O . ALA B 1 13 ? 5.438 -25.906 -28.094 1 98.56 13 ALA B O 1
ATOM 2619 N N . THR B 1 14 ? 4.887 -24.844 -29.953 1 98.19 14 THR B N 1
ATOM 2620 C CA . THR B 1 14 ? 5.402 -25.891 -30.828 1 98.19 14 THR B CA 1
ATOM 2621 C C . THR B 1 14 ? 6.93 -25.922 -30.781 1 98.19 14 THR B C 1
ATOM 2623 O O . THR B 1 14 ? 7.547 -26.844 -31.312 1 98.19 14 THR B O 1
ATOM 2626 N N . SER B 1 15 ? 7.52 -25 -30.141 1 98.38 15 SER B N 1
ATOM 2627 C CA . SER B 1 15 ? 8.969 -24.984 -30 1 98.38 15 SER B CA 1
ATOM 2628 C C . SER B 1 15 ? 9.43 -25.891 -28.859 1 98.38 15 SER B C 1
ATOM 2630 O O . SER B 1 15 ? 10.625 -26.125 -28.688 1 98.38 15 SER B O 1
ATOM 2632 N N . LEU B 1 16 ? 8.531 -26.359 -28.062 1 98.69 16 LEU B N 1
ATOM 2633 C CA . LEU B 1 16 ? 8.883 -27.203 -26.938 1 98.69 16 LEU B CA 1
ATOM 2634 C C . LEU B 1 16 ? 9.203 -28.625 -27.391 1 98.69 16 LEU B C 1
ATOM 2636 O O . LEU B 1 16 ? 8.547 -29.156 -28.297 1 98.69 16 LEU B O 1
ATOM 2640 N N . PHE B 1 17 ? 10.195 -29.172 -26.766 1 98 17 PHE B N 1
ATOM 2641 C CA . PHE B 1 17 ? 10.594 -30.531 -27.094 1 98 17 PHE B CA 1
ATOM 2642 C C . PHE B 1 17 ? 11.367 -31.156 -25.953 1 98 17 PHE B C 1
ATOM 2644 O O . PHE B 1 17 ? 11.898 -30.453 -25.078 1 98 17 PHE B O 1
ATOM 2651 N N . ILE B 1 18 ? 11.43 -32.469 -25.922 1 98.31 18 ILE B N 1
ATOM 2652 C CA . ILE B 1 18 ? 12.203 -33.188 -24.891 1 98.31 18 ILE B CA 1
ATOM 2653 C C . ILE B 1 18 ? 13.656 -33.312 -25.344 1 98.31 18 ILE B C 1
ATOM 2655 O O . ILE B 1 18 ? 13.93 -33.719 -26.484 1 98.31 18 ILE B O 1
ATOM 2659 N N . GLU B 1 19 ? 14.516 -32.938 -24.531 1 97.81 19 GLU B N 1
ATOM 2660 C CA . GLU B 1 19 ? 15.945 -33.062 -24.812 1 97.81 19 GLU B CA 1
ATOM 2661 C C . GLU B 1 19 ? 16.688 -33.656 -23.625 1 97.81 19 GLU B C 1
ATOM 2663 O O . GLU B 1 19 ? 16.141 -33.719 -22.516 1 97.81 19 GLU B O 1
ATOM 2668 N N . GLU B 1 20 ? 17.875 -34.156 -23.953 1 98.12 20 GLU B N 1
ATOM 2669 C CA . GLU B 1 20 ? 18.766 -34.656 -22.906 1 98.12 20 GLU B CA 1
ATOM 2670 C C . GLU B 1 20 ? 19.656 -33.531 -22.391 1 98.12 20 GLU B C 1
ATOM 2672 O O . GLU B 1 20 ? 20.328 -32.844 -23.188 1 98.12 20 GLU B O 1
ATOM 2677 N N . VAL B 1 21 ? 19.625 -33.312 -21.109 1 97.56 21 VAL B N 1
ATOM 2678 C CA . VAL B 1 21 ? 20.453 -32.281 -20.469 1 97.56 21 VAL B CA 1
ATOM 2679 C C . VAL B 1 21 ? 21.141 -32.875 -19.234 1 97.56 21 VAL B C 1
ATOM 2681 O O . VAL B 1 21 ? 20.75 -33.938 -18.75 1 97.56 21 VAL B O 1
ATOM 2684 N N . PRO B 1 22 ? 22.141 -32.188 -18.719 1 96.19 22 PRO B N 1
ATOM 2685 C CA . PRO B 1 22 ? 22.766 -32.688 -17.484 1 96.19 22 PRO B CA 1
ATOM 2686 C C . PRO B 1 22 ? 21.812 -32.656 -16.281 1 96.19 22 PRO B C 1
ATOM 2688 O O . PRO B 1 22 ? 21.016 -31.719 -16.156 1 96.19 22 PRO B O 1
ATOM 2691 N N . LYS B 1 23 ? 21.953 -33.625 -15.469 1 95.81 23 LYS B N 1
ATOM 2692 C CA . LYS B 1 23 ? 21.25 -33.625 -14.195 1 95.81 23 LYS B CA 1
ATOM 2693 C C . LYS B 1 23 ? 21.719 -32.469 -13.312 1 95.81 23 LYS B C 1
ATOM 2695 O O . LYS B 1 23 ? 22.922 -32.156 -13.289 1 95.81 23 LYS B O 1
ATOM 2700 N N . PRO B 1 24 ? 20.859 -31.875 -12.555 1 94.38 24 PRO B N 1
ATOM 2701 C CA . PRO B 1 24 ? 21.297 -30.766 -11.703 1 94.38 24 PRO B CA 1
ATOM 2702 C C . PRO B 1 24 ? 22.25 -31.219 -10.602 1 94.38 24 PRO B C 1
ATOM 2704 O O . PRO B 1 24 ? 22.109 -32.312 -10.055 1 94.38 24 PRO B O 1
ATOM 2707 N N . ILE B 1 25 ? 23.109 -30.328 -10.336 1 89.81 25 ILE B N 1
ATOM 2708 C CA . ILE B 1 25 ? 24.047 -30.547 -9.234 1 89.81 25 ILE B CA 1
ATOM 2709 C C . ILE B 1 25 ? 23.484 -29.938 -7.949 1 89.81 25 ILE B C 1
ATOM 2711 O O . ILE B 1 25 ? 23.078 -28.766 -7.93 1 89.81 25 ILE B O 1
ATOM 2715 N N . LEU B 1 26 ? 23.516 -30.703 -6.938 1 90.94 26 LEU B N 1
ATOM 2716 C CA . LEU B 1 26 ? 22.922 -30.266 -5.676 1 90.94 26 LEU B CA 1
ATOM 2717 C C . LEU B 1 26 ? 23.875 -29.344 -4.93 1 90.94 26 LEU B C 1
ATOM 2719 O O . LEU B 1 26 ? 25.078 -29.578 -4.883 1 90.94 26 LEU B O 1
ATOM 2723 N N . GLU B 1 27 ? 23.312 -28.234 -4.543 1 86.38 27 GLU B N 1
ATOM 2724 C CA . GLU B 1 27 ? 24 -27.438 -3.535 1 86.38 27 GLU B CA 1
ATOM 2725 C C . GLU B 1 27 ? 23.672 -27.922 -2.127 1 86.38 27 GLU B C 1
ATOM 2727 O O . GLU B 1 27 ? 22.875 -28.859 -1.952 1 86.38 27 GLU B O 1
ATOM 2732 N N . GLU B 1 28 ? 24.312 -27.109 -1.19 1 83.12 28 GLU B N 1
ATOM 2733 C CA . GLU B 1 28 ? 24 -27.438 0.201 1 83.12 28 GLU B CA 1
ATOM 2734 C C . GLU B 1 28 ? 22.531 -27.156 0.521 1 83.12 28 GLU B C 1
ATOM 2736 O O . GLU B 1 28 ? 21.938 -26.234 -0.045 1 83.12 28 GLU B O 1
ATOM 2741 N N . ASP B 1 29 ? 21.75 -27.953 1.164 1 87.69 29 ASP B N 1
ATOM 2742 C CA . ASP B 1 29 ? 20.406 -27.812 1.69 1 87.69 29 ASP B CA 1
ATOM 2743 C C . ASP B 1 29 ? 19.359 -28.094 0.609 1 87.69 29 ASP B C 1
ATOM 2745 O O . ASP B 1 29 ? 18.188 -27.766 0.769 1 87.69 29 ASP B O 1
ATOM 2749 N N . GLU B 1 30 ? 19.891 -28.578 -0.505 1 93.06 30 GLU B N 1
ATOM 2750 C CA . GLU B 1 30 ? 18.969 -28.906 -1.586 1 93.06 30 GLU B CA 1
ATOM 2751 C C . GLU B 1 30 ? 18.719 -30.406 -1.639 1 93.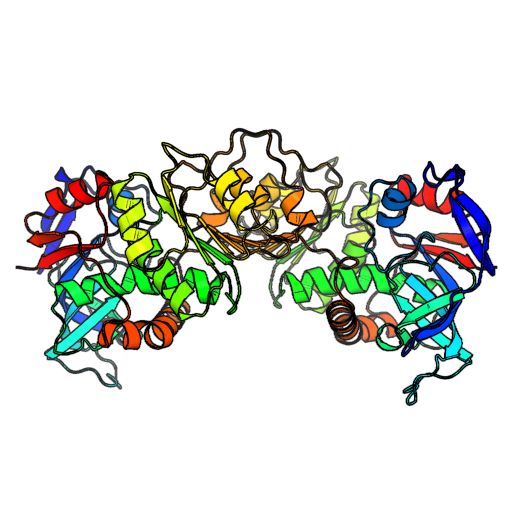06 30 GLU B C 1
ATOM 2753 O O . GLU B 1 30 ? 19.5 -31.203 -1.109 1 93.06 30 GLU B O 1
ATOM 2758 N N . VAL B 1 31 ? 17.656 -30.75 -2.193 1 94.75 31 VAL B N 1
ATOM 2759 C CA . VAL B 1 31 ? 17.219 -32.125 -2.439 1 94.75 31 VAL B CA 1
ATOM 2760 C C . VAL B 1 31 ? 16.922 -32.312 -3.926 1 94.75 31 VAL B C 1
ATOM 2762 O O . VAL B 1 31 ? 16.375 -31.422 -4.574 1 94.75 31 VAL B O 1
ATOM 2765 N N . LEU B 1 32 ? 17.375 -33.438 -4.379 1 96.25 32 LEU B N 1
ATOM 2766 C CA . LEU B 1 32 ? 17 -33.812 -5.738 1 96.25 32 LEU B CA 1
ATOM 2767 C C . LEU B 1 32 ? 15.719 -34.656 -5.742 1 96.25 32 LEU B C 1
ATOM 2769 O O . LEU B 1 32 ? 15.609 -35.625 -5.008 1 96.25 32 LEU B O 1
ATOM 2773 N N . VAL B 1 33 ? 14.812 -34.25 -6.496 1 98.38 33 VAL B N 1
ATOM 2774 C CA . VAL B 1 33 ? 13.531 -34.938 -6.57 1 98.38 33 VAL B CA 1
ATOM 2775 C C . VAL B 1 33 ? 13.336 -35.5 -7.973 1 98.38 33 VAL B C 1
ATOM 2777 O O . VAL B 1 33 ? 13.562 -34.812 -8.969 1 98.38 33 VAL B O 1
ATOM 2780 N N . LYS B 1 34 ? 13.008 -36.781 -8.062 1 98.81 34 LYS B N 1
ATOM 2781 C CA . LYS B 1 34 ? 12.523 -37.344 -9.312 1 98.81 34 LYS B CA 1
ATOM 2782 C C . LYS B 1 34 ? 11.07 -36.938 -9.578 1 98.81 34 LYS B C 1
ATOM 2784 O O . LYS B 1 34 ? 10.164 -37.375 -8.883 1 98.81 34 LYS B O 1
ATOM 2789 N N . VAL B 1 35 ? 10.875 -36.188 -10.586 1 98.94 35 VAL B N 1
ATOM 2790 C CA . VAL B 1 35 ? 9.578 -35.531 -10.828 1 98.94 35 VAL B CA 1
ATOM 2791 C C . VAL B 1 35 ? 8.602 -36.562 -11.406 1 98.94 35 VAL B C 1
ATOM 2793 O O . VAL B 1 35 ? 8.945 -37.312 -12.32 1 98.94 35 VAL B O 1
ATOM 2796 N N . LYS B 1 36 ? 7.449 -36.594 -10.836 1 98.94 36 LYS B N 1
ATOM 2797 C CA . LYS B 1 36 ? 6.363 -37.406 -11.359 1 98.94 36 LYS B CA 1
ATOM 2798 C C . LYS B 1 36 ? 5.367 -36.594 -12.148 1 98.94 36 LYS B C 1
ATOM 2800 O O . LYS B 1 36 ? 4.828 -37.031 -13.164 1 98.94 36 LYS B O 1
ATOM 2805 N N . ALA B 1 37 ? 5.113 -35.406 -11.719 1 98.94 37 ALA B N 1
ATOM 2806 C CA . ALA B 1 37 ? 4.195 -34.469 -12.375 1 98.94 37 ALA B CA 1
ATOM 2807 C C . ALA B 1 37 ? 4.605 -33.031 -12.125 1 98.94 37 ALA B C 1
ATOM 2809 O O . ALA B 1 37 ? 5.293 -32.719 -11.141 1 98.94 37 ALA B O 1
ATOM 2810 N N . PHE B 1 38 ? 4.281 -32.156 -13.023 1 98.94 38 PHE B N 1
ATOM 2811 C CA . PHE B 1 38 ? 4.453 -30.719 -12.828 1 98.94 38 PHE B CA 1
ATOM 2812 C C . PHE B 1 38 ? 3.238 -29.953 -13.344 1 98.94 38 PHE B C 1
ATOM 2814 O O . PHE B 1 38 ? 2.527 -30.422 -14.227 1 98.94 38 PHE B O 1
ATOM 2821 N N . GLY B 1 39 ? 2.934 -28.828 -12.711 1 98.75 39 GLY B N 1
ATOM 2822 C CA . GLY B 1 39 ? 1.836 -27.969 -13.133 1 98.75 39 GLY B CA 1
ATOM 2823 C C . GLY B 1 39 ? 2.264 -26.875 -14.086 1 98.75 39 GLY B C 1
ATOM 2824 O O . GLY B 1 39 ? 3.434 -26.484 -14.109 1 98.75 39 GLY B O 1
ATOM 2825 N N . LEU B 1 40 ? 1.333 -26.438 -14.914 1 98.56 40 LEU B N 1
ATOM 2826 C CA . LEU B 1 40 ? 1.569 -25.328 -15.828 1 98.56 40 LEU B CA 1
ATOM 2827 C C . LEU B 1 40 ? 1.007 -24.031 -15.266 1 98.56 40 LEU B C 1
ATOM 2829 O O . LEU B 1 40 ? -0.014 -24.031 -14.57 1 98.56 40 LEU B O 1
ATOM 2833 N N . ASN B 1 41 ? 1.61 -22.953 -15.555 1 97 41 ASN B N 1
ATOM 2834 C CA . ASN B 1 41 ? 1.187 -21.609 -15.18 1 97 41 ASN B CA 1
ATOM 2835 C C . ASN B 1 41 ? 1.291 -20.641 -16.344 1 97 41 ASN B C 1
ATOM 2837 O O . ASN B 1 41 ? 2.098 -20.844 -17.266 1 97 41 ASN B O 1
ATOM 2841 N N . ARG B 1 42 ? 0.542 -19.609 -16.281 1 93.94 42 ARG B N 1
ATOM 2842 C CA . ARG B 1 42 ? 0.579 -18.594 -17.344 1 93.94 42 ARG B CA 1
ATOM 2843 C C . ARG B 1 42 ? 1.985 -18.031 -17.5 1 93.94 42 ARG B C 1
ATOM 2845 O O . ARG B 1 42 ? 2.406 -17.719 -18.625 1 93.94 42 ARG B O 1
ATOM 2852 N N . MET B 1 43 ? 2.68 -17.891 -16.438 1 94.88 43 MET B N 1
ATOM 2853 C CA . MET B 1 43 ? 4.035 -17.359 -16.5 1 94.88 43 MET B CA 1
ATOM 2854 C C . MET B 1 43 ? 4.938 -18.25 -17.344 1 94.88 43 MET B C 1
ATOM 2856 O O . MET B 1 43 ? 5.914 -17.781 -17.938 1 94.88 43 MET B O 1
ATOM 2860 N N . ASP B 1 44 ? 4.66 -19.562 -17.484 1 97.5 44 ASP B N 1
ATOM 2861 C CA . ASP B 1 44 ? 5.441 -20.469 -18.328 1 97.5 44 ASP B CA 1
ATOM 2862 C C . ASP B 1 44 ? 5.348 -20.062 -19.797 1 97.5 44 ASP B C 1
ATOM 2864 O O . ASP B 1 44 ? 6.328 -20.172 -20.531 1 97.5 44 ASP B O 1
ATOM 2868 N N . ILE B 1 45 ? 4.148 -19.625 -20.188 1 96.62 45 ILE B N 1
ATOM 2869 C CA . ILE B 1 45 ? 3.938 -19.156 -21.547 1 96.62 45 ILE B CA 1
ATOM 2870 C C . ILE B 1 45 ? 4.789 -17.922 -21.812 1 96.62 45 ILE B C 1
ATOM 2872 O O . ILE B 1 45 ? 5.516 -17.859 -22.812 1 96.62 45 ILE B O 1
ATOM 2876 N N . THR B 1 46 ? 4.648 -16.969 -20.859 1 95.12 46 THR B N 1
ATOM 2877 C CA . THR B 1 46 ? 5.359 -15.711 -21.016 1 95.12 46 THR B CA 1
ATOM 2878 C C . THR B 1 46 ? 6.867 -15.938 -21.031 1 95.12 46 THR B C 1
ATOM 2880 O O . THR B 1 46 ? 7.59 -15.289 -21.797 1 95.12 46 THR B O 1
ATOM 2883 N N . GLN B 1 47 ? 7.301 -16.812 -20.188 1 96.81 47 GLN B N 1
ATOM 2884 C CA . GLN B 1 47 ? 8.727 -17.141 -20.156 1 96.81 47 GLN B CA 1
ATOM 2885 C C . GLN B 1 47 ? 9.156 -17.828 -21.453 1 96.81 47 GLN B C 1
ATOM 2887 O O . GLN B 1 47 ? 10.188 -17.484 -22.031 1 96.81 47 GLN B O 1
ATOM 2892 N N . ARG B 1 48 ? 8.414 -18.781 -21.891 1 97.88 48 ARG B N 1
ATOM 2893 C CA . ARG B 1 48 ? 8.703 -19.484 -23.125 1 97.88 48 ARG B CA 1
ATOM 2894 C C . ARG B 1 48 ? 8.844 -18.516 -24.297 1 97.88 48 ARG B C 1
ATOM 2896 O O . ARG B 1 48 ? 9.711 -18.703 -25.156 1 97.88 48 ARG B O 1
ATOM 2903 N N . GLU B 1 49 ? 8.07 -17.516 -24.25 1 97 49 GLU B N 1
ATOM 2904 C CA . GLU B 1 49 ? 8.039 -16.531 -25.328 1 97 49 GLU B CA 1
ATOM 2905 C C . GLU B 1 49 ? 9.148 -15.484 -25.156 1 97 49 GLU B C 1
ATOM 2907 O O . GLU B 1 49 ? 9.305 -14.594 -25.984 1 97 49 GLU B O 1
ATOM 2912 N N . GLY B 1 50 ? 9.844 -15.531 -24.062 1 95.12 50 GLY B N 1
ATOM 2913 C CA . GLY B 1 50 ? 10.945 -14.609 -23.828 1 95.12 50 GLY B CA 1
ATOM 2914 C C . GLY B 1 50 ? 10.5 -13.281 -23.25 1 95.12 50 GLY B C 1
ATOM 2915 O O . GLY B 1 50 ? 11.227 -12.281 -23.359 1 95.12 50 GLY B O 1
ATOM 2916 N N . ARG B 1 51 ? 9.328 -13.242 -22.656 1 91.94 51 ARG B N 1
ATOM 2917 C CA . ARG B 1 51 ? 8.758 -11.977 -22.219 1 91.94 51 ARG B CA 1
ATOM 2918 C C . ARG B 1 51 ? 8.594 -11.945 -20.703 1 91.94 51 ARG B C 1
ATOM 2920 O O . ARG B 1 51 ? 7.777 -11.188 -20.172 1 91.94 51 ARG B O 1
ATOM 2927 N N . TYR B 1 52 ? 9.258 -12.773 -20 1 92.19 52 TYR B N 1
ATOM 2928 C CA . TYR B 1 52 ? 9.156 -12.891 -18.547 1 92.19 52 TYR B CA 1
ATOM 2929 C C . TYR B 1 52 ? 10.492 -12.555 -17.891 1 92.19 52 TYR B C 1
ATOM 2931 O O . TYR B 1 52 ? 11.547 -12.984 -18.359 1 92.19 52 TYR B O 1
ATOM 2939 N N . PRO B 1 53 ? 10.398 -11.719 -16.812 1 89.62 53 PRO B N 1
ATOM 2940 C CA . PRO B 1 53 ? 11.633 -11.461 -16.062 1 89.62 53 PRO B CA 1
ATOM 2941 C C . PRO B 1 53 ? 12.062 -12.648 -15.211 1 89.62 53 PRO B C 1
ATOM 2943 O O . PRO B 1 53 ? 11.695 -12.727 -14.031 1 89.62 53 PRO B O 1
ATOM 2946 N N . VAL B 1 54 ? 12.867 -13.516 -15.672 1 93.38 54 VAL B N 1
ATOM 2947 C CA . VAL B 1 54 ? 13.297 -14.727 -14.984 1 93.38 54 VAL B CA 1
ATOM 2948 C C . VAL B 1 54 ? 14.297 -14.367 -13.891 1 93.38 54 VAL B C 1
ATOM 2950 O O . VAL B 1 54 ? 15.297 -13.688 -14.148 1 93.38 54 VAL B O 1
ATOM 2953 N N . PRO B 1 55 ? 13.992 -14.797 -12.688 1 94.81 55 PRO B N 1
ATOM 2954 C CA . PRO B 1 55 ? 14.984 -14.492 -11.648 1 94.81 55 PRO B CA 1
ATOM 2955 C C . PRO B 1 55 ? 16.312 -15.219 -11.867 1 94.81 55 PRO B C 1
ATOM 2957 O O . PRO B 1 55 ? 16.328 -16.281 -12.5 1 94.81 55 PRO B O 1
ATOM 2960 N N . PRO B 1 56 ? 17.359 -14.688 -11.305 1 91.44 56 PRO B N 1
ATOM 2961 C CA . PRO B 1 56 ? 18.672 -15.273 -11.531 1 91.44 56 PRO B CA 1
ATOM 2962 C C . PRO B 1 56 ? 18.797 -16.688 -10.984 1 91.44 56 PRO B C 1
ATOM 2964 O O . PRO B 1 56 ? 19.609 -17.484 -11.477 1 91.44 56 PRO B O 1
ATOM 2967 N N . GLN B 1 57 ? 17.984 -17.031 -10.07 1 89.94 57 GLN B N 1
ATOM 2968 C CA . GLN B 1 57 ? 18.031 -18.344 -9.438 1 89.94 57 GLN B CA 1
ATOM 2969 C C . GLN B 1 57 ? 17.484 -19.422 -10.359 1 89.94 57 GLN B C 1
ATOM 2971 O O . GLN B 1 57 ? 17.672 -20.625 -10.117 1 89.94 57 GLN B O 1
ATOM 2976 N N . ALA B 1 58 ? 16.859 -18.859 -11.398 1 92.62 58 ALA B N 1
ATOM 2977 C CA . ALA B 1 58 ? 16.156 -19.812 -12.258 1 92.62 58 ALA B CA 1
ATOM 2978 C C . ALA B 1 58 ? 17.047 -20.281 -13.406 1 92.62 58 ALA B C 1
ATOM 2980 O O . ALA B 1 58 ? 17.875 -19.516 -13.906 1 92.62 58 ALA B O 1
ATOM 2981 N N . GLY B 1 59 ? 17.094 -21.453 -13.867 1 89.44 59 GLY B N 1
ATOM 2982 C CA . GLY B 1 59 ? 17.734 -21.984 -15.07 1 89.44 59 GLY B CA 1
ATOM 2983 C C . GLY B 1 59 ? 16.844 -21.906 -16.297 1 89.44 59 GLY B C 1
ATOM 2984 O O . GLY B 1 59 ? 15.75 -21.328 -16.234 1 89.44 59 GLY B O 1
ATOM 2985 N N . PRO B 1 60 ? 17.266 -22.406 -17.312 1 91.88 60 PRO B N 1
ATOM 2986 C CA . PRO B 1 60 ? 16.547 -22.297 -18.594 1 91.88 60 PRO B CA 1
ATOM 2987 C C . PRO B 1 60 ? 15.336 -23.219 -18.656 1 91.88 60 PRO B C 1
ATOM 2989 O O . PRO B 1 60 ? 14.453 -23.031 -19.5 1 91.88 60 PRO B O 1
ATOM 2992 N N . ILE B 1 61 ? 15.336 -24.25 -17.859 1 97.44 61 ILE B N 1
ATOM 2993 C CA . ILE B 1 61 ? 14.234 -25.203 -17.891 1 97.44 61 ILE B CA 1
ATOM 2994 C C . ILE B 1 61 ? 12.992 -24.594 -17.234 1 97.44 61 ILE B C 1
ATOM 2996 O O . ILE B 1 61 ? 13.078 -24.047 -16.141 1 97.44 61 ILE B O 1
ATOM 3000 N N . LEU B 1 62 ? 11.812 -24.688 -17.875 1 98.38 62 LEU B N 1
ATOM 3001 C CA . LEU B 1 62 ? 10.555 -24.094 -17.438 1 98.38 62 LEU B CA 1
ATOM 3002 C C . LEU B 1 62 ? 10.008 -24.828 -16.219 1 98.38 62 LEU B C 1
ATOM 3004 O O . LEU B 1 62 ? 10.5 -25.906 -15.859 1 98.38 62 LEU B O 1
ATOM 3008 N N . GLY B 1 63 ? 8.992 -24.188 -15.656 1 98.62 63 GLY B N 1
ATOM 3009 C CA . GLY B 1 63 ? 8.188 -24.844 -14.625 1 98.62 63 GLY B CA 1
ATOM 3010 C C . GLY B 1 63 ? 8.617 -24.484 -13.219 1 98.62 63 GLY B C 1
ATOM 3011 O O . GLY B 1 63 ? 9.812 -24.484 -12.906 1 98.62 63 GLY B O 1
ATOM 3012 N N . VAL B 1 64 ? 7.602 -24.297 -12.344 1 98.81 64 VAL B N 1
ATOM 3013 C CA . VAL B 1 64 ? 7.961 -23.781 -11.023 1 98.81 64 VAL B CA 1
ATOM 3014 C C . VAL B 1 64 ? 7.371 -24.688 -9.938 1 98.81 64 VAL B C 1
ATOM 3016 O O . VAL B 1 64 ? 7.586 -24.469 -8.75 1 98.81 64 VAL B O 1
ATOM 3019 N N . GLU B 1 65 ? 6.602 -25.703 -10.281 1 98.94 65 GLU B N 1
ATOM 3020 C CA . GLU B 1 65 ? 5.984 -26.562 -9.281 1 98.94 65 GLU B CA 1
ATOM 3021 C C . GLU B 1 65 ? 5.996 -28.031 -9.742 1 98.94 65 GLU B C 1
ATOM 3023 O O . GLU B 1 65 ? 6.043 -28.297 -10.938 1 98.94 65 GLU B O 1
ATOM 3028 N N . PHE B 1 66 ? 5.941 -28.938 -8.734 1 98.94 66 PHE B N 1
ATOM 3029 C CA . PHE B 1 66 ? 6.117 -30.344 -9.062 1 98.94 66 PHE B CA 1
ATOM 3030 C C . PHE B 1 66 ? 5.625 -31.234 -7.926 1 98.94 66 PHE B C 1
ATOM 3032 O O . PHE B 1 66 ? 5.344 -30.75 -6.828 1 98.94 66 PHE B O 1
ATOM 3039 N N . SER B 1 67 ? 5.469 -32.469 -8.211 1 98.94 67 SER B N 1
ATOM 3040 C CA . SER B 1 67 ? 5.422 -33.562 -7.258 1 98.94 67 SER B CA 1
ATOM 3041 C C . SER B 1 67 ? 6.344 -34.719 -7.684 1 98.94 67 SER B C 1
ATOM 3043 O O . SER B 1 67 ? 6.668 -34.844 -8.867 1 98.94 67 SER B O 1
ATOM 3045 N N . GLY B 1 68 ? 6.816 -35.406 -6.738 1 98.88 68 GLY B N 1
ATOM 3046 C CA . GLY B 1 68 ? 7.719 -36.531 -7.047 1 98.88 68 GLY B CA 1
ATOM 3047 C C . GLY B 1 68 ? 8.297 -37.188 -5.809 1 98.88 68 GLY B C 1
ATOM 3048 O O . GLY B 1 68 ? 7.707 -37.125 -4.73 1 98.88 68 GLY B O 1
ATOM 3049 N N . THR B 1 69 ? 9.414 -37.906 -6.047 1 98.69 69 THR B N 1
ATOM 3050 C CA . THR B 1 69 ? 10.062 -38.625 -4.961 1 98.69 69 THR B CA 1
ATOM 3051 C C . THR B 1 69 ? 11.484 -38.125 -4.75 1 98.69 69 THR B C 1
ATOM 3053 O O . THR B 1 69 ? 12.211 -37.875 -5.715 1 98.69 69 THR B O 1
ATOM 3056 N N . VAL B 1 70 ? 11.828 -38 -3.461 1 97.31 70 VAL B N 1
ATOM 3057 C CA . VAL B 1 70 ? 13.203 -37.625 -3.143 1 97.31 70 VAL B CA 1
ATOM 3058 C C . VAL B 1 70 ? 14.164 -38.688 -3.682 1 97.31 70 VAL B C 1
ATOM 3060 O O . VAL B 1 70 ? 14.023 -39.875 -3.373 1 97.31 70 VAL B O 1
ATOM 3063 N N . SER B 1 71 ? 15.094 -38.219 -4.457 1 96.62 71 SER B N 1
ATOM 3064 C CA . SER B 1 71 ? 16.031 -39.156 -5.066 1 96.62 71 SER B CA 1
ATOM 3065 C C . SER B 1 71 ? 17.422 -39.062 -4.434 1 96.62 71 SER B C 1
ATOM 3067 O O . SER B 1 71 ? 18.172 -40.031 -4.391 1 96.62 71 SER B O 1
ATOM 3069 N N . GLU B 1 72 ? 17.781 -37.875 -4.07 1 93.12 72 GLU B N 1
ATOM 3070 C CA . GLU B 1 72 ? 19.078 -37.562 -3.461 1 93.12 72 GLU B CA 1
ATOM 3071 C C . GLU B 1 72 ? 18.984 -36.406 -2.477 1 93.12 72 GLU B C 1
ATOM 3073 O O . GLU B 1 72 ? 18.203 -35.469 -2.688 1 93.12 72 GLU B O 1
ATOM 3078 N N . ILE B 1 73 ? 19.688 -36.5 -1.435 1 91.06 73 ILE B N 1
ATOM 3079 C CA . ILE B 1 73 ? 19.766 -35.438 -0.455 1 91.06 73 ILE B CA 1
ATOM 3080 C C . ILE B 1 73 ? 21.156 -34.812 -0.46 1 91.06 73 ILE B C 1
ATOM 3082 O O . ILE B 1 73 ? 22.156 -35.531 -0.361 1 91.06 73 ILE B O 1
ATOM 3086 N N . GLY B 1 74 ? 21.203 -33.562 -0.709 1 82.75 74 GLY B N 1
ATOM 3087 C CA . GLY B 1 74 ? 22.484 -32.875 -0.734 1 82.75 74 GLY B CA 1
ATOM 3088 C C . GLY B 1 74 ? 23.234 -32.969 0.581 1 82.75 74 GLY B C 1
ATOM 3089 O O . GLY B 1 74 ? 22.688 -33.438 1.581 1 82.75 74 GLY B O 1
ATOM 3090 N N . GLY B 1 75 ? 24.609 -32.75 0.539 1 71.38 75 GLY B N 1
ATOM 3091 C CA . GLY B 1 75 ? 25.578 -32.938 1.606 1 71.38 75 GLY B CA 1
ATOM 3092 C C . GLY B 1 75 ? 25.203 -32.188 2.879 1 71.38 75 GLY B C 1
ATOM 3093 O O . GLY B 1 75 ? 26.047 -32.031 3.766 1 71.38 75 GLY B O 1
ATOM 3094 N N . THR B 1 76 ? 23.906 -31.859 3.059 1 61.69 76 THR B N 1
ATOM 3095 C CA . THR B 1 76 ? 23.734 -31.141 4.32 1 61.69 76 THR B CA 1
ATOM 3096 C C . THR B 1 76 ? 23.906 -32.094 5.504 1 61.69 76 THR B C 1
ATOM 3098 O O . THR B 1 76 ? 23.703 -33.312 5.379 1 61.69 76 THR B O 1
ATOM 3101 N N . THR B 1 77 ? 24.797 -31.734 6.547 1 52.75 77 THR B N 1
ATOM 3102 C CA . THR B 1 77 ? 24.984 -32.438 7.809 1 52.75 77 THR B CA 1
ATOM 3103 C C . THR B 1 77 ? 23.641 -32.781 8.445 1 52.75 77 THR B C 1
ATOM 3105 O O . THR B 1 77 ? 23.562 -33.656 9.305 1 52.75 77 THR B O 1
ATOM 3108 N N . ASP B 1 78 ? 22.609 -32.031 8.125 1 60.62 78 ASP B N 1
ATOM 3109 C CA . ASP B 1 78 ? 21.328 -32.281 8.766 1 60.62 78 ASP B CA 1
ATOM 3110 C C . ASP B 1 78 ? 20.188 -32.281 7.742 1 60.62 78 ASP B C 1
ATOM 3112 O O . ASP B 1 78 ? 19.609 -31.234 7.438 1 60.62 78 ASP B O 1
ATOM 3116 N N . PRO B 1 79 ? 20 -33.406 7.074 1 62.94 79 PRO B N 1
ATOM 3117 C CA . PRO B 1 79 ? 18.953 -33.5 6.062 1 62.94 79 PRO B CA 1
ATOM 3118 C C . PRO B 1 79 ? 17.562 -33.188 6.609 1 62.94 79 PRO B C 1
ATOM 3120 O O . PRO B 1 79 ? 16.594 -33.094 5.848 1 62.94 79 PRO B O 1
ATOM 3123 N N . GLY B 1 80 ? 17.516 -32.875 7.82 1 69.06 80 GLY B N 1
ATOM 3124 C CA . GLY B 1 80 ? 16.203 -32.75 8.438 1 69.06 80 GLY B CA 1
ATOM 3125 C C . GLY B 1 80 ? 15.352 -34 8.344 1 69.06 80 GLY B C 1
ATOM 3126 O O . GLY B 1 80 ? 15.828 -35.094 8.602 1 69.06 80 GLY B O 1
ATOM 3127 N N . ASP B 1 81 ? 14.102 -33.875 7.992 1 80.75 81 ASP B N 1
ATOM 3128 C CA . ASP B 1 81 ? 13.125 -34.969 8.062 1 80.75 81 ASP B CA 1
ATOM 3129 C C . ASP B 1 81 ? 12.984 -35.656 6.715 1 80.75 81 ASP B C 1
ATOM 3131 O O . ASP B 1 81 ? 12.094 -36.5 6.539 1 80.75 81 ASP B O 1
ATOM 3135 N N . TRP B 1 82 ? 13.875 -35.375 5.73 1 92.38 82 TRP B N 1
ATOM 3136 C CA . TRP B 1 82 ? 13.641 -35.938 4.406 1 92.38 82 TRP B CA 1
ATOM 3137 C C . TRP B 1 82 ? 14.508 -37.188 4.188 1 92.38 82 TRP B C 1
ATOM 3139 O O . TRP B 1 82 ? 15.656 -37.219 4.625 1 92.38 82 TRP B O 1
ATOM 3149 N N . ARG B 1 83 ? 13.977 -38.125 3.5 1 93.94 83 ARG B N 1
ATOM 3150 C CA . ARG B 1 83 ? 14.656 -39.344 3.133 1 93.94 83 ARG B CA 1
ATOM 3151 C C . ARG B 1 83 ? 14.43 -39.688 1.663 1 93.94 83 ARG B C 1
ATOM 3153 O O . ARG B 1 83 ? 13.391 -39.344 1.099 1 93.94 83 ARG B O 1
ATOM 3160 N N . VAL B 1 84 ? 15.477 -40.312 1.193 1 95.25 84 VAL B N 1
ATOM 3161 C CA . VAL B 1 84 ? 15.289 -40.844 -0.157 1 95.25 84 VAL B CA 1
ATOM 3162 C C . VAL B 1 84 ? 14.039 -41.719 -0.209 1 95.25 84 VAL B C 1
ATOM 3164 O O . VAL B 1 84 ? 13.82 -42.562 0.673 1 95.25 84 VAL B O 1
ATOM 3167 N N . GLY B 1 85 ? 13.18 -41.469 -1.205 1 97.06 85 GLY B N 1
ATOM 3168 C CA . GLY B 1 85 ? 11.945 -42.219 -1.338 1 97.06 85 GLY B CA 1
ATOM 3169 C C . GLY B 1 85 ? 10.727 -41.469 -0.855 1 97.06 85 GLY B C 1
ATOM 3170 O O . GLY B 1 85 ? 9.594 -41.844 -1.169 1 97.06 85 GLY B O 1
ATOM 3171 N N . ASP B 1 86 ? 10.906 -40.438 -0.035 1 97.69 86 ASP B N 1
ATOM 3172 C CA . ASP B 1 86 ? 9.781 -39.625 0.418 1 97.69 86 ASP B CA 1
ATOM 3173 C C . ASP B 1 86 ? 8.992 -39.062 -0.766 1 97.69 86 ASP B C 1
ATOM 3175 O O . ASP B 1 86 ? 9.586 -38.594 -1.75 1 97.69 86 ASP B O 1
ATOM 3179 N N . GLU B 1 87 ? 7.637 -39.125 -0.732 1 98.69 87 GLU B N 1
ATOM 3180 C CA . GLU B 1 87 ? 6.766 -38.5 -1.715 1 98.69 87 GLU B CA 1
ATOM 3181 C C . GLU B 1 87 ? 6.508 -37.031 -1.359 1 98.69 87 GLU B C 1
ATOM 3183 O O . GLU B 1 87 ? 6.031 -36.719 -0.263 1 98.69 87 GLU B O 1
ATOM 3188 N N . VAL B 1 88 ? 6.82 -36.125 -2.283 1 98.69 88 VAL B N 1
ATOM 3189 C CA . VAL B 1 88 ? 6.84 -34.719 -1.946 1 98.69 88 VAL B CA 1
ATOM 3190 C C . VAL B 1 88 ? 6.254 -33.906 -3.1 1 98.69 88 VAL B C 1
ATOM 3192 O O . VAL B 1 88 ? 6.051 -34.438 -4.195 1 98.69 88 VAL B O 1
ATOM 3195 N N . PHE B 1 89 ? 5.895 -32.75 -2.893 1 98.88 89 PHE B N 1
ATOM 3196 C CA . PHE B 1 89 ? 5.641 -31.703 -3.865 1 98.88 89 PHE B CA 1
ATOM 3197 C C . PHE B 1 89 ? 6.199 -30.375 -3.377 1 98.88 89 PHE B C 1
ATOM 3199 O O . PHE B 1 89 ? 6.594 -30.234 -2.217 1 98.88 89 PHE B O 1
ATOM 3206 N N . GLY B 1 90 ? 6.359 -29.438 -4.258 1 98.75 90 GLY B N 1
ATOM 3207 C CA . GLY B 1 90 ? 7 -28.188 -3.848 1 98.75 90 GLY B CA 1
ATOM 3208 C C . GLY B 1 90 ? 7.074 -27.156 -4.961 1 98.75 90 GLY B C 1
ATOM 3209 O O . GLY B 1 90 ? 6.512 -27.359 -6.039 1 98.75 90 GLY B O 1
ATOM 3210 N N . LEU B 1 91 ? 7.664 -26.031 -4.641 1 98.81 91 LEU B N 1
ATOM 3211 C CA . LEU B 1 91 ? 7.844 -24.875 -5.504 1 98.81 91 LEU B CA 1
ATOM 3212 C C . LEU B 1 91 ? 9.32 -24.578 -5.719 1 98.81 91 LEU B C 1
ATOM 3214 O O . LEU B 1 91 ? 10.117 -24.672 -4.781 1 98.81 91 LEU B O 1
ATOM 3218 N N . VAL B 1 92 ? 9.672 -24.281 -6.922 1 98.44 92 VAL B N 1
ATOM 3219 C CA . VAL B 1 92 ? 11.039 -23.938 -7.297 1 98.44 92 VAL B CA 1
ATOM 3220 C C . VAL B 1 92 ? 11.031 -22.672 -8.148 1 98.44 92 VAL B C 1
ATOM 3222 O O . VAL B 1 92 ? 9.977 -22.219 -8.602 1 98.44 92 VAL B O 1
ATOM 3225 N N . TYR B 1 93 ? 12.203 -22.094 -8.336 1 97.94 93 TYR B N 1
ATOM 3226 C CA . TYR B 1 93 ? 12.328 -20.922 -9.195 1 97.94 93 TYR B CA 1
ATOM 3227 C C . TYR B 1 93 ? 12.203 -21.297 -10.664 1 97.94 93 TYR B C 1
ATOM 3229 O O . TYR B 1 93 ? 11.891 -20.453 -11.508 1 97.94 93 TYR B O 1
ATOM 3237 N N . GLY B 1 94 ? 12.523 -22.531 -11.008 1 97.81 94 GLY B N 1
ATOM 3238 C CA . GLY B 1 94 ? 12.523 -23.109 -12.336 1 97.81 94 GLY B CA 1
ATOM 3239 C C . GLY B 1 94 ? 13.078 -24.516 -12.375 1 97.81 94 GLY B C 1
ATOM 3240 O O . GLY B 1 94 ? 13.688 -24.984 -11.406 1 97.81 94 GLY B O 1
ATOM 3241 N N . GLY B 1 95 ? 12.773 -25.25 -13.477 1 97.94 95 GLY B N 1
ATOM 3242 C CA . GLY B 1 95 ? 13.414 -26.547 -13.664 1 97.94 95 GLY B CA 1
ATOM 3243 C C . GLY B 1 95 ? 12.453 -27.719 -13.516 1 97.94 95 GLY B C 1
ATOM 3244 O O . GLY B 1 95 ? 12.836 -28.859 -13.734 1 97.94 95 GLY B O 1
ATOM 3245 N N . ALA B 1 96 ? 11.195 -27.438 -13.258 1 98.75 96 ALA B N 1
ATOM 3246 C CA . ALA B 1 96 ? 10.258 -28.516 -12.938 1 98.75 96 ALA B CA 1
ATOM 3247 C C . ALA B 1 96 ? 9.898 -29.328 -14.18 1 98.75 96 ALA B C 1
ATOM 3249 O O . ALA B 1 96 ? 9.461 -30.469 -14.078 1 98.75 96 ALA B O 1
ATOM 3250 N N . TYR B 1 97 ? 10.023 -28.688 -15.344 1 98.88 97 TYR B N 1
ATOM 3251 C CA . TYR B 1 97 ? 9.75 -29.391 -16.594 1 98.88 97 TYR B CA 1
ATOM 3252 C C . TYR B 1 97 ? 10.875 -30.359 -16.922 1 98.88 97 TYR B C 1
ATOM 3254 O O . TYR B 1 97 ? 11.484 -30.266 -18 1 98.88 97 TYR B O 1
ATOM 3262 N N . ALA B 1 98 ? 11.156 -31.359 -16.031 1 98.81 98 ALA B N 1
ATOM 3263 C CA . ALA B 1 98 ? 12.273 -32.281 -16.203 1 98.81 98 ALA B CA 1
ATOM 3264 C C . ALA B 1 98 ? 12.055 -33.562 -15.383 1 98.81 98 ALA B C 1
ATOM 3266 O O . ALA B 1 98 ? 11.141 -33.625 -14.547 1 98.81 98 ALA B O 1
ATOM 3267 N N . GLU B 1 99 ? 12.867 -34.531 -15.656 1 98.81 99 GLU B N 1
ATOM 3268 C CA . GLU B 1 99 ? 12.805 -35.781 -14.914 1 98.81 99 GLU B CA 1
ATOM 3269 C C . GLU B 1 99 ? 13.25 -35.594 -13.469 1 98.81 99 GLU B C 1
ATOM 3271 O O . GLU B 1 99 ? 12.781 -36.281 -12.57 1 98.81 99 GLU B O 1
ATOM 3276 N N . TYR B 1 100 ? 14.188 -34.625 -13.281 1 98.56 100 TYR B N 1
ATOM 3277 C CA . TYR B 1 100 ? 14.688 -34.312 -11.945 1 98.56 100 TYR B CA 1
ATOM 3278 C C . TYR B 1 100 ? 14.711 -32.781 -11.734 1 98.56 100 TYR B C 1
ATOM 3280 O O . TYR B 1 100 ? 14.969 -32.031 -12.672 1 98.56 100 TYR B O 1
ATOM 3288 N N . VAL B 1 101 ? 14.547 -32.375 -10.523 1 98.31 101 VAL B N 1
ATOM 3289 C CA . VAL B 1 101 ? 14.617 -30.969 -10.172 1 98.31 101 VAL B CA 1
ATOM 3290 C C . VAL B 1 101 ? 15.281 -30.812 -8.805 1 98.31 101 VAL B C 1
ATOM 3292 O O . VAL B 1 101 ? 15.047 -31.609 -7.898 1 98.31 101 VAL B O 1
ATOM 3295 N N . ARG B 1 102 ? 16.188 -29.938 -8.68 1 96.25 102 ARG B N 1
ATOM 3296 C CA . ARG B 1 102 ? 16.75 -29.609 -7.375 1 96.25 102 ARG B CA 1
ATOM 3297 C C . ARG B 1 102 ? 15.891 -28.562 -6.668 1 96.25 102 ARG B C 1
ATOM 3299 O O . ARG B 1 102 ? 15.352 -27.641 -7.305 1 96.25 102 ARG B O 1
ATOM 3306 N N . VAL B 1 103 ? 15.703 -28.688 -5.41 1 96.44 103 VAL B N 1
ATOM 3307 C CA . VAL B 1 103 ? 14.82 -27.828 -4.633 1 96.44 103 VAL B CA 1
ATOM 3308 C C . VAL B 1 103 ? 15.375 -27.656 -3.219 1 96.44 103 VAL B C 1
ATOM 3310 O O . VAL B 1 103 ? 15.945 -28.594 -2.652 1 96.44 103 VAL B O 1
ATOM 3313 N N . SER B 1 104 ? 15.242 -26.438 -2.68 1 95.06 104 SER B N 1
ATOM 3314 C CA . SER B 1 104 ? 15.531 -26.266 -1.26 1 95.06 104 SER B CA 1
ATOM 3315 C C . SER B 1 104 ? 14.695 -27.219 -0.412 1 95.06 104 SER B C 1
ATOM 3317 O O . SER B 1 104 ? 13.477 -27.328 -0.6 1 95.06 104 SER B O 1
ATOM 3319 N N . ARG B 1 105 ? 15.297 -27.859 0.521 1 93.94 105 ARG B N 1
ATOM 3320 C CA . ARG B 1 105 ? 14.562 -28.781 1.381 1 93.94 105 ARG B CA 1
ATOM 3321 C C . ARG B 1 105 ? 13.438 -28.062 2.127 1 93.94 105 ARG B C 1
ATOM 3323 O O . ARG B 1 105 ? 12.438 -28.688 2.486 1 93.94 105 ARG B O 1
ATOM 3330 N N . HIS B 1 106 ? 13.547 -26.688 2.303 1 95.19 106 HIS B N 1
ATOM 3331 C CA . HIS B 1 106 ? 12.57 -25.906 3.047 1 95.19 106 HIS B CA 1
ATOM 3332 C C . HIS B 1 106 ? 11.344 -25.609 2.195 1 95.19 106 HIS B C 1
ATOM 3334 O O . HIS B 1 106 ? 10.32 -25.156 2.715 1 95.19 106 HIS B O 1
ATOM 3340 N N . MET B 1 107 ? 11.414 -25.906 0.902 1 97.5 107 MET B N 1
ATOM 3341 C CA . MET B 1 107 ? 10.289 -25.625 0.009 1 97.5 107 MET B CA 1
ATOM 3342 C C . MET B 1 107 ? 9.523 -26.906 -0.31 1 97.5 107 MET B C 1
ATOM 3344 O O . MET B 1 107 ? 8.547 -26.875 -1.059 1 97.5 107 MET B O 1
ATOM 3348 N N . LEU B 1 108 ? 9.938 -28 0.29 1 97.25 108 LEU B N 1
ATOM 3349 C CA . LEU B 1 108 ? 9.258 -29.281 0.101 1 97.25 108 LEU B CA 1
ATOM 3350 C C . LEU B 1 108 ? 8.094 -29.422 1.077 1 97.25 108 LEU B C 1
ATOM 3352 O O . LEU B 1 108 ? 8.164 -28.953 2.213 1 97.25 108 LEU B O 1
ATOM 3356 N N . ILE B 1 109 ? 7.109 -30.062 0.615 1 98.44 109 ILE B N 1
ATOM 3357 C CA . ILE B 1 109 ? 5.965 -30.484 1.416 1 98.44 109 ILE B CA 1
ATOM 3358 C C . ILE B 1 109 ? 5.73 -31.984 1.244 1 98.44 109 ILE B C 1
ATOM 3360 O O . ILE B 1 109 ? 5.789 -32.5 0.127 1 98.44 109 ILE B O 1
ATOM 3364 N N . LYS B 1 110 ? 5.508 -32.625 2.311 1 97.94 110 LYS B N 1
ATOM 3365 C CA . LYS B 1 110 ? 5.195 -34.062 2.225 1 97.94 110 LYS B CA 1
ATOM 3366 C C . LYS B 1 110 ? 3.867 -34.281 1.509 1 97.94 110 LYS B C 1
ATOM 3368 O O . LYS B 1 110 ? 2.875 -33.625 1.802 1 97.94 110 LYS B O 1
ATOM 3373 N N . LYS B 1 111 ? 3.848 -35.156 0.625 1 98.5 111 LYS B N 1
ATOM 3374 C CA . LYS B 1 111 ? 2.611 -35.5 -0.079 1 98.5 111 LYS B CA 1
ATOM 3375 C C . LYS B 1 111 ? 1.751 -36.438 0.743 1 98.5 111 LYS B C 1
ATOM 3377 O O . LYS B 1 111 ? 2.217 -37.531 1.157 1 98.5 111 LYS B O 1
ATOM 3382 N N . PRO B 1 112 ? 0.532 -36.094 1.003 1 98 112 PRO B N 1
ATOM 3383 C CA . PRO B 1 112 ? -0.352 -37.094 1.596 1 98 112 PRO B CA 1
ATOM 3384 C C . PRO B 1 112 ? -0.458 -38.375 0.748 1 98 112 PRO B C 1
ATOM 3386 O O . PRO B 1 112 ? -0.495 -38.281 -0.483 1 98 112 PRO B O 1
ATOM 3389 N N . ALA B 1 113 ? -0.577 -39.469 1.35 1 96.31 113 ALA B N 1
ATOM 3390 C CA . ALA B 1 113 ? -0.482 -40.781 0.687 1 96.31 113 ALA B CA 1
ATOM 3391 C C . ALA B 1 113 ? -1.634 -40.969 -0.295 1 96.31 113 ALA B C 1
ATOM 3393 O O . ALA B 1 113 ? -1.472 -41.625 -1.327 1 96.31 113 ALA B O 1
ATOM 3394 N N . ASN B 1 114 ? -2.715 -40.375 0.023 1 96.56 114 ASN B N 1
ATOM 3395 C CA . ASN B 1 114 ? -3.898 -40.625 -0.793 1 96.56 114 ASN B CA 1
ATOM 3396 C C . ASN B 1 114 ? -3.98 -39.656 -1.972 1 96.56 114 ASN B C 1
ATOM 3398 O O . ASN B 1 114 ? -4.91 -39.75 -2.775 1 96.56 114 ASN B O 1
ATOM 3402 N N . TRP B 1 115 ? -3.057 -38.75 -2.111 1 98.44 115 TRP B N 1
ATOM 3403 C CA . TRP B 1 115 ? -3.08 -37.812 -3.223 1 98.44 115 TRP B CA 1
ATOM 3404 C C . TRP B 1 115 ? -2.418 -38.406 -4.461 1 98.44 115 TRP B C 1
ATOM 3406 O O . TRP B 1 115 ? -1.409 -39.125 -4.352 1 98.44 115 TRP B O 1
ATOM 3416 N N . SER B 1 116 ? -3.035 -38.188 -5.609 1 98.75 116 SER B N 1
ATOM 3417 C CA . SER B 1 116 ? -2.33 -38.438 -6.859 1 98.75 116 SER B CA 1
ATOM 3418 C C . SER B 1 116 ? -1.186 -37.469 -7.07 1 98.75 116 SER B C 1
ATOM 3420 O O . SER B 1 116 ? -1.131 -36.406 -6.418 1 98.75 116 SER B O 1
ATOM 3422 N N . TRP B 1 117 ? -0.231 -37.812 -7.922 1 98.81 117 TRP B N 1
ATOM 3423 C CA . TRP B 1 117 ? 0.886 -36.938 -8.258 1 98.81 117 TRP B CA 1
ATOM 3424 C C . TRP B 1 117 ? 0.391 -35.656 -8.914 1 98.81 117 TRP B C 1
ATOM 3426 O O . TRP B 1 117 ? 0.897 -34.562 -8.625 1 98.81 117 TRP B O 1
ATOM 3436 N N . GLU B 1 118 ? -0.62 -35.781 -9.805 1 98.69 118 GLU B N 1
ATOM 3437 C CA . GLU B 1 118 ? -1.155 -34.625 -10.508 1 98.69 118 GLU B CA 1
ATOM 3438 C C . GLU B 1 118 ? -1.833 -33.656 -9.539 1 98.69 118 GLU B C 1
ATOM 3440 O O . GLU B 1 118 ? -1.686 -32.438 -9.664 1 98.69 118 GLU B O 1
ATOM 3445 N N . HIS B 1 119 ? -2.543 -34.219 -8.562 1 98.62 119 HIS B N 1
ATOM 3446 C CA . HIS B 1 119 ? -3.191 -33.406 -7.551 1 98.62 119 HIS B CA 1
ATOM 3447 C C . HIS B 1 119 ? -2.168 -32.594 -6.754 1 98.62 119 HIS B C 1
ATOM 3449 O O . HIS B 1 119 ? -2.324 -31.391 -6.566 1 98.62 119 HIS B O 1
ATOM 3455 N N . ALA B 1 120 ? -1.146 -33.25 -6.332 1 98.88 120 ALA B N 1
ATOM 3456 C CA . ALA B 1 120 ? -0.118 -32.594 -5.52 1 98.88 120 ALA B CA 1
ATOM 3457 C C . ALA B 1 120 ? 0.618 -31.531 -6.312 1 98.88 120 ALA B C 1
ATOM 3459 O O . ALA B 1 120 ? 0.865 -30.438 -5.801 1 98.88 120 ALA B O 1
ATOM 3460 N N . ALA B 1 121 ? 0.919 -31.781 -7.574 1 98.88 121 ALA B N 1
ATOM 3461 C CA . ALA B 1 121 ? 1.685 -30.859 -8.414 1 98.88 121 ALA B CA 1
ATOM 3462 C C . ALA B 1 121 ? 0.876 -29.609 -8.734 1 98.88 121 ALA B C 1
ATOM 3464 O O . ALA B 1 121 ? 1.438 -28.594 -9.141 1 98.88 121 ALA B O 1
ATOM 3465 N N . ALA B 1 122 ? -0.448 -29.703 -8.586 1 98.75 122 ALA B N 1
ATOM 3466 C CA . ALA B 1 122 ? -1.351 -28.625 -8.969 1 98.75 122 ALA B CA 1
ATOM 3467 C C . ALA B 1 122 ? -1.469 -27.578 -7.855 1 98.75 122 ALA B C 1
ATOM 3469 O O . ALA B 1 122 ? -2.117 -26.547 -8.031 1 98.75 122 ALA B O 1
ATOM 3470 N N . ILE B 1 123 ? -0.756 -27.703 -6.742 1 98.81 123 ILE B N 1
ATOM 3471 C CA . ILE B 1 123 ? -1.086 -26.938 -5.543 1 98.81 123 ILE B CA 1
ATOM 3472 C C . ILE B 1 123 ? -0.06 -25.828 -5.344 1 98.81 123 ILE B C 1
ATOM 3474 O O . ILE B 1 123 ? -0.425 -24.672 -5.117 1 98.81 123 ILE B O 1
ATOM 3478 N N . PRO B 1 124 ? 1.245 -26.047 -5.371 1 98.81 124 PRO B N 1
ATOM 3479 C CA . PRO B 1 124 ? 2.229 -25.125 -4.773 1 98.81 124 PRO B CA 1
ATOM 3480 C C . PRO B 1 124 ? 2.117 -23.703 -5.316 1 98.81 124 PRO B C 1
ATOM 3482 O O . PRO B 1 124 ? 1.835 -22.781 -4.559 1 98.81 124 PRO B O 1
ATOM 3485 N N . GLU B 1 125 ? 2.234 -23.531 -6.613 1 98.69 125 GLU B N 1
ATOM 3486 C CA . GLU B 1 125 ? 2.352 -22.188 -7.172 1 98.69 125 GLU B CA 1
ATOM 3487 C C . GLU B 1 125 ? 1.083 -21.375 -6.926 1 98.69 125 GLU B C 1
ATOM 3489 O O . GLU B 1 125 ? 1.145 -20.266 -6.398 1 98.69 125 GLU B O 1
ATOM 3494 N N . THR B 1 126 ? -0.093 -21.906 -7.215 1 98.19 126 THR B N 1
ATOM 3495 C CA . THR B 1 126 ? -1.331 -21.141 -7.191 1 98.19 126 THR B CA 1
ATOM 3496 C C . THR B 1 126 ? -1.777 -20.875 -5.758 1 98.19 126 THR B C 1
ATOM 3498 O O . THR B 1 126 ? -2.199 -19.75 -5.43 1 98.19 126 THR B O 1
ATOM 3501 N N . TRP B 1 127 ? -1.639 -21.891 -4.879 1 98.81 127 TRP B N 1
ATOM 3502 C CA . TRP B 1 127 ? -2.109 -21.719 -3.508 1 98.81 127 TRP B CA 1
ATOM 3503 C C . TRP B 1 127 ? -1.139 -20.859 -2.701 1 98.81 127 TRP B C 1
ATOM 3505 O O . TRP B 1 127 ? -1.555 -20.078 -1.845 1 98.81 127 TRP B O 1
ATOM 3515 N N . ILE B 1 128 ? 0.166 -21 -2.973 1 98.94 128 ILE B N 1
ATOM 3516 C CA . ILE B 1 128 ? 1.135 -20.125 -2.32 1 98.94 128 ILE B CA 1
ATOM 3517 C C . ILE B 1 128 ? 0.936 -18.688 -2.793 1 98.94 128 ILE B C 1
ATOM 3519 O O . ILE B 1 128 ? 0.935 -17.766 -1.985 1 98.94 128 ILE B O 1
ATOM 3523 N N . THR B 1 129 ? 0.691 -18.484 -4.07 1 98.88 129 THR B N 1
ATOM 3524 C CA . THR B 1 129 ? 0.458 -17.156 -4.629 1 98.88 129 THR B CA 1
ATOM 3525 C C . THR B 1 129 ? -0.813 -16.531 -4.047 1 98.88 129 THR B C 1
ATOM 3527 O O . THR B 1 129 ? -0.819 -15.375 -3.646 1 98.88 129 THR B O 1
ATOM 3530 N N . ALA B 1 130 ? -1.903 -17.297 -4.016 1 98.88 130 ALA B N 1
ATOM 3531 C CA . ALA B 1 130 ? -3.164 -16.812 -3.471 1 98.88 130 ALA B CA 1
ATOM 3532 C C . ALA B 1 130 ? -3.021 -16.469 -1.991 1 98.88 130 ALA B C 1
ATOM 3534 O O . ALA B 1 130 ? -3.545 -15.445 -1.533 1 98.88 130 ALA B O 1
ATOM 3535 N N . THR B 1 131 ? -2.314 -17.359 -1.269 1 98.88 131 THR B N 1
ATOM 3536 C CA . THR B 1 131 ? -2.062 -17.109 0.147 1 98.88 131 THR B CA 1
ATOM 3537 C C . THR B 1 131 ? -1.256 -15.82 0.335 1 98.88 131 THR B C 1
ATOM 3539 O O . THR B 1 131 ? -1.573 -15 1.201 1 98.88 131 THR B O 1
ATOM 3542 N N . GLN B 1 132 ? -0.259 -15.695 -0.473 1 98.88 132 GLN B N 1
ATOM 3543 C CA . GLN B 1 132 ? 0.548 -14.484 -0.422 1 98.88 132 GLN B CA 1
ATOM 3544 C C . GLN B 1 132 ? -0.313 -13.242 -0.64 1 98.88 132 GLN B C 1
ATOM 3546 O O . GLN B 1 132 ? -0.268 -12.297 0.156 1 98.88 132 GLN B O 1
ATOM 3551 N N . ALA B 1 133 ? -1.078 -13.227 -1.675 1 98.88 133 ALA B N 1
ATOM 3552 C CA . ALA B 1 133 ? -1.869 -12.062 -2.062 1 98.88 133 ALA B CA 1
ATOM 3553 C C . ALA B 1 133 ? -2.885 -11.711 -0.982 1 98.88 133 ALA B C 1
ATOM 3555 O O . ALA B 1 133 ? -2.977 -10.547 -0.565 1 98.88 133 ALA B O 1
ATOM 3556 N N . LEU B 1 134 ? -3.613 -12.703 -0.489 1 98.94 134 LEU B N 1
ATOM 3557 C CA . LEU B 1 134 ? -4.738 -12.477 0.41 1 98.94 134 LEU B CA 1
ATOM 3558 C C . LEU B 1 134 ? -4.254 -12.156 1.82 1 98.94 134 LEU B C 1
ATOM 3560 O O . LEU B 1 134 ? -4.73 -11.203 2.445 1 98.94 134 LEU B O 1
ATOM 3564 N N . HIS B 1 135 ? -3.295 -12.945 2.285 1 98.62 135 HIS B N 1
ATOM 3565 C CA . HIS B 1 135 ? -2.961 -12.875 3.705 1 98.62 135 HIS B CA 1
ATOM 3566 C C . HIS B 1 135 ? -1.712 -12.031 3.936 1 98.62 135 HIS B C 1
ATOM 3568 O O . HIS B 1 135 ? -1.685 -11.188 4.836 1 98.62 135 HIS B O 1
ATOM 3574 N N . SER B 1 136 ? -0.674 -12.227 3.154 1 98.31 136 SER B N 1
ATOM 3575 C CA . SER B 1 136 ? 0.598 -11.57 3.428 1 98.31 136 SER B CA 1
ATOM 3576 C C . SER B 1 136 ? 0.604 -10.141 2.893 1 98.31 136 SER B C 1
ATOM 3578 O O . SER B 1 136 ? 1.156 -9.234 3.523 1 98.31 136 SER B O 1
ATOM 3580 N N . VAL B 1 137 ? -0.03 -9.922 1.729 1 98.75 137 VAL B N 1
ATOM 3581 C CA . VAL B 1 137 ? 0.039 -8.609 1.083 1 98.75 137 VAL B CA 1
ATOM 3582 C C . VAL B 1 137 ? -1.204 -7.797 1.43 1 98.75 137 VAL B C 1
ATOM 3584 O O . VAL B 1 137 ? -1.102 -6.707 1.997 1 98.75 137 VAL B O 1
ATOM 3587 N N . ALA B 1 138 ? -2.395 -8.336 1.199 1 98.88 138 ALA B N 1
ATOM 3588 C CA . ALA B 1 138 ? -3.635 -7.602 1.44 1 98.88 138 ALA B CA 1
ATOM 3589 C C . ALA B 1 138 ? -3.971 -7.57 2.93 1 98.88 138 ALA B C 1
ATOM 3591 O O . ALA B 1 138 ? -4.785 -6.754 3.369 1 98.88 138 ALA B O 1
ATOM 3592 N N . LYS B 1 139 ? -3.393 -8.562 3.715 1 98.62 139 LYS B N 1
ATOM 3593 C CA . LYS B 1 139 ? -3.639 -8.656 5.152 1 98.62 139 LYS B CA 1
ATOM 3594 C C . LYS B 1 139 ? -5.133 -8.711 5.453 1 98.62 139 LYS B C 1
ATOM 3596 O O . LYS B 1 139 ? -5.625 -7.98 6.316 1 98.62 139 LYS B O 1
ATOM 3601 N N . PHE B 1 140 ? -5.797 -9.547 4.707 1 98.75 140 PHE B N 1
ATOM 3602 C CA . PHE B 1 140 ? -7.234 -9.758 4.805 1 98.75 140 PHE B CA 1
ATOM 3603 C C . PHE B 1 140 ? -7.648 -10.016 6.246 1 98.75 140 PHE B C 1
ATOM 3605 O O . PHE B 1 140 ? -6.926 -10.672 6.996 1 98.75 140 PHE B O 1
ATOM 3612 N N . GLN B 1 141 ? -8.836 -9.484 6.625 1 98.75 141 GLN B N 1
ATOM 3613 C CA . GLN B 1 141 ? -9.461 -9.75 7.914 1 98.75 141 GLN B CA 1
ATOM 3614 C C . GLN B 1 141 ? -10.852 -10.344 7.742 1 98.75 141 GLN B C 1
ATOM 3616 O O . GLN B 1 141 ? -11.57 -9.992 6.805 1 98.75 141 GLN B O 1
ATOM 3621 N N . PRO B 1 142 ? -11.211 -11.289 8.68 1 98.69 142 PRO B N 1
ATOM 3622 C CA . PRO B 1 142 ? -12.57 -11.82 8.609 1 98.69 142 PRO B CA 1
ATOM 3623 C C . PRO B 1 142 ? -13.633 -10.727 8.578 1 98.69 142 PRO B C 1
ATOM 3625 O O . PRO B 1 142 ? -13.492 -9.703 9.242 1 98.69 142 PRO B O 1
ATOM 3628 N N . GLY B 1 143 ? -14.672 -10.93 7.77 1 98.69 143 GLY B N 1
ATOM 3629 C CA . GLY B 1 143 ? -15.75 -9.969 7.656 1 98.69 143 GLY B CA 1
ATOM 3630 C C . GLY B 1 143 ? -15.602 -9.039 6.465 1 98.69 143 GLY B C 1
ATOM 3631 O O . GLY B 1 143 ? -16.562 -8.367 6.066 1 98.69 143 GLY B O 1
ATOM 3632 N N . GLU B 1 144 ? -14.445 -8.977 5.848 1 98.81 144 GLU B N 1
ATOM 3633 C CA . GLU B 1 144 ? -14.188 -8.109 4.703 1 98.81 144 GLU B CA 1
ATOM 3634 C C . GLU B 1 144 ? -14.766 -8.695 3.42 1 98.81 144 GLU B C 1
ATOM 3636 O O . GLU B 1 144 ? -14.969 -9.914 3.324 1 98.81 144 GLU B O 1
ATOM 3641 N N . LYS B 1 145 ? -15.094 -7.848 2.48 1 98.88 145 LYS B N 1
ATOM 3642 C CA . LYS B 1 145 ? -15.492 -8.234 1.13 1 98.88 145 LYS B CA 1
ATOM 3643 C C . LYS B 1 145 ? -14.289 -8.297 0.195 1 98.88 145 LYS B C 1
ATOM 3645 O O . LYS B 1 145 ? -13.422 -7.422 0.234 1 98.88 145 LYS B O 1
ATOM 3650 N N . VAL B 1 146 ? -14.258 -9.336 -0.654 1 98.88 146 VAL B N 1
ATOM 3651 C CA . VAL B 1 146 ? -13.102 -9.555 -1.514 1 98.88 146 VAL B CA 1
ATOM 3652 C C . VAL B 1 146 ? -13.555 -9.711 -2.965 1 98.88 146 VAL B C 1
ATOM 3654 O O . VAL B 1 146 ? -14.578 -10.336 -3.236 1 98.88 146 VAL B O 1
ATOM 3657 N N . LEU B 1 147 ? -12.82 -9.117 -3.873 1 98.94 147 LEU B N 1
ATOM 3658 C CA . LEU B 1 147 ? -13 -9.312 -5.309 1 98.94 147 LEU B CA 1
ATOM 3659 C C . LEU B 1 147 ? -11.758 -9.945 -5.934 1 98.94 147 LEU B C 1
ATOM 3661 O O . LEU B 1 147 ? -10.672 -9.359 -5.891 1 98.94 147 LEU B O 1
ATOM 3665 N N . TRP B 1 148 ? -11.875 -11.148 -6.465 1 98.88 148 TRP B N 1
ATOM 3666 C CA . TRP B 1 148 ? -10.844 -11.828 -7.242 1 98.88 148 TRP B CA 1
ATOM 3667 C C . TRP B 1 148 ? -11.141 -11.734 -8.734 1 98.88 148 TRP B C 1
ATOM 3669 O O . TRP B 1 148 ? -12.023 -12.43 -9.242 1 98.88 148 TRP B O 1
ATOM 3679 N N . HIS B 1 149 ? -10.414 -10.906 -9.414 1 98.62 149 HIS B N 1
ATOM 3680 C CA . HIS B 1 149 ? -10.586 -10.883 -10.867 1 98.62 149 HIS B CA 1
ATOM 3681 C C . HIS B 1 149 ? -10.039 -12.156 -11.5 1 98.62 149 HIS B C 1
ATOM 3683 O O . HIS B 1 149 ? -9.312 -12.914 -10.859 1 98.62 149 HIS B O 1
ATOM 3689 N N . ALA B 1 150 ? -10.438 -12.328 -12.852 1 96.75 150 ALA B N 1
ATOM 3690 C CA . ALA B 1 150 ? -10.047 -13.547 -13.555 1 96.75 150 ALA B CA 1
ATOM 3691 C C . ALA B 1 150 ? -10.375 -14.789 -12.734 1 96.75 150 ALA B C 1
ATOM 3693 O O . ALA B 1 150 ? -9.516 -15.648 -12.516 1 96.75 150 ALA B O 1
ATOM 3694 N N . GLY B 1 151 ? -11.609 -14.898 -12.359 1 97.12 151 GLY B N 1
ATOM 3695 C CA . GLY B 1 151 ? -12.078 -15.781 -11.305 1 97.12 151 GLY B CA 1
ATOM 3696 C C . GLY B 1 151 ? -11.852 -17.25 -11.609 1 97.12 151 GLY B C 1
ATOM 3697 O O . GLY B 1 151 ? -11.828 -18.078 -10.703 1 97.12 151 GLY B O 1
ATOM 3698 N N . ALA B 1 152 ? -11.703 -17.578 -12.883 1 95.31 152 ALA B N 1
ATOM 3699 C CA . ALA B 1 152 ? -11.547 -18.984 -13.242 1 95.31 152 ALA B CA 1
ATOM 3700 C C . ALA B 1 152 ? -10.07 -19.359 -13.344 1 95.31 152 ALA B C 1
ATOM 3702 O O . ALA B 1 152 ? -9.742 -20.516 -13.633 1 95.31 152 ALA B O 1
ATOM 3703 N N . SER B 1 153 ? -9.227 -18.375 -13.172 1 95.44 153 SER B N 1
ATOM 3704 C CA . SER B 1 153 ? -7.812 -18.734 -13.086 1 95.44 153 SER B CA 1
ATOM 3705 C C . SER B 1 153 ? -7.531 -19.609 -11.875 1 95.44 153 SER B C 1
ATOM 3707 O O . SER B 1 153 ? -8.242 -19.531 -10.867 1 95.44 153 SER B O 1
ATOM 3709 N N . SER B 1 154 ? -6.465 -20.406 -11.961 1 96.75 154 SER B N 1
ATOM 3710 C CA . SER B 1 154 ? -6.145 -21.312 -10.875 1 96.75 154 SER B CA 1
ATOM 3711 C C . SER B 1 154 ? -5.812 -20.562 -9.594 1 96.75 154 SER B C 1
ATOM 3713 O O . SER B 1 154 ? -6.145 -21 -8.492 1 96.75 154 SER B O 1
ATOM 3715 N N . VAL B 1 155 ? -5.168 -19.391 -9.703 1 98.06 155 VAL B N 1
ATOM 3716 C CA . VAL B 1 155 ? -4.848 -18.594 -8.523 1 98.06 155 VAL B CA 1
ATOM 3717 C C . VAL B 1 155 ? -6.133 -18.047 -7.898 1 98.06 155 VAL B C 1
ATOM 3719 O O . VAL B 1 155 ? -6.32 -18.141 -6.684 1 98.06 155 VAL B O 1
ATOM 3722 N N . SER B 1 156 ? -7.051 -17.562 -8.695 1 98.44 156 SER B N 1
ATOM 3723 C CA . SER B 1 156 ? -8.281 -16.984 -8.164 1 98.44 156 SER B CA 1
ATOM 3724 C C . SER B 1 156 ? -9.203 -18.062 -7.609 1 98.44 156 SER B C 1
ATOM 3726 O O . SER B 1 156 ? -9.922 -17.844 -6.633 1 98.44 156 SER B O 1
ATOM 3728 N N . LEU B 1 157 ? -9.188 -19.234 -8.258 1 98.5 157 LEU B N 1
ATOM 3729 C CA . LEU B 1 157 ? -9.953 -20.344 -7.691 1 98.5 157 LEU B CA 1
ATOM 3730 C C . LEU B 1 157 ? -9.461 -20.688 -6.293 1 98.5 157 LEU B C 1
ATOM 3732 O O . LEU B 1 157 ? -10.258 -20.891 -5.379 1 98.5 157 LEU B O 1
ATOM 3736 N N . ALA B 1 158 ? -8.141 -20.734 -6.117 1 98.75 158 ALA B N 1
ATOM 3737 C CA . ALA B 1 158 ? -7.57 -20.906 -4.785 1 98.75 158 ALA B CA 1
ATOM 3738 C C . ALA B 1 158 ? -7.945 -19.75 -3.871 1 98.75 158 ALA B C 1
ATOM 3740 O O . ALA B 1 158 ? -8.375 -19.953 -2.734 1 98.75 158 ALA B O 1
ATOM 3741 N N . GLY B 1 159 ? -7.844 -18.516 -4.379 1 98.88 159 GLY B N 1
ATOM 3742 C CA . GLY B 1 159 ? -8.102 -17.312 -3.605 1 98.88 159 GLY B CA 1
ATOM 3743 C C . GLY B 1 159 ? -9.539 -17.203 -3.127 1 98.88 159 GLY B C 1
ATOM 3744 O O . GLY B 1 159 ? -9.789 -16.812 -1.988 1 98.88 159 GLY B O 1
ATOM 3745 N N . ILE B 1 160 ? -10.492 -17.547 -4.012 1 98.88 160 ILE B N 1
ATOM 3746 C CA . ILE B 1 160 ? -11.906 -17.531 -3.66 1 98.88 160 ILE B CA 1
ATOM 3747 C C . ILE B 1 160 ? -12.141 -18.438 -2.453 1 98.88 160 ILE B C 1
ATOM 3749 O O . ILE B 1 160 ? -12.75 -18.016 -1.466 1 98.88 160 ILE B O 1
ATOM 3753 N N . GLN B 1 161 ? -11.625 -19.609 -2.506 1 98.88 161 GLN B N 1
ATOM 3754 C CA . GLN B 1 161 ? -11.836 -20.562 -1.432 1 98.88 161 GLN B CA 1
ATOM 3755 C C . GLN B 1 161 ? -11.133 -20.125 -0.151 1 98.88 161 GLN B C 1
ATOM 3757 O O . GLN B 1 161 ? -11.68 -20.266 0.944 1 98.88 161 GLN B O 1
ATOM 3762 N N . LEU B 1 162 ? -9.898 -19.594 -0.28 1 98.88 162 LEU B N 1
ATOM 3763 C CA . LEU B 1 162 ? -9.172 -19.078 0.879 1 98.88 162 LEU B CA 1
ATOM 3764 C C . LEU B 1 162 ? -9.938 -17.953 1.559 1 98.88 162 LEU B C 1
ATOM 3766 O O . LEU B 1 162 ? -9.992 -17.891 2.789 1 98.88 162 LEU B O 1
ATOM 3770 N N . ALA B 1 163 ? -10.477 -17.047 0.766 1 98.94 163 ALA B N 1
ATOM 3771 C CA . ALA B 1 163 ? -11.234 -15.93 1.311 1 98.94 163 ALA B CA 1
ATOM 3772 C C . ALA B 1 163 ? -12.445 -16.406 2.1 1 98.94 163 ALA B C 1
ATOM 3774 O O . ALA B 1 163 ? -12.703 -15.938 3.211 1 98.94 163 ALA B O 1
ATOM 3775 N N . VAL B 1 164 ? -13.172 -17.375 1.515 1 98.88 164 VAL B N 1
ATOM 3776 C CA . VAL B 1 164 ? -14.336 -17.938 2.189 1 98.88 164 VAL B CA 1
ATOM 3777 C C . VAL B 1 164 ? -13.906 -18.594 3.498 1 98.88 164 VAL B C 1
ATOM 3779 O O . VAL B 1 164 ? -14.492 -18.328 4.555 1 98.88 164 VAL B O 1
ATOM 3782 N N . ALA B 1 165 ? -12.883 -19.391 3.422 1 98.56 165 ALA B N 1
ATOM 3783 C CA . ALA B 1 165 ? -12.398 -20.125 4.59 1 98.56 165 ALA B CA 1
ATOM 3784 C C . ALA B 1 165 ? -11.938 -19.156 5.684 1 98.56 165 ALA B C 1
ATOM 3786 O O . ALA B 1 165 ? -12.031 -19.469 6.871 1 98.56 165 ALA B O 1
ATOM 3787 N N . ALA B 1 166 ? -11.477 -18.016 5.289 1 98.5 166 ALA B N 1
ATOM 3788 C CA . ALA B 1 166 ? -10.93 -17.047 6.234 1 98.5 166 ALA B CA 1
ATOM 3789 C C . ALA B 1 166 ? -12.023 -16.156 6.801 1 98.5 166 ALA B C 1
ATOM 3791 O O . ALA B 1 166 ? -11.766 -15.305 7.656 1 98.5 166 ALA B O 1
ATOM 3792 N N . GLY B 1 167 ? -13.219 -16.281 6.293 1 98.69 167 GLY B N 1
ATOM 3793 C CA . GLY B 1 167 ? -14.336 -15.586 6.91 1 98.69 167 GLY B CA 1
ATOM 3794 C C . GLY B 1 167 ? -14.773 -14.352 6.145 1 98.69 167 GLY B C 1
ATOM 3795 O O . GLY B 1 167 ? -15.328 -13.414 6.727 1 98.69 167 GLY B O 1
ATOM 3796 N N . ALA B 1 168 ? -14.578 -14.312 4.855 1 98.81 168 ALA B N 1
ATOM 3797 C CA . ALA B 1 168 ? -15.062 -13.195 4.043 1 98.81 168 ALA B CA 1
ATOM 3798 C C . ALA B 1 168 ? -16.578 -13.07 4.133 1 98.81 168 ALA B C 1
ATOM 3800 O O . ALA B 1 168 ? -17.297 -14.078 4.137 1 98.81 168 ALA B O 1
ATOM 3801 N N . SER B 1 169 ? -17.078 -11.812 4.223 1 98.69 169 SER B N 1
ATOM 3802 C CA . SER B 1 169 ? -18.531 -11.602 4.234 1 98.69 169 SER B CA 1
ATOM 3803 C C . SER B 1 169 ? -19.125 -11.742 2.834 1 98.69 169 SER B C 1
ATOM 3805 O O . SER B 1 169 ? -20.297 -12.086 2.684 1 98.69 169 SER B O 1
ATOM 3807 N N . ALA B 1 170 ? -18.297 -11.484 1.828 1 98.75 170 ALA B N 1
ATOM 3808 C CA . ALA B 1 170 ? -18.672 -11.688 0.429 1 98.75 170 ALA B CA 1
ATOM 3809 C C . ALA B 1 170 ? -17.422 -11.859 -0.441 1 98.75 170 ALA B C 1
ATOM 3811 O O . ALA B 1 170 ? -16.391 -11.242 -0.189 1 98.75 170 ALA B O 1
ATOM 3812 N N . VAL B 1 171 ? -17.531 -12.703 -1.398 1 98.88 171 VAL B N 1
ATOM 3813 C CA . VAL B 1 171 ? -16.484 -12.914 -2.395 1 98.88 171 VAL B CA 1
ATOM 3814 C C . VAL B 1 171 ? -17.062 -12.719 -3.797 1 98.88 171 VAL B C 1
ATOM 3816 O O . VAL B 1 171 ? -17.953 -13.453 -4.215 1 98.88 171 VAL B O 1
ATOM 3819 N N . TYR B 1 172 ? -16.562 -11.734 -4.508 1 98.81 172 TYR B N 1
ATOM 3820 C CA . TYR B 1 172 ? -16.969 -11.453 -5.883 1 98.81 172 TYR B CA 1
ATOM 3821 C C . TYR B 1 172 ? -15.875 -11.859 -6.867 1 98.81 172 TYR B C 1
ATOM 3823 O O . TYR B 1 172 ? -14.703 -11.945 -6.5 1 98.81 172 TYR B O 1
ATOM 3831 N N . THR B 1 173 ? -16.266 -12.195 -8.078 1 98.5 173 THR B N 1
ATOM 3832 C CA . THR B 1 173 ? -15.266 -12.508 -9.086 1 98.5 173 THR B CA 1
ATOM 3833 C C . THR B 1 173 ? -15.758 -12.133 -10.484 1 98.5 173 THR B C 1
ATOM 3835 O O . THR B 1 173 ? -16.953 -11.977 -10.695 1 98.5 173 THR B O 1
ATOM 3838 N N . THR B 1 174 ? -14.852 -11.836 -11.352 1 98.19 174 THR B N 1
ATOM 3839 C CA . THR B 1 174 ? -15.133 -11.617 -12.766 1 98.19 174 THR B CA 1
ATOM 3840 C C . THR B 1 174 ? -14.602 -12.773 -13.609 1 98.19 174 THR B C 1
ATOM 3842 O O . THR B 1 174 ? -13.516 -13.297 -13.336 1 98.19 174 THR B O 1
ATOM 3845 N N . VAL B 1 175 ? -15.383 -13.203 -14.57 1 97.19 175 VAL B N 1
ATOM 3846 C CA . VAL B 1 175 ? -15 -14.305 -15.445 1 97.19 175 VAL B CA 1
ATOM 3847 C C . VAL B 1 175 ? -15.359 -13.969 -16.891 1 97.19 175 VAL B C 1
ATOM 3849 O O . VAL B 1 175 ? -16.062 -12.992 -17.156 1 97.19 175 VAL B O 1
ATOM 3852 N N . GLY B 1 176 ? -14.867 -14.781 -17.859 1 95 176 GLY B N 1
ATOM 3853 C CA . GLY B 1 176 ? -15.023 -14.461 -19.266 1 95 176 GLY B CA 1
ATOM 3854 C C . GLY B 1 176 ? -16.078 -15.297 -19.953 1 95 176 GLY B C 1
ATOM 3855 O O . GLY B 1 176 ? -16.234 -15.227 -21.172 1 95 176 GLY B O 1
ATOM 3856 N N . ALA B 1 177 ? -16.781 -16.188 -19.219 1 95.06 177 ALA B N 1
ATOM 3857 C CA . ALA B 1 177 ? -17.812 -17.062 -19.797 1 95.06 177 ALA B CA 1
ATOM 3858 C C . ALA B 1 177 ? -18.875 -17.406 -18.766 1 95.06 177 ALA B C 1
ATOM 3860 O O . ALA B 1 177 ? -18.594 -17.438 -17.562 1 95.06 177 ALA B O 1
ATOM 3861 N N . ASP B 1 178 ? -20.078 -17.688 -19.266 1 95.31 178 ASP B N 1
ATOM 3862 C CA . ASP B 1 178 ? -21.188 -17.969 -18.375 1 95.31 178 ASP B CA 1
ATOM 3863 C C . ASP B 1 178 ? -20.953 -19.25 -17.578 1 95.31 178 ASP B C 1
ATOM 3865 O O . ASP B 1 178 ? -21.328 -19.344 -16.406 1 95.31 178 ASP B O 1
ATOM 3869 N N . GLU B 1 179 ? -20.391 -20.188 -18.234 1 94.75 179 GLU B N 1
ATOM 3870 C CA . GLU B 1 179 ? -20.141 -21.453 -17.547 1 94.75 179 GLU B CA 1
ATOM 3871 C C . GLU B 1 179 ? -19.188 -21.25 -16.375 1 94.75 179 GLU B C 1
ATOM 3873 O O . GLU B 1 179 ? -19.25 -21.969 -15.375 1 94.75 179 GLU B O 1
ATOM 3878 N N . LYS B 1 180 ? -18.359 -20.266 -16.453 1 96.5 180 LYS B N 1
ATOM 3879 C CA . LYS B 1 180 ? -17.391 -19.984 -15.391 1 96.5 180 LYS B CA 1
ATOM 3880 C C . LYS B 1 180 ? -18.062 -19.281 -14.219 1 96.5 180 LYS B C 1
ATOM 3882 O O . LYS B 1 180 ? -17.578 -19.328 -13.094 1 96.5 180 LYS B O 1
ATOM 3887 N N . VAL B 1 181 ? -19.156 -18.594 -14.5 1 97.56 181 VAL B N 1
ATOM 3888 C CA . VAL B 1 181 ? -19.953 -18 -13.43 1 97.56 181 VAL B CA 1
ATOM 3889 C C . VAL B 1 181 ? -20.453 -19.078 -12.477 1 97.56 181 VAL B C 1
ATOM 3891 O O . VAL B 1 181 ? -20.203 -19 -11.273 1 97.56 181 VAL B O 1
ATOM 3894 N N . GLU B 1 182 ? -21.047 -20.094 -13.031 1 96.81 182 GLU B N 1
ATOM 3895 C CA . GLU B 1 182 ? -21.594 -21.188 -12.227 1 96.81 182 GLU B CA 1
ATOM 3896 C C . GLU B 1 182 ? -20.469 -21.922 -11.484 1 96.81 182 GLU B C 1
ATOM 3898 O O . GLU B 1 182 ? -20.609 -22.234 -10.297 1 96.81 182 GLU B O 1
ATOM 3903 N N . PHE B 1 183 ? -19.453 -22.141 -12.156 1 96.88 183 PHE B N 1
ATOM 3904 C CA . PHE B 1 183 ? -18.344 -22.906 -11.578 1 96.88 183 PHE B CA 1
ATOM 3905 C C . PHE B 1 183 ? -17.75 -22.156 -10.383 1 96.88 183 PHE B C 1
ATOM 3907 O O . PHE B 1 183 ? -17.594 -22.75 -9.305 1 96.88 183 PHE B O 1
ATOM 3914 N N . THR B 1 184 ? -17.438 -20.859 -10.523 1 98.19 184 THR B N 1
ATOM 3915 C CA . THR B 1 184 ? -16.797 -20.094 -9.453 1 98.19 184 THR B CA 1
ATOM 3916 C C . THR B 1 184 ? -17.734 -19.938 -8.258 1 98.19 184 THR B C 1
ATOM 3918 O O . THR B 1 184 ? -17.297 -19.938 -7.109 1 98.19 184 THR B O 1
ATOM 3921 N N . GLN B 1 185 ? -19.016 -19.828 -8.523 1 98.31 185 GLN B N 1
ATOM 3922 C CA . GLN B 1 185 ? -19.984 -19.766 -7.426 1 98.31 185 GLN B CA 1
ATOM 3923 C C . GLN B 1 185 ? -20.078 -21.109 -6.699 1 98.31 185 GLN B C 1
ATOM 3925 O O . GLN B 1 185 ? -20.234 -21.156 -5.48 1 98.31 185 GLN B O 1
ATOM 3930 N N . SER B 1 186 ? -19.891 -22.172 -7.438 1 97.19 186 SER B N 1
ATOM 3931 C CA . SER B 1 186 ? -19.938 -23.5 -6.836 1 97.19 186 SER B CA 1
ATOM 3932 C C . SER B 1 186 ? -18.75 -23.719 -5.902 1 97.19 186 SER B C 1
ATOM 3934 O O . SER B 1 186 ? -18.828 -24.547 -4.992 1 97.19 186 SER B O 1
ATOM 3936 N N . ILE B 1 187 ? -17.719 -22.938 -6.129 1 96.25 187 ILE B N 1
ATOM 3937 C CA . ILE B 1 187 ? -16.547 -23.156 -5.293 1 96.25 187 ILE B CA 1
ATOM 3938 C C . ILE B 1 187 ? -16.484 -22.094 -4.191 1 96.25 187 ILE B C 1
ATOM 3940 O O . ILE B 1 187 ? -15.539 -22.047 -3.412 1 96.25 187 ILE B O 1
ATOM 3944 N N . GLY B 1 188 ? -17.438 -21.156 -4.145 1 98.06 188 GLY B N 1
ATOM 3945 C CA . GLY B 1 188 ? -17.516 -20.328 -2.951 1 98.06 188 GLY B CA 1
ATOM 3946 C C . GLY B 1 188 ? -17.766 -18.859 -3.252 1 98.06 188 GLY B C 1
ATOM 3947 O O . GLY B 1 188 ? -18.094 -18.078 -2.352 1 98.06 188 GLY B O 1
ATOM 3948 N N . ALA B 1 189 ? -17.672 -18.406 -4.496 1 98.69 189 ALA B N 1
ATOM 3949 C CA . ALA B 1 189 ? -17.953 -17.016 -4.801 1 98.69 189 ALA B CA 1
ATOM 3950 C C . ALA B 1 189 ? -19.391 -16.641 -4.473 1 98.69 189 ALA B C 1
ATOM 3952 O O . ALA B 1 189 ? -20.312 -17.391 -4.797 1 98.69 189 ALA B O 1
ATOM 3953 N N . THR B 1 190 ? -19.562 -15.516 -3.801 1 98.5 190 THR B N 1
ATOM 3954 C CA . THR B 1 190 ? -20.891 -15.008 -3.512 1 98.5 190 THR B CA 1
ATOM 3955 C C . THR B 1 190 ? -21.625 -14.633 -4.801 1 98.5 190 THR B C 1
ATOM 3957 O O . THR B 1 190 ? -22.797 -14.945 -4.969 1 98.5 190 THR B O 1
ATOM 3960 N N . LYS B 1 191 ? -20.953 -13.984 -5.664 1 98.19 191 LYS B N 1
ATOM 3961 C CA . LYS B 1 191 ? -21.469 -13.609 -6.98 1 98.19 191 LYS B CA 1
ATOM 3962 C C . LYS B 1 191 ? -20.328 -13.469 -7.992 1 98.19 191 LYS B C 1
ATOM 3964 O O . LYS B 1 191 ? -19.281 -12.906 -7.68 1 98.19 191 LYS B O 1
ATOM 3969 N N . SER B 1 192 ? -20.547 -14.008 -9.133 1 98.19 192 SER B N 1
ATOM 3970 C CA . SER B 1 192 ? -19.594 -13.922 -10.242 1 98.19 192 SER B CA 1
ATOM 3971 C C . SER B 1 192 ? -20.219 -13.219 -11.445 1 98.19 192 SER B C 1
ATOM 3973 O O . SER B 1 192 ? -21.438 -13.312 -11.672 1 98.19 192 SER B O 1
ATOM 3975 N N . PHE B 1 193 ? -19.375 -12.508 -12.172 1 98.19 193 PHE B N 1
ATOM 3976 C CA . PHE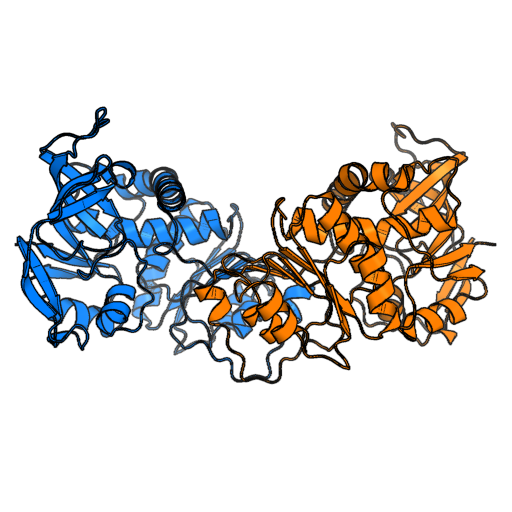 B 1 193 ? -19.906 -11.703 -13.273 1 98.19 193 PHE B CA 1
ATOM 3977 C C . PHE B 1 193 ? -19.141 -11.992 -14.562 1 98.19 193 PHE B C 1
ATOM 3979 O O . PHE B 1 193 ? -17.906 -11.898 -14.594 1 98.19 193 PHE B O 1
ATOM 3986 N N . ASN B 1 194 ? -19.859 -12.367 -15.609 1 97.81 194 ASN B N 1
ATOM 3987 C CA . ASN B 1 194 ? -19.281 -12.406 -16.953 1 97.81 194 ASN B CA 1
ATOM 3988 C C . ASN B 1 194 ? -19.062 -11.008 -17.516 1 97.81 194 ASN B C 1
ATOM 3990 O O . ASN B 1 194 ? -20.016 -10.336 -17.906 1 97.81 194 ASN B O 1
ATOM 3994 N N . TYR B 1 195 ? -17.797 -10.609 -17.547 1 95.81 195 TYR B N 1
ATOM 3995 C CA . TYR B 1 195 ? -17.469 -9.227 -17.859 1 95.81 195 TYR B CA 1
ATOM 3996 C C . TYR B 1 195 ? -17.781 -8.914 -19.312 1 95.81 195 TYR B C 1
ATOM 3998 O O . TYR B 1 195 ? -17.797 -7.742 -19.719 1 95.81 195 TYR B O 1
ATOM 4006 N N . ARG B 1 196 ? -18.047 -9.93 -20.141 1 95.12 196 ARG B N 1
ATOM 4007 C CA . ARG B 1 196 ? -18.375 -9.742 -21.547 1 95.12 196 ARG B CA 1
ATOM 4008 C C . ARG B 1 196 ? -19.844 -9.375 -21.719 1 95.12 196 ARG B C 1
ATOM 4010 O O . ARG B 1 196 ? -20.219 -8.773 -22.734 1 95.12 196 ARG B O 1
ATOM 4017 N N . THR B 1 197 ? -20.641 -9.758 -20.766 1 95.62 197 THR B N 1
ATOM 4018 C CA . THR B 1 197 ? -22.078 -9.617 -20.969 1 95.62 197 THR B CA 1
ATOM 4019 C C . THR B 1 197 ? -22.703 -8.758 -19.859 1 95.62 197 THR B C 1
ATOM 4021 O O . THR B 1 197 ? -23.906 -8.5 -19.891 1 95.62 197 THR B O 1
ATOM 4024 N N . SER B 1 198 ? -21.906 -8.414 -18.922 1 93.75 198 SER B N 1
ATOM 4025 C CA . SER B 1 198 ? -22.438 -7.586 -17.844 1 93.75 198 SER B CA 1
ATOM 4026 C C . SER B 1 198 ? -21.438 -6.527 -17.406 1 93.75 198 SER B C 1
ATOM 4028 O O . SER B 1 198 ? -20.234 -6.648 -17.672 1 93.75 198 SER B O 1
ATOM 4030 N N . ASP B 1 199 ? -21.984 -5.465 -16.797 1 96.75 199 ASP B N 1
ATOM 4031 C CA . ASP B 1 199 ? -21.156 -4.461 -16.141 1 96.75 199 ASP B CA 1
ATOM 4032 C C . ASP B 1 199 ? -20.828 -4.871 -14.711 1 96.75 199 ASP B C 1
ATOM 4034 O O . ASP B 1 199 ? -21.594 -4.574 -13.789 1 96.75 199 ASP B O 1
ATOM 4038 N N . TRP B 1 200 ? -19.734 -5.508 -14.508 1 97.25 200 TRP B N 1
ATOM 4039 C CA . TRP B 1 200 ? -19.406 -6.066 -13.203 1 97.25 200 TRP B CA 1
ATOM 4040 C C . TRP B 1 200 ? -19.234 -4.961 -12.164 1 97.25 200 TRP B C 1
ATOM 4042 O O . TRP B 1 200 ? -19.547 -5.156 -10.984 1 97.25 200 TRP B O 1
ATOM 4052 N N . LEU B 1 201 ? -18.688 -3.795 -12.578 1 98 201 LEU B N 1
ATOM 4053 C CA . LEU B 1 201 ? -18.453 -2.688 -11.664 1 98 201 LEU B CA 1
ATOM 4054 C C . LEU B 1 201 ? -19.766 -2.234 -11.016 1 98 201 LEU B C 1
ATOM 4056 O O . LEU B 1 201 ? -19.875 -2.203 -9.781 1 98 201 LEU B O 1
ATOM 4060 N N . GLU B 1 202 ? -20.703 -1.901 -11.789 1 97.5 202 GLU B N 1
ATOM 4061 C CA . GLU B 1 202 ? -22 -1.447 -11.273 1 97.5 202 GLU B CA 1
ATOM 4062 C C . GLU B 1 202 ? -22.672 -2.537 -10.445 1 97.5 202 GLU B C 1
ATOM 4064 O O . GLU B 1 202 ? -23.312 -2.246 -9.438 1 97.5 202 GLU B O 1
ATOM 4069 N N . SER B 1 203 ? -22.547 -3.779 -10.906 1 96.31 203 SER B N 1
ATOM 4070 C CA . SER B 1 203 ? -23.156 -4.895 -10.195 1 96.31 203 SER B CA 1
ATOM 4071 C C . SER B 1 203 ? -22.562 -5.043 -8.797 1 96.31 203 SER B C 1
ATOM 4073 O O . SER B 1 203 ? -23.297 -5.254 -7.824 1 96.31 203 SER B O 1
ATOM 4075 N N . VAL B 1 204 ? -21.25 -4.957 -8.688 1 97.5 204 VAL B N 1
ATOM 4076 C CA . VAL B 1 204 ? -20.625 -5.09 -7.379 1 97.5 204 VAL B CA 1
ATOM 4077 C C . VAL B 1 204 ? -20.984 -3.885 -6.508 1 97.5 204 VAL B C 1
ATOM 4079 O O . VAL B 1 204 ? -21.234 -4.027 -5.309 1 97.5 204 VAL B O 1
ATOM 4082 N N . LYS B 1 205 ? -20.984 -2.676 -7.105 1 97.5 205 LYS B N 1
ATOM 4083 C CA . LYS B 1 205 ? -21.391 -1.485 -6.367 1 97.5 205 LYS B CA 1
ATOM 4084 C C . LYS B 1 205 ? -22.781 -1.665 -5.77 1 97.5 205 LYS B C 1
ATOM 4086 O O . LYS B 1 205 ? -23 -1.369 -4.594 1 97.5 205 LYS B O 1
ATOM 4091 N N . GLU B 1 206 ? -23.703 -2.199 -6.574 1 94.75 206 GLU B N 1
ATOM 4092 C CA . GLU B 1 206 ? -25.062 -2.457 -6.113 1 94.75 206 GLU B CA 1
ATOM 4093 C C . GLU B 1 206 ? -25.094 -3.512 -5.012 1 94.75 206 GLU B C 1
ATOM 4095 O O . GLU B 1 206 ? -25.766 -3.342 -3.994 1 94.75 206 GLU B O 1
ATOM 4100 N N . GLY B 1 207 ? -24.359 -4.523 -5.23 1 93.88 207 GLY B N 1
ATOM 4101 C CA . GLY B 1 207 ? -24.312 -5.621 -4.273 1 93.88 207 GLY B CA 1
ATOM 4102 C C . GLY B 1 207 ? -23.719 -5.219 -2.936 1 93.88 207 GLY B C 1
ATOM 4103 O O . GLY B 1 207 ? -23.906 -5.914 -1.937 1 93.88 207 GLY B O 1
ATOM 4104 N N . THR B 1 208 ? -22.953 -4.121 -2.879 1 96.56 208 THR B N 1
ATOM 4105 C CA . THR B 1 208 ? -22.297 -3.67 -1.651 1 96.56 208 THR B CA 1
ATOM 4106 C C . THR B 1 208 ? -22.953 -2.393 -1.134 1 96.56 208 THR B C 1
ATOM 4108 O O . THR B 1 208 ? -22.391 -1.702 -0.281 1 96.56 208 THR B O 1
ATOM 4111 N N . ASN B 1 209 ? -24.078 -1.966 -1.683 1 95.5 209 ASN B N 1
ATOM 4112 C CA . ASN B 1 209 ? -24.781 -0.729 -1.341 1 95.5 209 ASN B CA 1
ATOM 4113 C C . ASN B 1 209 ? -23.859 0.483 -1.461 1 95.5 209 ASN B C 1
ATOM 4115 O O . ASN B 1 209 ? -23.797 1.315 -0.554 1 95.5 209 ASN B O 1
ATOM 4119 N N . ASN B 1 210 ? -22.984 0.392 -2.469 1 94.5 210 ASN B N 1
ATOM 4120 C CA . ASN B 1 210 ? -22.047 1.452 -2.844 1 94.5 210 ASN B CA 1
ATOM 4121 C C . ASN B 1 210 ? -20.938 1.613 -1.812 1 94.5 210 ASN B C 1
ATOM 4123 O O . ASN B 1 210 ? -20.266 2.648 -1.767 1 94.5 210 ASN B O 1
ATOM 4127 N N . GLY B 1 211 ? -20.734 0.677 -0.99 1 96.38 211 GLY B N 1
ATOM 4128 C CA . GLY B 1 211 ? -19.672 0.695 -0.003 1 96.38 211 GLY B CA 1
ATOM 4129 C C . GLY B 1 211 ? -18.344 0.197 -0.548 1 96.38 211 GLY B C 1
ATOM 4130 O O . GLY B 1 211 ? -17.297 0.424 0.055 1 96.38 211 GLY B O 1
ATOM 4131 N N . GLY B 1 212 ? -18.406 -0.571 -1.691 1 98.12 212 GLY B N 1
ATOM 4132 C CA . GLY B 1 212 ? -17.203 -1.089 -2.324 1 98.12 212 GLY B CA 1
ATOM 4133 C C . GLY B 1 212 ? -16.703 -2.367 -1.686 1 98.12 212 GLY B C 1
ATOM 4134 O O . GLY B 1 212 ? -17.422 -3.023 -0.935 1 98.12 212 GLY B O 1
ATOM 4135 N N . VAL B 1 213 ? -15.523 -2.781 -2.084 1 98.81 213 VAL B N 1
ATOM 4136 C CA . VAL B 1 213 ? -14.906 -3.996 -1.559 1 98.81 213 VAL B CA 1
ATOM 4137 C C . VAL B 1 213 ? -13.594 -3.65 -0.852 1 98.81 213 VAL B C 1
ATOM 4139 O O . VAL B 1 213 ? -12.914 -2.693 -1.229 1 98.81 213 VAL B O 1
ATOM 4142 N N . ASP B 1 214 ? -13.219 -4.441 0.149 1 98.94 214 ASP B N 1
ATOM 4143 C CA . ASP B 1 214 ? -12.086 -4.156 1.025 1 98.94 214 ASP B CA 1
ATOM 4144 C C . ASP B 1 214 ? -10.773 -4.645 0.41 1 98.94 214 ASP B C 1
ATOM 4146 O O . ASP B 1 214 ? -9.711 -4.078 0.667 1 98.94 214 ASP B O 1
ATOM 4150 N N . VAL B 1 215 ? -10.836 -5.719 -0.358 1 98.94 215 VAL B N 1
ATOM 4151 C CA . VAL B 1 215 ? -9.656 -6.309 -0.987 1 98.94 215 VAL B CA 1
ATOM 4152 C C . VAL B 1 215 ? -9.953 -6.617 -2.453 1 98.94 215 VAL B C 1
ATOM 4154 O O . VAL B 1 215 ? -10.977 -7.227 -2.771 1 98.94 215 VAL B O 1
ATOM 4157 N N . ILE B 1 216 ? -9.141 -6.16 -3.34 1 99 216 ILE B N 1
ATOM 4158 C CA . ILE B 1 216 ? -9.219 -6.473 -4.762 1 99 216 ILE B CA 1
ATOM 4159 C C . ILE B 1 216 ? -7.922 -7.125 -5.227 1 99 216 ILE B C 1
ATOM 4161 O O . ILE B 1 216 ? -6.84 -6.559 -5.051 1 99 216 ILE B O 1
ATOM 4165 N N . ILE B 1 217 ? -7.992 -8.297 -5.77 1 98.94 217 ILE B N 1
ATOM 4166 C CA . ILE B 1 217 ? -6.863 -8.977 -6.402 1 98.94 217 ILE B CA 1
ATOM 4167 C C . ILE B 1 217 ? -6.992 -8.883 -7.922 1 98.94 217 ILE B C 1
ATOM 4169 O O . ILE B 1 217 ? -7.945 -9.414 -8.5 1 98.94 217 ILE B O 1
ATOM 4173 N N . ASP B 1 218 ? -6.023 -8.234 -8.531 1 98.81 218 ASP B N 1
ATOM 4174 C CA . ASP B 1 218 ? -6.152 -7.863 -9.938 1 98.81 218 ASP B CA 1
ATOM 4175 C C . ASP B 1 218 ? -5.066 -8.523 -10.781 1 98.81 218 ASP B C 1
ATOM 4177 O O . ASP B 1 218 ? -3.881 -8.422 -10.469 1 98.81 218 ASP B O 1
ATOM 4181 N N . PHE B 1 219 ? -5.449 -9.172 -11.852 1 97.12 219 PHE B N 1
ATOM 4182 C CA . PHE B 1 219 ? -4.574 -9.797 -12.836 1 97.12 219 PHE B CA 1
ATOM 4183 C C . PHE B 1 219 ? -4.668 -9.078 -14.172 1 97.12 219 PHE B C 1
ATOM 4185 O O . PHE B 1 219 ? -3.906 -9.375 -15.102 1 97.12 219 PHE B O 1
ATOM 4192 N N . VAL B 1 220 ? -5.543 -8.133 -14.258 1 97 220 VAL B N 1
ATOM 4193 C CA . VAL B 1 220 ? -5.965 -7.609 -15.547 1 97 220 VAL B CA 1
ATOM 4194 C C . VAL B 1 220 ? -5.16 -6.355 -15.883 1 97 220 VAL B C 1
ATOM 4196 O O . VAL B 1 220 ? -4.637 -6.227 -17 1 97 220 VAL B O 1
ATOM 4199 N N . GLY B 1 221 ? -4.992 -5.422 -14.953 1 96.94 221 GLY B N 1
ATOM 4200 C CA . GLY B 1 221 ? -4.191 -4.23 -15.172 1 96.94 221 GLY B CA 1
ATOM 4201 C C . GLY B 1 221 ? -4.953 -3.119 -15.867 1 96.94 221 GLY B C 1
ATOM 4202 O O . GLY B 1 221 ? -6.004 -2.686 -15.383 1 96.94 221 GLY B O 1
ATOM 4203 N N . LYS B 1 222 ? -4.609 -2.814 -17.062 1 97.12 222 LYS B N 1
ATOM 4204 C CA . LYS B 1 222 ? -5.02 -1.64 -17.828 1 97.12 222 LYS B CA 1
ATOM 4205 C C . LYS B 1 222 ? -6.535 -1.458 -17.781 1 97.12 222 LYS B C 1
ATOM 4207 O O . LYS B 1 222 ? -7.027 -0.395 -17.406 1 97.12 222 LYS B O 1
ATOM 4212 N N . ASP B 1 223 ? -7.312 -2.459 -18.078 1 96.81 223 ASP B N 1
ATOM 4213 C CA . ASP B 1 223 ? -8.75 -2.336 -18.297 1 96.81 223 ASP B CA 1
ATOM 4214 C C . ASP B 1 223 ? -9.5 -2.186 -16.984 1 96.81 223 ASP B C 1
ATOM 4216 O O . ASP B 1 223 ? -10.664 -1.782 -16.953 1 96.81 223 ASP B O 1
ATOM 4220 N N . TYR B 1 224 ? -8.836 -2.51 -15.867 1 97.75 224 TYR B N 1
ATOM 4221 C CA . TYR B 1 224 ? -9.578 -2.58 -14.617 1 97.75 224 TYR B CA 1
ATOM 4222 C C . TYR B 1 224 ? -9.016 -1.6 -13.594 1 97.75 224 TYR B C 1
ATOM 4224 O O . TYR B 1 224 ? -9.648 -1.334 -12.57 1 97.75 224 TYR B O 1
ATOM 4232 N N . PHE B 1 225 ? -7.906 -0.973 -13.859 1 98.19 225 PHE B N 1
ATOM 4233 C CA . PHE B 1 225 ? -7.207 -0.179 -12.859 1 98.19 225 PHE B CA 1
ATOM 4234 C C . PHE B 1 225 ? -8.109 0.924 -12.312 1 98.19 225 PHE B C 1
ATOM 4236 O O . PHE B 1 225 ? -8.336 1.01 -11.109 1 98.19 225 PHE B O 1
ATOM 4243 N N . THR B 1 226 ? -8.664 1.778 -13.172 1 97.19 226 THR B N 1
ATOM 4244 C CA . THR B 1 226 ? -9.523 2.891 -12.766 1 97.19 226 THR B CA 1
ATOM 4245 C C . THR B 1 226 ? -10.82 2.377 -12.148 1 97.19 226 THR B C 1
ATOM 4247 O O . THR B 1 226 ? -11.328 2.957 -11.188 1 97.19 226 THR B O 1
ATOM 4250 N N . LYS B 1 227 ? -11.367 1.3 -12.719 1 97.81 227 LYS B N 1
ATOM 4251 C CA . LYS B 1 227 ? -12.578 0.693 -12.164 1 97.81 227 LYS B CA 1
ATOM 4252 C C . LYS B 1 227 ? -12.344 0.203 -10.742 1 97.81 227 LYS B C 1
ATOM 4254 O O . LYS B 1 227 ? -13.219 0.346 -9.883 1 97.81 227 LYS B O 1
ATOM 4259 N N . ASN B 1 228 ? -11.164 -0.373 -10.523 1 98.69 228 ASN B N 1
ATOM 4260 C CA . ASN B 1 228 ? -10.82 -0.839 -9.188 1 98.69 228 ASN B CA 1
ATOM 4261 C C . ASN B 1 228 ? -10.75 0.315 -8.195 1 98.69 228 ASN B C 1
ATOM 4263 O O . ASN B 1 228 ? -11.219 0.191 -7.059 1 98.69 228 ASN B O 1
ATOM 4267 N N . LEU B 1 229 ? -10.188 1.44 -8.602 1 98.44 229 LEU B N 1
ATOM 4268 C CA . LEU B 1 229 ? -10.133 2.607 -7.73 1 98.44 229 LEU B CA 1
ATOM 4269 C C . LEU B 1 229 ? -11.531 3.107 -7.391 1 98.44 229 LEU B C 1
ATOM 4271 O O . LEU B 1 229 ? -11.789 3.525 -6.262 1 98.44 229 LEU B O 1
ATOM 4275 N N . ASP B 1 230 ? -12.352 3.09 -8.359 1 97.88 230 ASP B N 1
ATOM 4276 C CA . ASP B 1 230 ? -13.727 3.535 -8.18 1 97.88 230 ASP B CA 1
ATOM 4277 C C . ASP B 1 230 ? -14.484 2.617 -7.223 1 97.88 230 ASP B C 1
ATOM 4279 O O . ASP B 1 230 ? -15.25 3.088 -6.379 1 97.88 230 ASP B O 1
ATOM 4283 N N . LEU B 1 231 ? -14.242 1.354 -7.281 1 98.62 231 LEU B N 1
ATOM 4284 C CA . LEU B 1 231 ? -14.977 0.333 -6.543 1 98.62 231 LEU B CA 1
ATOM 4285 C C . LEU B 1 231 ? -14.43 0.186 -5.129 1 98.62 231 LEU B C 1
ATOM 4287 O O . LEU B 1 231 ? -15.148 -0.233 -4.223 1 98.62 231 LEU B O 1
ATOM 4291 N N . ALA B 1 232 ? -13.156 0.443 -4.922 1 98.88 232 ALA B N 1
ATOM 4292 C CA . ALA B 1 232 ? -12.469 0.186 -3.656 1 98.88 232 ALA B CA 1
ATOM 4293 C C . ALA B 1 232 ? -13.18 0.882 -2.498 1 98.88 232 ALA B C 1
ATOM 4295 O O . ALA B 1 232 ? -13.617 2.029 -2.629 1 98.88 232 ALA B O 1
ATOM 4296 N N . ALA B 1 233 ? -13.359 0.188 -1.376 1 98.81 233 ALA B N 1
ATOM 4297 C CA . ALA B 1 233 ? -13.867 0.785 -0.143 1 98.81 233 ALA B CA 1
ATOM 4298 C C . ALA B 1 233 ? -12.82 1.687 0.501 1 98.81 233 ALA B C 1
ATOM 4300 O O . ALA B 1 233 ? -11.664 1.713 0.069 1 98.81 233 ALA B O 1
ATOM 4301 N N . GLU B 1 234 ? -13.234 2.488 1.442 1 97.94 234 GLU B N 1
ATOM 4302 C CA . GLU B 1 234 ? -12.273 3.217 2.268 1 97.94 234 GLU B CA 1
ATOM 4303 C C . GLU B 1 234 ? -11.266 2.268 2.908 1 97.94 234 GLU B C 1
ATOM 4305 O O . GLU B 1 234 ? -11.641 1.214 3.426 1 97.94 234 GLU B O 1
ATOM 4310 N N . ASP B 1 235 ? -9.953 2.555 2.814 1 98.56 235 ASP B N 1
ATOM 4311 C CA . ASP B 1 235 ? -8.844 1.795 3.381 1 98.56 235 ASP B CA 1
ATOM 4312 C C . ASP B 1 235 ? -8.656 0.467 2.65 1 98.56 235 ASP B C 1
ATOM 4314 O O . ASP B 1 235 ? -8.07 -0.469 3.193 1 98.56 235 ASP B O 1
ATOM 4318 N N . ALA B 1 236 ? -9.266 0.352 1.426 1 98.94 236 ALA B N 1
ATOM 4319 C CA . ALA B 1 236 ? -9.156 -0.889 0.664 1 98.94 236 ALA B CA 1
ATOM 4320 C C . ALA B 1 236 ? -7.711 -1.158 0.258 1 98.94 236 ALA B C 1
ATOM 4322 O O . ALA B 1 236 ? -6.895 -0.236 0.198 1 98.94 236 ALA B O 1
ATOM 4323 N N . ARG B 1 237 ? -7.391 -2.43 0.008 1 98.94 237 ARG B N 1
ATOM 4324 C CA . ARG B 1 237 ? -6.117 -2.883 -0.548 1 98.94 237 ARG B CA 1
ATOM 4325 C C . ARG B 1 237 ? -6.32 -3.527 -1.916 1 98.94 237 ARG B C 1
ATOM 4327 O O . ARG B 1 237 ? -7.137 -4.438 -2.064 1 98.94 237 ARG B O 1
ATOM 4334 N N . ILE B 1 238 ? -5.66 -3.023 -2.873 1 98.94 238 ILE B N 1
ATOM 4335 C CA . ILE B 1 238 ? -5.633 -3.58 -4.223 1 98.94 238 ILE B CA 1
ATOM 4336 C C . ILE B 1 238 ? -4.281 -4.238 -4.48 1 98.94 238 ILE B C 1
ATOM 4338 O O . ILE B 1 238 ? -3.236 -3.588 -4.383 1 98.94 238 ILE B O 1
ATOM 4342 N N . VAL B 1 239 ? -4.262 -5.504 -4.77 1 98.94 239 VAL B N 1
ATOM 4343 C CA . VAL B 1 239 ? -3.043 -6.246 -5.07 1 98.94 239 VAL B CA 1
ATOM 4344 C C . VAL B 1 239 ? -2.994 -6.582 -6.562 1 98.94 239 VAL B C 1
ATOM 4346 O O . VAL B 1 239 ? -3.889 -7.25 -7.082 1 98.94 239 VAL B O 1
ATOM 4349 N N . ILE B 1 240 ? -2.004 -6.137 -7.227 1 98.88 240 ILE B N 1
ATOM 4350 C CA . ILE B 1 240 ? -1.816 -6.383 -8.656 1 98.88 240 ILE B CA 1
ATOM 4351 C C . ILE B 1 240 ? -0.854 -7.555 -8.852 1 98.88 240 ILE B C 1
ATOM 4353 O O . ILE B 1 240 ? 0.309 -7.484 -8.445 1 98.88 240 ILE B O 1
ATOM 4357 N N . LEU B 1 241 ? -1.304 -8.578 -9.508 1 98.38 241 LEU B N 1
ATOM 4358 C CA . LEU B 1 241 ? -0.509 -9.781 -9.695 1 98.38 241 LEU B CA 1
ATOM 4359 C C . LEU B 1 241 ? -0.17 -9.984 -11.164 1 98.38 241 LEU B C 1
ATOM 4361 O O . LEU B 1 241 ? 0.631 -10.859 -11.508 1 98.38 241 LEU B O 1
ATOM 4365 N N . GLY B 1 242 ? -0.792 -9.25 -12.031 1 96.56 242 GLY B N 1
ATOM 4366 C CA . GLY B 1 242 ? -0.578 -9.344 -13.469 1 96.56 242 GLY B CA 1
ATOM 4367 C C . GLY B 1 242 ? -1.125 -8.156 -14.234 1 96.56 242 GLY B C 1
ATOM 4368 O O . GLY B 1 242 ? -1.736 -7.262 -13.648 1 96.56 242 GLY B O 1
ATOM 4369 N N . MET B 1 243 ? -0.942 -8.141 -15.469 1 96.12 243 MET B N 1
ATOM 4370 C CA . MET B 1 243 ? -1.4 -7.098 -16.375 1 96.12 243 MET B CA 1
ATOM 4371 C C . MET B 1 243 ? -1.827 -7.699 -17.719 1 96.12 243 MET B C 1
ATOM 4373 O O . MET B 1 243 ? -1.32 -7.305 -18.766 1 96.12 243 MET B O 1
ATOM 4377 N N . MET B 1 244 ? -2.814 -8.516 -17.641 1 93.31 244 MET B N 1
ATOM 4378 C CA . MET B 1 244 ? -3.244 -9.328 -18.766 1 93.31 244 MET B CA 1
ATOM 4379 C C . MET B 1 244 ? -3.758 -8.445 -19.906 1 93.31 244 MET B C 1
ATOM 4381 O O . MET B 1 244 ? -3.688 -8.828 -21.078 1 93.31 244 MET B O 1
ATOM 4385 N N . SER B 1 245 ? -4.277 -7.262 -19.609 1 95.62 245 SER B N 1
ATOM 4386 C CA . SER B 1 245 ? -4.801 -6.371 -20.641 1 95.62 245 SER B CA 1
ATOM 4387 C C . SER B 1 245 ? -3.795 -5.277 -20.984 1 95.62 245 SER B C 1
ATOM 4389 O O . SER B 1 245 ? -4.121 -4.336 -21.719 1 95.62 245 SER B O 1
ATOM 4391 N N . GLY B 1 246 ? -2.648 -5.398 -20.438 1 95.81 246 GLY B N 1
ATOM 4392 C CA . GLY B 1 246 ? -1.631 -4.387 -20.672 1 95.81 246 GLY B CA 1
ATOM 4393 C C . GLY B 1 246 ? -1.396 -3.486 -19.469 1 95.81 246 GLY B C 1
ATOM 4394 O O . GLY B 1 246 ? -2.066 -3.623 -18.438 1 95.81 246 GLY B O 1
ATOM 4395 N N . SER B 1 247 ? -0.395 -2.615 -19.641 1 96.88 247 SER B N 1
ATOM 4396 C CA . SER B 1 247 ? 0.028 -1.793 -18.516 1 96.88 247 SER B CA 1
ATOM 4397 C C . SER B 1 247 ? -0.074 -0.308 -18.844 1 96.88 247 SER B C 1
ATOM 4399 O O . SER B 1 247 ? 0.158 0.542 -17.984 1 96.88 247 SER B O 1
ATOM 4401 N N . THR B 1 248 ? -0.451 0.056 -20.031 1 97.38 248 THR B N 1
ATOM 4402 C CA . THR B 1 248 ? -0.534 1.453 -20.453 1 97.38 248 THR B CA 1
ATOM 4403 C C . THR B 1 248 ? -1.963 1.972 -20.312 1 97.38 248 THR B C 1
ATOM 4405 O O . THR B 1 248 ? -2.848 1.578 -21.078 1 97.38 248 THR B O 1
ATOM 4408 N N . LEU B 1 249 ? -2.102 2.822 -19.391 1 96.31 249 LEU B N 1
ATOM 4409 C CA . LEU B 1 249 ? -3.41 3.443 -19.219 1 96.31 249 LEU B CA 1
ATOM 4410 C C . LEU B 1 249 ? -3.611 4.578 -20.219 1 96.31 249 LEU B C 1
ATOM 4412 O O . LEU B 1 249 ? -2.746 5.445 -20.359 1 96.31 249 LEU B O 1
ATOM 4416 N N . PRO B 1 250 ? -4.637 4.633 -20.984 1 91.69 250 PRO B N 1
ATOM 4417 C CA . PRO B 1 250 ? -4.832 5.676 -21.984 1 91.69 250 PRO B CA 1
ATOM 4418 C C . PRO B 1 250 ? -5.043 7.059 -21.375 1 91.69 250 PRO B C 1
ATOM 4420 O O . PRO B 1 250 ? -4.598 8.062 -21.938 1 91.69 250 PRO B O 1
ATOM 4423 N N . GLY B 1 251 ? -5.582 7.352 -20.25 1 84.56 251 GLY B N 1
ATOM 4424 C CA . GLY B 1 251 ? -5.938 8.617 -19.625 1 84.56 251 GLY B CA 1
ATOM 4425 C C . GLY B 1 251 ? -7.152 9.273 -20.25 1 84.56 251 GLY B C 1
ATOM 4426 O O . GLY B 1 251 ? -7.688 8.781 -21.234 1 84.56 251 GLY B O 1
ATOM 4427 N N . PRO B 1 252 ? -7.648 10.32 -19.844 1 93.94 252 PRO B N 1
ATOM 4428 C CA . PRO B 1 252 ? -7.266 10.766 -18.516 1 93.94 252 PRO B CA 1
ATOM 4429 C C . PRO B 1 252 ? -7.668 9.773 -17.422 1 93.94 252 PRO B C 1
ATOM 4431 O O . PRO B 1 252 ? -8.594 8.984 -17.609 1 93.94 252 PRO B O 1
ATOM 4434 N N . MET B 1 253 ? -6.922 9.734 -16.312 1 93.5 253 MET B N 1
ATOM 4435 C CA . MET B 1 253 ? -7.184 8.883 -15.164 1 93.5 253 MET B CA 1
ATOM 4436 C C . MET B 1 253 ? -7.215 9.703 -13.875 1 93.5 253 MET B C 1
ATOM 4438 O O . MET B 1 253 ? -6.363 10.57 -13.672 1 93.5 253 MET B O 1
ATOM 4442 N N . GLU B 1 254 ? -8.203 9.43 -13.031 1 96.25 254 GLU B N 1
ATOM 4443 C CA . GLU B 1 254 ? -8.32 10.125 -11.758 1 96.25 254 GLU B CA 1
ATOM 4444 C C . GLU B 1 254 ? -7.68 9.32 -10.633 1 96.25 254 GLU B C 1
ATOM 4446 O O . GLU B 1 254 ? -8.047 8.172 -10.391 1 96.25 254 GLU B O 1
ATOM 4451 N N . ILE B 1 255 ? -6.766 9.938 -9.906 1 97.5 255 ILE B N 1
ATOM 4452 C CA . ILE B 1 255 ? -6.105 9.219 -8.812 1 97.5 255 ILE B CA 1
ATOM 4453 C C . ILE B 1 255 ? -6.617 9.734 -7.473 1 97.5 255 ILE B C 1
ATOM 4455 O O . ILE B 1 255 ? -6.184 9.273 -6.414 1 97.5 255 ILE B O 1
ATOM 4459 N N . ALA B 1 256 ? -7.637 10.602 -7.438 1 97.69 256 ALA B N 1
ATOM 4460 C CA . ALA B 1 256 ? -8.188 11.203 -6.227 1 97.69 256 ALA B CA 1
ATOM 4461 C C . ALA B 1 256 ? -8.672 10.125 -5.254 1 97.69 256 ALA B C 1
ATOM 4463 O O . ALA B 1 256 ? -8.5 10.258 -4.039 1 97.69 256 ALA B O 1
ATOM 4464 N N . PRO B 1 257 ? -9.266 9.016 -5.793 1 98.19 257 PRO B N 1
ATOM 4465 C CA . PRO B 1 257 ? -9.766 7.996 -4.867 1 98.19 257 PRO B CA 1
ATOM 4466 C C . PRO B 1 257 ? -8.672 7.398 -3.992 1 98.19 257 PRO B C 1
ATOM 4468 O O . PRO B 1 257 ? -8.93 6.992 -2.857 1 98.19 257 PRO B O 1
ATOM 4471 N N . ILE B 1 258 ? -7.422 7.34 -4.496 1 98.81 258 ILE B N 1
ATOM 4472 C CA . ILE B 1 258 ? -6.328 6.773 -3.711 1 98.81 258 ILE B CA 1
ATOM 4473 C C . ILE B 1 258 ? -6.195 7.531 -2.391 1 98.81 258 ILE B C 1
ATOM 4475 O O . ILE B 1 258 ? -6.105 6.918 -1.325 1 98.81 258 ILE B O 1
ATOM 4479 N N . LEU B 1 259 ? -6.254 8.828 -2.471 1 98.25 259 LEU B N 1
ATOM 4480 C CA . LEU B 1 259 ? -6.113 9.648 -1.274 1 98.25 259 LEU B CA 1
ATOM 4481 C C . LEU B 1 259 ? -7.426 9.703 -0.496 1 98.25 259 LEU B C 1
ATOM 4483 O O . LEU B 1 259 ? -7.441 9.484 0.716 1 98.25 259 LEU B O 1
ATOM 4487 N N . ARG B 1 260 ? -8.531 9.977 -1.155 1 96.81 260 ARG B N 1
ATOM 4488 C CA . ARG B 1 260 ? -9.836 10.195 -0.524 1 96.81 260 ARG B CA 1
ATOM 4489 C C . ARG B 1 260 ? -10.258 8.977 0.283 1 96.81 260 ARG B C 1
ATOM 4491 O O . ARG B 1 260 ? -10.852 9.109 1.358 1 96.81 260 ARG B O 1
ATOM 4498 N N . LYS B 1 261 ? -9.922 7.793 -0.253 1 98.06 261 LYS B N 1
ATOM 4499 C CA . LYS B 1 261 ? -10.367 6.555 0.379 1 98.06 261 LYS B CA 1
ATOM 4500 C C . LYS B 1 261 ? -9.219 5.855 1.097 1 98.06 261 LYS B C 1
ATOM 4502 O O . LYS B 1 261 ? -9.398 4.777 1.666 1 98.06 261 LYS B O 1
ATOM 4507 N N . ARG B 1 262 ? -8.047 6.434 1.026 1 98.56 262 ARG B N 1
ATOM 4508 C CA . ARG B 1 262 ? -6.855 5.863 1.644 1 98.56 262 ARG B CA 1
ATOM 4509 C C . ARG B 1 262 ? -6.598 4.449 1.135 1 98.56 262 ARG B C 1
ATOM 4511 O O . ARG B 1 262 ? -6.371 3.531 1.926 1 98.56 262 ARG B O 1
ATOM 4518 N N . ILE B 1 263 ? -6.641 4.305 -0.193 1 98.94 263 ILE B N 1
ATOM 4519 C CA . ILE B 1 263 ? -6.418 3.021 -0.847 1 98.94 263 ILE B CA 1
ATOM 4520 C C . ILE B 1 263 ? -4.93 2.686 -0.826 1 98.94 263 ILE B C 1
ATOM 4522 O O . ILE B 1 263 ? -4.082 3.57 -0.974 1 98.94 263 ILE B O 1
ATOM 4526 N N . THR B 1 264 ? -4.586 1.429 -0.648 1 98.94 264 THR B N 1
ATOM 4527 C CA . THR B 1 264 ? -3.24 0.901 -0.837 1 98.94 264 THR B CA 1
ATOM 4528 C C . THR B 1 264 ? -3.18 0.003 -2.068 1 98.94 264 THR B C 1
ATOM 4530 O O . THR B 1 264 ? -3.947 -0.953 -2.186 1 98.94 264 THR B O 1
ATOM 4533 N N . ILE B 1 265 ? -2.369 0.326 -3.002 1 98.94 265 ILE B N 1
ATOM 4534 C CA . ILE B 1 265 ? -2.115 -0.461 -4.203 1 98.94 265 ILE B CA 1
ATOM 4535 C C . ILE B 1 265 ? -0.732 -1.103 -4.117 1 98.94 265 ILE B C 1
ATOM 4537 O O . ILE B 1 265 ? 0.268 -0.412 -3.904 1 98.94 265 ILE B O 1
ATOM 4541 N N . THR B 1 266 ? -0.623 -2.4 -4.277 1 98.94 266 THR B N 1
ATOM 4542 C CA . THR B 1 266 ? 0.658 -3.092 -4.176 1 98.94 266 THR B CA 1
ATOM 4543 C C . THR B 1 266 ? 0.852 -4.043 -5.355 1 98.94 266 THR B C 1
ATOM 4545 O O . THR B 1 266 ? -0.022 -4.859 -5.648 1 98.94 266 THR B O 1
ATOM 4548 N N . GLY B 1 267 ? 1.948 -3.875 -6.07 1 98.88 267 GLY B N 1
ATOM 4549 C CA . GLY B 1 267 ? 2.381 -4.961 -6.938 1 98.88 267 GLY B CA 1
ATOM 4550 C C . GLY B 1 267 ? 3.041 -6.098 -6.184 1 98.88 267 GLY B C 1
ATOM 4551 O O . GLY B 1 267 ? 3.83 -5.867 -5.266 1 98.88 267 GLY B O 1
ATOM 4552 N N . SER B 1 268 ? 2.717 -7.34 -6.543 1 98.5 268 SER B N 1
ATOM 4553 C CA . SER B 1 268 ? 3.297 -8.453 -5.805 1 98.5 268 SER B CA 1
ATOM 4554 C C . SER B 1 268 ? 3.717 -9.578 -6.746 1 98.5 268 SER B C 1
ATOM 4556 O O . SER B 1 268 ? 2.963 -9.961 -7.645 1 98.5 268 SER B O 1
ATOM 4558 N N . THR B 1 269 ? 4.883 -10.062 -6.559 1 97.56 269 THR B N 1
ATOM 4559 C CA . THR B 1 269 ? 5.402 -11.25 -7.234 1 97.56 269 THR B CA 1
ATOM 4560 C C . THR B 1 269 ? 5.867 -12.289 -6.219 1 97.56 269 THR B C 1
ATOM 4562 O O . THR B 1 269 ? 6.254 -11.945 -5.098 1 97.56 269 THR B O 1
ATOM 4565 N N . LEU B 1 270 ? 5.781 -13.5 -6.551 1 97.94 270 LEU B N 1
ATOM 4566 C CA . LEU B 1 270 ? 6.254 -14.578 -5.691 1 97.94 270 LEU B CA 1
ATOM 4567 C C . LEU B 1 270 ? 7.605 -15.102 -6.164 1 97.94 270 LEU B C 1
ATOM 4569 O O . LEU B 1 270 ? 8.562 -15.156 -5.387 1 97.94 270 LEU B O 1
ATOM 4573 N N . ARG B 1 271 ? 7.7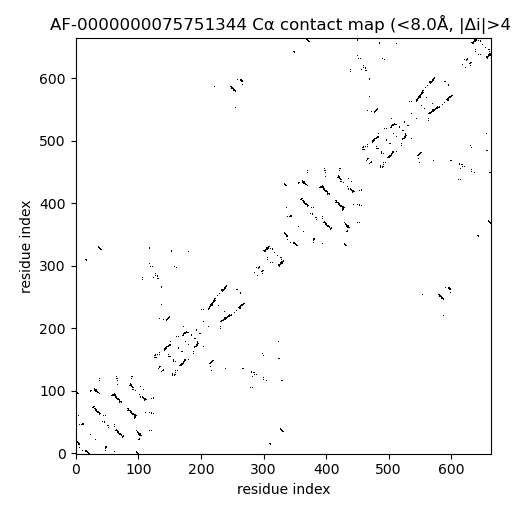38 -15.383 -7.449 1 97.44 271 ARG B N 1
ATOM 4574 C CA . ARG B 1 271 ? 8.914 -16.047 -8 1 97.44 271 ARG B CA 1
ATOM 4575 C C . ARG B 1 271 ? 10.164 -15.188 -7.816 1 97.44 271 ARG B C 1
ATOM 4577 O O . ARG B 1 271 ? 11.25 -15.711 -7.555 1 97.44 271 ARG B O 1
ATOM 4584 N N . GLY B 1 272 ? 10.008 -13.922 -7.879 1 95.12 272 GLY B N 1
ATOM 4585 C CA . GLY B 1 272 ? 11.148 -13.016 -7.812 1 95.12 272 GLY B CA 1
ATOM 4586 C C . GLY B 1 272 ? 11.602 -12.734 -6.395 1 95.12 272 GLY B C 1
ATOM 4587 O O . GLY B 1 272 ? 12.578 -12.016 -6.18 1 95.12 272 GLY B O 1
ATOM 4588 N N . ARG B 1 273 ? 10.938 -13.32 -5.387 1 97.31 273 ARG B N 1
ATOM 4589 C CA . ARG B 1 273 ? 11.305 -13.102 -3.988 1 97.31 273 ARG B CA 1
ATOM 4590 C C . ARG B 1 273 ? 12.438 -14.031 -3.57 1 97.31 273 ARG B C 1
ATOM 4592 O O . ARG B 1 273 ? 12.656 -15.07 -4.191 1 97.31 273 ARG B O 1
ATOM 4599 N N . ASP B 1 274 ? 13.125 -13.68 -2.537 1 96.88 274 ASP B N 1
ATOM 4600 C CA . ASP B 1 274 ? 14.211 -14.523 -2.053 1 96.88 274 ASP B CA 1
ATOM 4601 C C . ASP B 1 274 ? 13.672 -15.773 -1.358 1 96.88 274 ASP B C 1
ATOM 4603 O O . ASP B 1 274 ? 12.469 -15.875 -1.108 1 96.88 274 ASP B O 1
ATOM 4607 N N . LEU B 1 275 ? 14.531 -16.656 -1.071 1 96.88 275 LEU B N 1
ATOM 4608 C CA . LEU B 1 275 ? 14.148 -17.953 -0.549 1 96.88 275 LEU B CA 1
ATOM 4609 C C . LEU B 1 275 ? 13.484 -17.828 0.814 1 96.88 275 LEU B C 1
ATOM 4611 O O . LEU B 1 275 ? 12.492 -18.5 1.094 1 96.88 275 LEU B O 1
ATOM 4615 N N . ARG B 1 276 ? 14.008 -17 1.696 1 97.81 276 ARG B N 1
ATOM 4616 C CA . ARG B 1 276 ? 13.438 -16.828 3.029 1 97.81 276 ARG B CA 1
ATOM 4617 C C . ARG B 1 276 ? 11.984 -16.391 2.953 1 97.81 276 ARG B C 1
ATOM 4619 O O . ARG B 1 276 ? 11.133 -16.891 3.686 1 97.81 276 ARG B O 1
ATOM 4626 N N . TYR B 1 277 ? 11.742 -15.422 2.074 1 98.12 277 TYR B N 1
ATOM 4627 C CA . TYR B 1 277 ? 10.375 -14.953 1.883 1 98.12 277 TYR B CA 1
ATOM 4628 C C . TYR B 1 277 ? 9.477 -16.078 1.384 1 98.12 277 TYR B C 1
ATOM 4630 O O . TYR B 1 277 ? 8.375 -16.281 1.909 1 98.12 277 TYR B O 1
ATOM 4638 N N . GLN B 1 278 ? 9.891 -16.797 0.364 1 98.44 278 GLN B N 1
ATOM 4639 C CA . GLN B 1 278 ? 9.078 -17.875 -0.21 1 98.44 278 GLN B CA 1
ATOM 4640 C C . GLN B 1 278 ? 8.766 -18.938 0.83 1 98.44 278 GLN B C 1
ATOM 4642 O O . GLN B 1 278 ? 7.645 -19.453 0.882 1 98.44 278 GLN B O 1
ATOM 4647 N N . ILE B 1 279 ? 9.789 -19.281 1.663 1 98.38 279 ILE B N 1
ATOM 4648 C CA . ILE B 1 279 ? 9.586 -20.266 2.721 1 98.38 279 ILE B CA 1
ATOM 4649 C C . ILE B 1 279 ? 8.477 -19.797 3.658 1 98.38 279 ILE B C 1
ATOM 4651 O O . ILE B 1 279 ? 7.59 -20.578 4.016 1 98.38 279 ILE B O 1
ATOM 4655 N N . GLY B 1 280 ? 8.508 -18.516 3.998 1 98.75 280 GLY B N 1
ATOM 4656 C CA . GLY B 1 280 ? 7.492 -17.969 4.879 1 98.75 280 GLY B CA 1
ATOM 4657 C C . GLY B 1 280 ? 6.09 -18.078 4.316 1 98.75 280 GLY B C 1
ATOM 4658 O O . GLY B 1 280 ? 5.156 -18.469 5.027 1 98.75 280 GLY B O 1
ATOM 4659 N N . VAL B 1 281 ? 5.902 -17.75 3.055 1 98.75 281 VAL B N 1
ATOM 4660 C CA . VAL B 1 281 ? 4.582 -17.797 2.438 1 98.75 281 VAL B CA 1
ATOM 4661 C C . VAL B 1 281 ? 4.137 -19.25 2.289 1 98.75 281 VAL B C 1
ATOM 4663 O 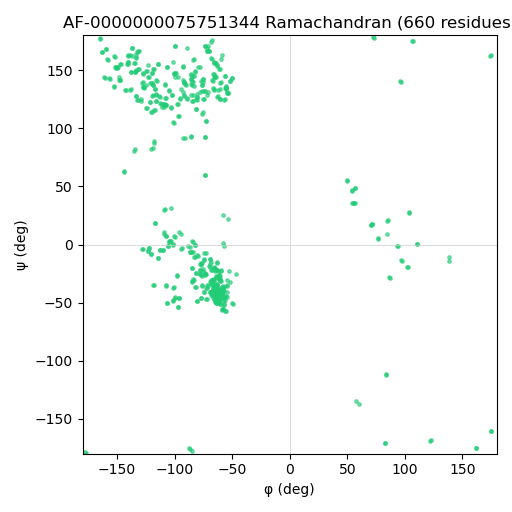O . VAL B 1 281 ? 2.961 -19.562 2.48 1 98.75 281 VAL B O 1
ATOM 4666 N N . LYS B 1 282 ? 5.082 -20.109 1.89 1 98.75 282 LYS B N 1
ATOM 4667 C CA . LYS B 1 282 ? 4.777 -21.531 1.796 1 98.75 282 LYS B CA 1
ATOM 4668 C C . LYS B 1 282 ? 4.289 -22.078 3.135 1 98.75 282 LYS B C 1
ATOM 4670 O O . LYS B 1 282 ? 3.299 -22.812 3.186 1 98.75 282 LYS B O 1
ATOM 4675 N N . GLU B 1 283 ? 4.965 -21.719 4.215 1 98.75 283 GLU B N 1
ATOM 4676 C CA . GLU B 1 283 ? 4.562 -22.172 5.543 1 98.75 283 GLU B CA 1
ATOM 4677 C C . GLU B 1 283 ? 3.17 -21.656 5.902 1 98.75 283 GLU B C 1
ATOM 4679 O O . GLU B 1 283 ? 2.373 -22.375 6.508 1 98.75 283 GLU B O 1
ATOM 4684 N N . LYS B 1 284 ? 2.891 -20.484 5.566 1 98.62 284 LYS B N 1
ATOM 4685 C CA . LYS B 1 284 ? 1.56 -19.922 5.789 1 98.62 284 LYS B CA 1
ATOM 4686 C C . LYS B 1 284 ? 0.501 -20.688 5.004 1 98.62 284 LYS B C 1
ATOM 4688 O O . LYS B 1 284 ? -0.58 -20.969 5.523 1 98.62 284 LYS B O 1
ATOM 4693 N N . MET B 1 285 ? 0.8 -20.984 3.783 1 98.81 285 MET B N 1
ATOM 4694 C CA . MET B 1 285 ? -0.117 -21.766 2.949 1 98.81 285 MET B CA 1
ATOM 4695 C C . MET B 1 285 ? -0.366 -23.141 3.547 1 98.81 285 MET B C 1
ATOM 4697 O O . MET B 1 285 ? -1.508 -23.594 3.607 1 98.81 285 MET B O 1
ATOM 4701 N N . VAL B 1 286 ? 0.707 -23.75 3.971 1 98.69 286 VAL B N 1
ATOM 4702 C CA . VAL B 1 286 ? 0.592 -25.078 4.574 1 98.69 286 VAL B CA 1
ATOM 4703 C C . VAL B 1 286 ? -0.324 -25.016 5.793 1 98.69 286 VAL B C 1
ATOM 4705 O O . VAL B 1 286 ? -1.196 -25.859 5.969 1 98.69 286 VAL B O 1
ATOM 4708 N N . LYS B 1 287 ? -0.176 -23.984 6.566 1 98 287 LYS B N 1
ATOM 4709 C CA . LYS B 1 287 ? -0.954 -23.828 7.789 1 98 287 LYS B CA 1
ATOM 4710 C C . LYS B 1 287 ? -2.408 -23.484 7.48 1 98 287 LYS B C 1
ATOM 4712 O O . LYS B 1 287 ? -3.324 -24.016 8.109 1 98 287 LYS B O 1
ATOM 4717 N N . THR B 1 288 ? -2.648 -22.688 6.461 1 97.12 288 THR B N 1
ATOM 4718 C CA . THR B 1 288 ? -3.971 -22.109 6.281 1 97.12 288 THR B CA 1
ATOM 4719 C C . THR B 1 288 ? -4.785 -22.906 5.27 1 97.12 288 THR B C 1
ATOM 4721 O O . THR B 1 288 ? -6.016 -22.938 5.34 1 97.12 288 THR B O 1
ATOM 4724 N N . ALA B 1 289 ? -4.105 -23.609 4.328 1 98.25 289 ALA B N 1
ATOM 4725 C CA . ALA B 1 289 ? -4.852 -24.172 3.207 1 98.25 289 ALA B CA 1
ATOM 4726 C C . ALA B 1 289 ? -4.734 -25.688 3.189 1 98.25 289 ALA B C 1
ATOM 4728 O O . ALA B 1 289 ? -5.699 -26.391 2.865 1 98.25 289 ALA B O 1
ATOM 4729 N N . LEU B 1 290 ? -3.627 -26.234 3.57 1 98.19 290 LEU B N 1
ATOM 4730 C CA . LEU B 1 290 ? -3.326 -27.641 3.33 1 98.19 290 LEU B CA 1
ATOM 4731 C C . LEU B 1 290 ? -4.305 -28.531 4.078 1 98.19 290 LEU B C 1
ATOM 4733 O O . LEU B 1 290 ? -4.809 -29.516 3.516 1 98.19 290 LEU B O 1
ATOM 4737 N N . PRO B 1 291 ? -4.645 -28.297 5.375 1 98.06 291 PRO B N 1
ATOM 4738 C CA . PRO B 1 291 ? -5.617 -29.141 6.059 1 98.06 291 PRO B CA 1
ATOM 4739 C C . PRO B 1 291 ? -6.965 -29.188 5.34 1 98.06 291 PRO B C 1
ATOM 4741 O O . PRO B 1 291 ? -7.59 -30.25 5.258 1 98.06 291 PRO B O 1
ATOM 4744 N N . GLY B 1 292 ? -7.379 -28.047 4.84 1 98.25 292 GLY B N 1
ATOM 4745 C CA . GLY B 1 292 ? -8.625 -28 4.094 1 98.25 292 GLY B CA 1
ATOM 4746 C C . GLY B 1 292 ? -8.57 -28.766 2.783 1 98.25 292 GLY B C 1
ATOM 4747 O O . GLY B 1 292 ? -9.555 -29.391 2.379 1 98.25 292 GLY B O 1
ATOM 4748 N N . ILE B 1 293 ? -7.441 -28.688 2.133 1 98.56 293 ILE B N 1
ATOM 4749 C CA . ILE B 1 293 ? -7.277 -29.422 0.888 1 98.56 293 ILE B CA 1
ATOM 4750 C C . ILE B 1 293 ? -7.277 -30.922 1.178 1 98.56 293 ILE B C 1
ATOM 4752 O O . ILE B 1 293 ? -7.934 -31.703 0.479 1 98.56 293 ILE B O 1
ATOM 4756 N N . GLU B 1 294 ? -6.617 -31.312 2.213 1 97.88 294 GLU B N 1
ATOM 4757 C CA . GLU B 1 294 ? -6.52 -32.719 2.59 1 97.88 294 GLU B CA 1
ATOM 4758 C C . GLU B 1 294 ? -7.891 -33.281 2.953 1 97.88 294 GLU B C 1
ATOM 4760 O O . GLU B 1 294 ? -8.203 -34.438 2.619 1 97.88 294 GLU B O 1
ATOM 4765 N N . SER B 1 295 ? -8.695 -32.5 3.65 1 97 295 SER B N 1
ATOM 4766 C CA . SER B 1 295 ? -10.008 -32.938 4.094 1 97 295 SER B CA 1
ATOM 4767 C C . SER B 1 295 ? -11.023 -32.906 2.955 1 97 295 SER B C 1
ATOM 4769 O O . SER B 1 295 ? -12.117 -33.469 3.07 1 97 295 SER B O 1
ATOM 4771 N N . GLY B 1 296 ? -10.672 -32.188 1.926 1 96.12 296 GLY B N 1
ATOM 4772 C CA . GLY B 1 296 ? -11.578 -32.062 0.8 1 96.12 296 GLY B CA 1
ATOM 4773 C C . GLY B 1 296 ? -12.469 -30.828 0.891 1 96.12 296 GLY B C 1
ATOM 4774 O O . GLY B 1 296 ? -13.227 -30.531 -0.036 1 96.12 296 GLY B O 1
ATOM 4775 N N . LYS B 1 297 ? -12.336 -30.078 1.925 1 97.56 297 LYS B N 1
ATOM 4776 C CA . LYS B 1 297 ? -13.109 -28.844 2.08 1 97.56 297 LYS B CA 1
ATOM 4777 C C . LYS B 1 297 ? -12.703 -27.797 1.042 1 97.56 297 LYS B C 1
ATOM 4779 O O . LYS B 1 297 ? -13.516 -26.969 0.628 1 97.56 297 LYS B O 1
ATOM 4784 N N . LEU B 1 298 ? -11.43 -27.781 0.701 1 98.5 298 LEU B N 1
ATOM 4785 C CA . LEU B 1 298 ? -10.898 -26.953 -0.379 1 98.5 298 LEU B CA 1
ATOM 4786 C C . LEU B 1 298 ? -10.586 -27.797 -1.605 1 98.5 298 LEU B C 1
ATOM 4788 O O . LEU B 1 298 ? -9.938 -28.844 -1.494 1 98.5 298 LEU B O 1
ATOM 4792 N N . GLN B 1 299 ? -11.016 -27.328 -2.66 1 98.12 299 GLN B N 1
ATOM 4793 C CA . GLN B 1 299 ? -10.898 -28.094 -3.895 1 98.12 299 GLN B CA 1
ATOM 4794 C C . GLN B 1 299 ? -9.719 -27.594 -4.738 1 98.12 299 GLN B C 1
ATOM 4796 O O . GLN B 1 299 ? -9.406 -26.406 -4.738 1 98.12 299 GLN B O 1
ATOM 4801 N N . VAL B 1 300 ? -9.125 -28.516 -5.438 1 98.38 300 VAL B N 1
ATOM 4802 C CA . VAL B 1 300 ? -8.062 -28.234 -6.402 1 98.38 300 VAL B CA 1
ATOM 4803 C C . VAL B 1 300 ? -8.484 -28.703 -7.789 1 98.38 300 VAL B C 1
ATOM 4805 O O . VAL B 1 300 ? -8.117 -29.797 -8.219 1 98.38 300 VAL B O 1
ATOM 4808 N N . PRO B 1 301 ? -9.227 -27.891 -8.43 1 97.44 301 PRO B N 1
ATOM 4809 C CA . PRO B 1 301 ? -9.711 -28.312 -9.742 1 97.44 301 PRO B CA 1
ATOM 4810 C C . PRO B 1 301 ? -8.586 -28.547 -10.742 1 97.44 301 PRO B C 1
ATOM 4812 O O . PRO B 1 301 ? -7.723 -27.672 -10.914 1 97.44 301 PRO B O 1
ATOM 4815 N N . ILE B 1 302 ? -8.562 -29.656 -11.359 1 97.75 302 ILE B N 1
ATOM 4816 C CA . ILE B 1 302 ? -7.645 -29.969 -12.445 1 97.75 302 ILE B CA 1
ATOM 4817 C C . ILE B 1 302 ? -8.414 -30.078 -13.758 1 97.75 302 ILE B C 1
ATOM 4819 O O . ILE B 1 302 ? -9.32 -30.891 -13.898 1 97.75 302 ILE B O 1
ATOM 4823 N N . GLU B 1 303 ? -8.055 -29.219 -14.656 1 96.44 303 GLU B N 1
ATOM 4824 C CA . GLU B 1 303 ? -8.711 -29.156 -15.961 1 96.44 303 GLU B CA 1
ATOM 4825 C C . GLU B 1 303 ? -8.312 -30.344 -16.828 1 96.44 303 GLU B C 1
ATOM 4827 O O . GLU B 1 303 ? -9.172 -30.953 -17.469 1 96.44 303 GLU B O 1
ATOM 4832 N N . ARG B 1 304 ? -7.066 -30.656 -16.906 1 97.81 304 ARG B N 1
ATOM 4833 C CA . ARG B 1 304 ? -6.562 -31.703 -17.797 1 97.81 304 ARG B CA 1
ATOM 4834 C C . ARG B 1 304 ? -5.176 -32.156 -17.359 1 97.81 304 ARG B C 1
ATOM 4836 O O . ARG B 1 304 ? -4.387 -31.375 -16.828 1 97.81 304 ARG B O 1
ATOM 4843 N N . VAL B 1 305 ? -4.969 -33.469 -17.547 1 98.62 305 VAL B N 1
ATOM 4844 C CA . VAL B 1 305 ? -3.654 -34.062 -17.328 1 98.62 305 VAL B CA 1
ATOM 4845 C C . VAL B 1 305 ? -3.09 -34.562 -18.656 1 98.62 305 VAL B C 1
ATOM 4847 O O . VAL B 1 305 ? -3.77 -35.25 -19.422 1 98.62 305 VAL B O 1
ATOM 4850 N N . PHE B 1 306 ? -1.896 -34.156 -18.969 1 98.81 306 PHE B N 1
ATOM 4851 C CA . PHE B 1 306 ? -1.205 -34.562 -20.188 1 98.81 306 PHE B CA 1
ATOM 4852 C C . PHE B 1 306 ? 0.025 -35.406 -19.844 1 98.81 306 PHE B C 1
ATOM 4854 O O . PHE B 1 306 ? 0.56 -35.312 -18.734 1 98.81 306 PHE B O 1
ATOM 4861 N N . SER B 1 307 ? 0.418 -36.25 -20.844 1 98.81 307 SER B N 1
ATOM 4862 C CA . SER B 1 307 ? 1.821 -36.656 -20.844 1 98.81 307 SER B CA 1
ATOM 4863 C C . SER B 1 307 ? 2.732 -35.469 -21.156 1 98.81 307 SER B C 1
ATOM 4865 O O . SER B 1 307 ? 2.418 -34.656 -22.031 1 98.81 307 SER B O 1
ATOM 4867 N N . TRP B 1 308 ? 3.877 -35.375 -20.5 1 98.69 308 TRP B N 1
ATOM 4868 C CA . TRP B 1 308 ? 4.793 -34.281 -20.797 1 98.69 308 TRP B CA 1
ATOM 4869 C C . TRP B 1 308 ? 5.289 -34.375 -22.25 1 98.69 308 TRP B C 1
ATOM 4871 O O . TRP B 1 308 ? 5.832 -33.406 -22.781 1 98.69 308 TRP B O 1
ATOM 4881 N N . LYS B 1 309 ? 5.117 -35.5 -22.875 1 98.62 309 LYS B N 1
ATOM 4882 C CA . LYS B 1 309 ? 5.422 -35.625 -24.297 1 98.62 309 LYS B CA 1
ATOM 4883 C C . LYS B 1 309 ? 4.504 -34.781 -25.156 1 98.62 309 LYS B C 1
ATOM 4885 O O . LYS B 1 309 ? 4.82 -34.469 -26.312 1 98.62 309 LYS B O 1
ATOM 4890 N N . ASN B 1 310 ? 3.381 -34.406 -24.578 1 98.56 310 ASN B N 1
ATOM 4891 C CA . ASN B 1 310 ? 2.412 -33.562 -25.25 1 98.56 310 ASN B CA 1
ATOM 4892 C C . ASN B 1 310 ? 2.385 -32.156 -24.625 1 98.56 310 ASN B C 1
ATOM 4894 O O . ASN B 1 310 ? 1.326 -31.531 -24.562 1 98.56 310 ASN B O 1
ATOM 4898 N N . VAL B 1 311 ? 3.496 -31.719 -24.094 1 98.69 311 VAL B N 1
ATOM 4899 C CA . VAL B 1 311 ? 3.582 -30.453 -23.375 1 98.69 311 VAL B CA 1
ATOM 4900 C C . VAL B 1 311 ? 3.184 -29.312 -24.297 1 98.69 311 VAL B C 1
ATOM 4902 O O . VAL B 1 311 ? 2.605 -28.312 -23.859 1 98.69 311 VAL B O 1
ATOM 4905 N N . SER B 1 312 ? 3.436 -29.422 -25.594 1 98.69 312 SER B N 1
ATOM 4906 C CA . SER B 1 312 ? 3.016 -28.391 -26.547 1 98.69 312 SER B CA 1
ATOM 4907 C C . SER B 1 312 ? 1.502 -28.219 -26.531 1 98.69 312 SER B C 1
ATOM 4909 O O . SER B 1 312 ? 1.004 -27.094 -26.516 1 98.69 312 SER B O 1
ATOM 4911 N N . GLU B 1 313 ? 0.798 -29.312 -26.547 1 98.38 313 GLU B N 1
ATOM 4912 C CA . GLU B 1 313 ? -0.66 -29.266 -26.484 1 98.38 313 GLU B CA 1
ATOM 4913 C C . GLU B 1 313 ? -1.136 -28.672 -25.156 1 98.38 313 GLU B C 1
ATOM 4915 O O . GLU B 1 313 ? -2.129 -27.953 -25.125 1 98.38 313 GLU B O 1
ATOM 4920 N N . ALA B 1 314 ? -0.457 -29.047 -24.125 1 98.44 314 ALA B N 1
ATOM 4921 C CA . ALA B 1 314 ? -0.8 -28.5 -22.812 1 98.44 314 ALA B CA 1
ATOM 4922 C C . ALA B 1 314 ? -0.664 -26.984 -22.797 1 98.44 314 ALA B C 1
ATOM 4924 O O . ALA B 1 314 ? -1.547 -26.281 -22.312 1 98.44 314 ALA B O 1
ATOM 4925 N N . HIS B 1 315 ? 0.448 -26.469 -23.359 1 98.62 315 HIS B N 1
ATOM 4926 C CA . HIS B 1 315 ? 0.646 -25.031 -23.438 1 98.62 315 HIS B CA 1
ATOM 4927 C C . HIS B 1 315 ? -0.419 -24.375 -24.312 1 98.62 315 HIS B C 1
ATOM 4929 O O . HIS B 1 315 ? -0.903 -23.281 -24 1 98.62 315 HIS B O 1
ATOM 4935 N N . GLN B 1 316 ? -0.787 -25.016 -25.391 1 98.38 316 GLN B N 1
ATOM 4936 C CA . GLN B 1 316 ? -1.807 -24.469 -26.297 1 98.38 316 GLN B CA 1
ATOM 4937 C C . GLN B 1 316 ? -3.158 -24.375 -25.594 1 98.38 316 GLN B C 1
ATOM 4939 O O . GLN B 1 316 ? -3.893 -23.406 -25.766 1 98.38 316 GLN B O 1
ATOM 4944 N N . LEU B 1 317 ? -3.459 -25.406 -24.828 1 97.19 317 LEU B N 1
ATOM 4945 C CA . LEU B 1 317 ? -4.695 -25.344 -24.062 1 97.19 317 LEU B CA 1
ATOM 4946 C C . LEU B 1 317 ? -4.668 -24.188 -23.078 1 97.19 317 LEU B C 1
ATOM 4948 O O . LEU B 1 317 ? -5.652 -23.453 -22.938 1 97.19 317 LEU B O 1
ATOM 4952 N N . LEU B 1 318 ? -3.557 -24.016 -22.359 1 96.31 318 LEU B N 1
ATOM 4953 C CA . LEU B 1 318 ? -3.408 -22.906 -21.406 1 96.31 318 LEU B CA 1
ATOM 4954 C C . LEU B 1 318 ? -3.561 -21.562 -22.125 1 96.31 318 LEU B C 1
ATOM 4956 O O . LEU B 1 318 ? -4.234 -20.672 -21.625 1 96.31 318 LEU B O 1
ATOM 4960 N N . GLU B 1 319 ? -3.053 -21.422 -23.312 1 95.38 319 GLU B N 1
ATOM 4961 C CA . GLU B 1 319 ? -3.092 -20.188 -24.094 1 95.38 319 GLU B CA 1
ATOM 4962 C C . GLU B 1 319 ? -4.516 -19.859 -24.547 1 95.38 319 GLU B C 1
ATOM 4964 O O . GLU B 1 319 ? -4.867 -18.703 -24.719 1 95.38 319 GLU B O 1
ATOM 4969 N N . ALA B 1 320 ? -5.262 -20.891 -24.734 1 92.12 320 ALA B N 1
ATOM 4970 C CA . ALA B 1 320 ? -6.617 -20.734 -25.25 1 92.12 320 ALA B CA 1
ATOM 4971 C C . ALA B 1 320 ? -7.52 -20.062 -24.219 1 92.12 320 ALA B C 1
ATOM 4973 O O . ALA B 1 320 ? -8.609 -19.578 -24.562 1 92.12 320 ALA B O 1
ATOM 4974 N N . ASN B 1 321 ? -7.109 -20.016 -22.922 1 86.25 321 ASN B N 1
ATOM 4975 C CA . ASN B 1 321 ? -7.832 -19.344 -21.844 1 86.25 321 ASN B CA 1
ATOM 4976 C C . ASN B 1 321 ? -9.258 -19.875 -21.703 1 86.25 321 ASN B C 1
ATOM 4978 O O . ASN B 1 321 ? -10.188 -19.109 -21.484 1 86.25 321 ASN B O 1
ATOM 4982 N N . THR B 1 322 ? -9.414 -21.094 -21.922 1 84.69 322 THR B N 1
ATOM 4983 C CA . THR B 1 322 ? -10.727 -21.734 -21.812 1 84.69 322 THR B CA 1
ATOM 4984 C C . THR B 1 322 ? -10.789 -22.656 -20.609 1 84.69 322 THR B C 1
ATOM 4986 O O . THR B 1 322 ? -11.859 -23.172 -20.266 1 84.69 322 THR B O 1
ATOM 4989 N N . SER B 1 323 ? -9.734 -22.797 -19.969 1 84.06 323 SER B N 1
ATOM 4990 C CA . SER B 1 323 ? -9.641 -23.797 -18.906 1 84.06 323 SER B CA 1
ATOM 4991 C C . SER B 1 323 ? -10.219 -23.266 -17.594 1 84.06 323 SER B C 1
ATOM 4993 O O . SER B 1 323 ? -10.297 -22.062 -17.391 1 84.06 323 SER B O 1
ATOM 4995 N N . LYS B 1 324 ? -10.773 -24.203 -16.812 1 90.94 324 LYS B N 1
ATOM 4996 C CA . LYS B 1 324 ? -11.188 -24 -15.43 1 90.94 324 LYS B CA 1
ATOM 4997 C C . LYS B 1 324 ? -10.398 -24.906 -14.484 1 90.94 324 LYS B C 1
ATOM 4999 O O . LYS B 1 324 ? -10.734 -26.078 -14.32 1 90.94 324 LYS B O 1
ATOM 5004 N N . GLY B 1 325 ? -9.336 -24.406 -14.07 1 94.19 325 GLY B N 1
ATOM 5005 C CA . GLY B 1 325 ? -8.5 -25.203 -13.18 1 94.19 325 GLY B CA 1
ATOM 5006 C C . GLY B 1 325 ? -7.098 -25.422 -13.719 1 94.19 325 GLY B C 1
ATOM 5007 O O . GLY B 1 325 ? -6.73 -24.859 -14.758 1 94.19 325 GLY B O 1
ATOM 5008 N N . LYS B 1 326 ? -6.383 -26.297 -13.102 1 97.81 326 LYS B N 1
ATOM 5009 C CA . LYS B 1 326 ? -4.965 -26.5 -13.383 1 97.81 326 LYS B CA 1
ATOM 5010 C C . LYS B 1 326 ? -4.766 -27.469 -14.547 1 97.81 326 LYS B C 1
ATOM 5012 O O . LYS B 1 326 ? -5.523 -28.422 -14.695 1 97.81 326 LYS B O 1
ATOM 5017 N N . ILE B 1 327 ? -3.807 -27.188 -15.32 1 98.56 327 ILE B N 1
ATOM 5018 C CA . ILE B 1 327 ? -3.285 -28.125 -16.312 1 98.56 327 ILE B CA 1
ATOM 5019 C C . ILE B 1 327 ? -1.979 -28.734 -15.797 1 98.56 327 ILE B C 1
ATOM 5021 O O . ILE B 1 327 ? -1.092 -28.016 -15.336 1 98.56 327 ILE B O 1
ATOM 5025 N N . VAL B 1 328 ? -1.897 -30.078 -15.82 1 98.81 328 VAL B N 1
ATOM 5026 C CA . VAL B 1 328 ? -0.764 -30.797 -15.25 1 98.81 328 VAL B CA 1
ATOM 5027 C C . VAL B 1 328 ? -0.19 -31.766 -16.281 1 98.81 328 VAL B C 1
ATOM 5029 O O . VAL B 1 328 ? -0.921 -32.281 -17.125 1 98.81 328 VAL B O 1
ATOM 5032 N N . CYS B 1 329 ? 1.087 -31.953 -16.219 1 98.94 329 CYS B N 1
ATOM 5033 C CA . CYS B 1 329 ? 1.744 -32.969 -17.047 1 98.94 329 CYS B CA 1
ATOM 5034 C C . CYS B 1 329 ? 2.354 -34.062 -16.188 1 98.94 329 CYS B C 1
ATOM 5036 O O . CYS B 1 329 ? 2.945 -33.781 -15.141 1 98.94 329 CYS B O 1
ATOM 5038 N N . LEU B 1 330 ? 2.24 -35.25 -16.641 1 98.81 330 LEU B N 1
ATOM 5039 C CA . LEU B 1 330 ? 2.947 -36.375 -16.062 1 98.81 330 LEU B CA 1
ATOM 5040 C C . LEU B 1 330 ? 4.285 -36.594 -16.766 1 98.81 330 LEU B C 1
ATOM 5042 O O . LEU B 1 330 ? 4.375 -36.469 -18 1 98.81 330 LEU B O 1
ATOM 5046 N N . VAL B 1 331 ? 5.238 -36.875 -15.953 1 98.69 331 VAL B N 1
ATOM 5047 C CA . VAL B 1 331 ? 6.543 -37.219 -16.516 1 98.69 331 VAL B CA 1
ATOM 5048 C C . VAL B 1 331 ? 6.637 -38.75 -16.719 1 98.69 331 VAL B C 1
ATOM 5050 O O . VAL B 1 331 ? 7.066 -39.469 -15.812 1 98.69 331 VAL B O 1
ATOM 5053 N N . ASP B 1 332 ? 6.285 -39.25 -17.859 1 96.31 332 ASP B N 1
ATOM 5054 C CA . ASP B 1 332 ? 6.23 -40.656 -18.172 1 96.31 332 ASP B CA 1
ATOM 5055 C C . ASP B 1 332 ? 7.148 -41 -19.344 1 96.31 332 ASP B C 1
ATOM 5057 O O . ASP B 1 332 ? 7.602 -40.125 -20.078 1 96.31 332 ASP B O 1
#

InterPro domains:
  IPR011032 GroES-like superfamily [SSF50129] (1-144)
  IPR013149 Alcohol dehydrogenase-like, C-terminal [PF00107] (155-272)
  IPR013154 Alcohol dehydrogenase-like, N-terminal [PF08240] (28-112)
  IPR014189 Quinone oxidoreductase PIG3 [TIGR02824] (1-329)
  IPR014189 Quinone oxidoreductase PIG3 [cd05276] (1-329)
  IPR020843 Enoylreductase domain [SM00829] (11-329)
  IPR036291 NAD(P)-binding domain superfamily [SSF51735] (114-284)

Organism: Penicillium rubens (strain ATCC 28089 / DSM 1075 / NRRL 1951 / Wisconsin 54-1255) (NCBI:txid500485)

pLDDT: mean 96.42, std 5.38, range [52.75, 99.0]

Foldseek 3Di:
DWFWAAQVLADALVRIAIDDDDDDDADQQKFKWQFFKAFDDPLQRCVRHVNHDQAPQEDSGAGFKTWGFTQGHHNHPDSDPHDGGFTWIFTHSHDNRGRMDMDGSLGIDGDDPPDDRQLRNQDHPLLLVLLCQQCVAQVDAAAFEEEEEQCLDLNNLNNQLLCVLRHYPAYEYEHQDPVVQVVSVVQHHPGYYNVVVDPVLVVVCVVVVNQAGQEYEAAAAQVCPLSNLSRHHQNHEYEYAHHNNDHDHPDPGDPVSCVVRVYHYDYDDQSNDDPVVSSVSSVSSCVRPVVCVVVVVHDQDEFEEEASNVSSVLSVVVVVSPTRGIYMHGDD/DWFWAAQVLADALVRIAIDDDDDDDADAQKFKWQFFKAFDDPLQRCVRHVNHDQAPQEDSGAGFKTWGFTQDQPPHPDNDPHDGGFTWIFTHSHDNRGRMDMDRSLGIDGDDPPDDRQLRNQDHPLLLVLLCQQCVAQVDAAAFEEEEEQCLDQNNLNNQLLCVLRHYPAYEYEHQDPVVQVVSVVQHHPGYYNVVVDPVLVVVCVVVVNQAGQEYEAAAAQVCPLSNLSRHHQNHEYEYAHHNNDHDHPDPGDPVSCVVRVYHYDYDDQSNDDPVVSSVSSVSSCVRPVVCVVVVVHDQDEFEEEASNVSSVLVVVVVVSPTRGIYMHGDD

Secondary structure (DSSP, 8-state):
-EEEEETTSS-SGGGEEEEE-PPPPPPTTEEEEEEEEEE--HHHHHHHTT-S---TT--SS--SEEEEEEEEE-S-S--TT--TT-EEEEE-SS--SBSEEEEEGGGEEEPPTTS-HHHHHTSHHHHHHHHIIIIIIS---TT-EEEESSTTSHHHHHHHHHHHHTT-SEEEEEESSHHHHHHHHHTT-SEEEETTTS-HHHHHHHHTTT--EEEEEES--TTTHHHHHHHEEEEEEEEE---TT-SEE-S-EE-HHHHHTT-EEEE--STTS-HHHHHHHHHHHHHHTHHHHHHTSS---EEEEEEGGGHHHHHHHHHTT--SSEEEEE--/-EEEEETTSS-SGGGEEEEE-PPPPP-TTEEEEEEEEEE--HHHHHHHTT-S---TT--SS--SEEEEEEEEE-S-S--TT--TT-EEEEE-SS--SBSEEEEEGGGEEEPPTTS-HHHHHTSHHHHHHHHIIIIIIS---TT-EEEESSTTSHHHHHHHHHHHHTT-SEEEEEESSHHHHHHHHHTT-SEEEETTTS-HHHHHHHHTTT--EEEEEES--TTTHHHHHHHEEEEEEEEE---TT-SEE-S-EE-HHHHHTT-EEEE--STTS-HHHHHHHHHHHHHHTHHHHHHTSS---EEEEEEGGGHHHHHHHHHTT--SSEEEEE--